Protein AF-A0A3E0NSG3-F1 (afdb_monomer_lite)

Sequence (644 aa):
MGEFRVQPLRTAADRRRCTEAVLRDLDALEQMLELGMIEDRRMHCGMEQEMFLVQEDGRPAAVGPELLELIDDPRLVSELARFNLEANLDPQPLGAGFLEGFESQLRELLRIADTAARELGARVLLVGSLPSLEPADLDRANMSPEPRYAALDAALLEERGSALRLSIHGWDRYEATHDSVMPEAANTSLQLHLQVAPDDFARAYNWAQTLSAPLLAAATNSPFFCGRRLWHESRVAIFENATDGRSRDERARGLEPRVGLGGAWLRGGVVELLRQQVARYRPLLWRDDFEDPFAALEAGRAPRLEALMLHGGTLWKWNRACYGAAGERPHLRVENRVLPAGPSVVDEMANVAFFFGLMGWAMSSGLCPSAGLEFDDLRHDFARVAREGLDARLHWLDDASGATWRACPADELIVDELIPRAHQGLEGHAVPASTRERLLGVLEERVRSKRTGSVWLLRTASELRGRGRDALLEATRRMQEHQDGGEPVHRWPIGAEREPVDGATPAAATSDLRVRDVMVRDVFTMRSGDAVSLAAALMKWQHIRHVPVIDDAGAVHGTMTARALLAAEQARRDPDAAPPSVDDVMEAAPPEISPDASLLDATERLLDAACGCLVVRRPGGPLLGIVTERDFLPALRALLNERS

pLDDT: mean 88.74, std 12.69, range [30.52, 98.94]

Radius of gyration: 28.29 Å; chains: 1; bounding box: 68×55×94 Å

Structure (mmCIF, N/CA/C/O backbone):
data_AF-A0A3E0NSG3-F1
#
_entry.id   AF-A0A3E0NSG3-F1
#
loop_
_atom_site.group_PDB
_atom_site.id
_atom_site.type_symbol
_atom_site.label_atom_id
_atom_site.label_alt_id
_atom_site.label_comp_id
_atom_site.label_asym_id
_atom_site.label_entity_id
_atom_site.label_seq_id
_atom_site.pdbx_PDB_ins_code
_atom_site.Cartn_x
_atom_site.Cartn_y
_atom_site.Cartn_z
_atom_site.occupancy
_atom_site.B_iso_or_equiv
_atom_site.auth_seq_id
_atom_site.auth_comp_id
_atom_site.auth_asym_id
_atom_site.auth_atom_id
_atom_site.pdbx_PDB_model_num
ATOM 1 N N . MET A 1 1 ? 0.936 -9.955 -8.879 1.00 41.00 1 MET A N 1
ATOM 2 C CA . MET A 1 1 ? 0.537 -11.238 -8.232 1.00 41.00 1 MET A CA 1
ATOM 3 C C . MET A 1 1 ? 1.640 -12.241 -7.898 1.00 41.00 1 MET A C 1
ATOM 5 O O . MET A 1 1 ? 2.570 -12.459 -8.670 1.00 41.00 1 MET A O 1
ATOM 9 N N . GLY A 1 2 ? 1.494 -12.889 -6.734 1.00 52.84 2 GLY A N 1
ATOM 10 C CA . GLY A 1 2 ? 2.315 -14.020 -6.294 1.00 52.84 2 GLY A CA 1
ATOM 11 C C . GLY A 1 2 ? 1.785 -15.377 -6.776 1.00 52.84 2 GLY A C 1
ATOM 12 O O . GLY A 1 2 ? 0.590 -15.572 -6.935 1.00 52.84 2 GLY A O 1
ATOM 13 N N . GLU A 1 3 ? 2.686 -16.333 -6.988 1.00 63.94 3 GLU A N 1
ATOM 14 C CA . GLU A 1 3 ? 2.355 -17.697 -7.423 1.00 63.94 3 GLU A CA 1
ATOM 15 C C . GLU A 1 3 ? 1.574 -18.473 -6.341 1.00 63.94 3 GLU A C 1
ATOM 17 O O . GLU A 1 3 ? 2.050 -18.595 -5.208 1.00 63.94 3 GLU A O 1
ATOM 22 N N . PHE A 1 4 ? 0.404 -19.028 -6.679 1.00 62.84 4 PHE A N 1
ATOM 23 C CA . PHE A 1 4 ? -0.460 -19.745 -5.726 1.00 62.84 4 PHE A CA 1
ATOM 24 C C . PHE A 1 4 ? -0.060 -21.214 -5.511 1.00 62.84 4 PHE A C 1
ATOM 26 O O . PHE A 1 4 ? -0.389 -21.803 -4.479 1.00 62.84 4 PHE A O 1
ATOM 33 N N . ARG A 1 5 ? 0.684 -21.819 -6.448 1.00 75.44 5 ARG A N 1
ATOM 34 C CA . ARG A 1 5 ? 1.173 -23.202 -6.327 1.00 75.44 5 ARG A CA 1
ATOM 35 C C . ARG A 1 5 ? 2.535 -23.237 -5.642 1.00 75.44 5 ARG A C 1
ATOM 37 O O . ARG A 1 5 ? 3.567 -23.275 -6.304 1.00 75.44 5 ARG A O 1
ATOM 44 N N . VAL A 1 6 ? 2.547 -23.231 -4.313 1.00 80.56 6 VAL A N 1
ATOM 45 C CA . VAL A 1 6 ? 3.787 -23.183 -3.518 1.00 80.56 6 VAL A CA 1
ATOM 46 C C . VAL A 1 6 ? 3.754 -24.142 -2.333 1.00 80.56 6 VAL A C 1
ATOM 48 O O . VAL A 1 6 ? 2.690 -24.551 -1.870 1.00 80.56 6 VAL A O 1
ATOM 51 N N . GLN A 1 7 ? 4.935 -24.487 -1.824 1.00 77.50 7 GLN A N 1
ATOM 52 C CA . GLN A 1 7 ? 5.117 -25.285 -0.612 1.00 77.50 7 GLN A CA 1
ATOM 53 C C . GLN A 1 7 ? 6.158 -24.637 0.317 1.00 77.50 7 GLN A C 1
ATOM 55 O O . GLN A 1 7 ? 7.083 -23.979 -0.170 1.00 77.50 7 GLN A O 1
ATOM 60 N N . PRO A 1 8 ? 6.053 -24.826 1.648 1.00 77.94 8 PRO A N 1
ATOM 61 C CA . PRO A 1 8 ? 7.085 -24.382 2.580 1.00 77.94 8 PRO A CA 1
ATOM 62 C C . PRO A 1 8 ? 8.354 -25.240 2.453 1.00 77.94 8 PRO A C 1
ATOM 64 O O . PRO A 1 8 ? 8.297 -26.439 2.164 1.00 77.94 8 PRO A O 1
ATOM 67 N N . LEU A 1 9 ? 9.512 -24.639 2.723 1.00 78.62 9 LEU A N 1
ATOM 68 C CA . LEU A 1 9 ? 10.821 -25.298 2.651 1.00 78.62 9 LEU A CA 1
ATOM 69 C C . LEU A 1 9 ? 11.108 -26.172 3.883 1.00 78.62 9 LEU A C 1
ATOM 71 O O . LEU A 1 9 ? 11.636 -25.697 4.887 1.00 78.62 9 LEU A O 1
ATOM 75 N N . ARG A 1 10 ? 10.826 -27.476 3.786 1.00 75.25 10 ARG A N 1
ATOM 76 C CA . ARG A 1 10 ? 10.882 -28.408 4.930 1.00 75.25 10 ARG A CA 1
ATOM 77 C C . ARG A 1 10 ? 12.282 -28.921 5.262 1.00 75.25 10 ARG A C 1
ATOM 79 O O . ARG A 1 10 ? 12.599 -29.127 6.432 1.00 75.25 10 ARG A O 1
ATOM 86 N N . THR A 1 11 ? 13.134 -29.158 4.265 1.00 77.56 11 THR A N 1
ATOM 87 C CA . THR A 1 11 ? 14.461 -29.756 4.485 1.00 77.56 11 THR A CA 1
ATOM 88 C C . THR A 1 11 ? 15.608 -28.831 4.088 1.00 77.56 11 THR A C 1
ATOM 90 O O . THR A 1 11 ? 15.478 -27.914 3.277 1.00 77.56 11 THR A O 1
ATOM 93 N N . ALA A 1 12 ? 16.800 -29.101 4.629 1.00 77.06 12 ALA A N 1
ATOM 94 C CA . ALA A 1 12 ? 18.019 -28.413 4.203 1.00 77.06 12 ALA A CA 1
ATOM 95 C C . ALA A 1 12 ? 18.360 -28.668 2.723 1.00 77.06 12 ALA A C 1
ATOM 97 O O . ALA A 1 12 ? 19.027 -27.843 2.106 1.00 77.06 12 ALA A O 1
ATOM 98 N N . ALA A 1 13 ? 17.926 -29.801 2.159 1.00 79.06 13 ALA A N 1
ATOM 99 C CA . ALA A 1 13 ? 18.110 -30.095 0.744 1.00 79.06 13 ALA A CA 1
ATOM 100 C C . ALA A 1 13 ? 17.200 -29.219 -0.126 1.00 79.06 13 ALA A C 1
ATOM 102 O O . ALA A 1 13 ? 17.680 -28.671 -1.113 1.00 79.06 13 ALA A O 1
ATOM 103 N N . ASP A 1 14 ? 15.939 -29.032 0.275 1.00 80.75 14 ASP A N 1
ATOM 104 C CA . ASP A 1 14 ? 14.990 -28.159 -0.433 1.00 80.75 14 ASP A CA 1
ATOM 105 C C . ASP A 1 14 ? 15.504 -26.719 -0.441 1.00 80.75 14 ASP A C 1
ATOM 107 O O . ASP A 1 14 ? 15.541 -26.077 -1.484 1.00 80.75 14 ASP A O 1
ATOM 111 N N . ARG A 1 15 ? 16.013 -26.245 0.707 1.00 80.81 15 ARG A N 1
ATOM 112 C CA . ARG A 1 15 ? 16.611 -24.907 0.816 1.00 80.81 15 ARG A CA 1
ATOM 113 C C . ARG A 1 15 ? 17.790 -24.712 -0.135 1.00 80.81 15 ARG A C 1
ATOM 115 O O . ARG A 1 15 ? 17.860 -23.678 -0.785 1.00 80.81 15 ARG A O 1
ATOM 122 N N . ARG A 1 16 ? 18.693 -25.696 -0.244 1.00 81.06 16 ARG A N 1
ATOM 123 C CA . ARG A 1 16 ? 19.829 -25.620 -1.181 1.00 81.06 16 ARG A CA 1
ATOM 124 C C . ARG A 1 16 ? 19.367 -25.565 -2.633 1.00 81.06 16 ARG A C 1
ATOM 126 O O . ARG A 1 16 ? 19.808 -24.674 -3.346 1.00 81.06 16 ARG A O 1
ATOM 133 N N . ARG A 1 17 ? 18.443 -26.447 -3.037 1.00 85.81 17 ARG A N 1
ATOM 134 C CA . ARG A 1 17 ? 17.878 -26.435 -4.399 1.00 85.81 17 ARG A CA 1
ATOM 135 C C . ARG A 1 17 ? 17.186 -25.107 -4.710 1.00 85.81 17 ARG A C 1
ATOM 137 O O . ARG A 1 17 ? 17.375 -24.564 -5.791 1.00 85.81 17 ARG A O 1
ATOM 144 N N . CYS A 1 18 ? 16.462 -24.550 -3.738 1.00 87.62 18 CYS A N 1
ATOM 145 C CA . CYS A 1 18 ? 15.846 -23.234 -3.856 1.00 87.62 18 CYS A CA 1
ATOM 146 C C . CYS A 1 18 ? 16.849 -22.112 -4.049 1.00 87.62 18 CYS A C 1
ATOM 148 O O . CYS A 1 18 ? 16.690 -21.309 -4.963 1.00 87.62 18 CYS A O 1
ATOM 150 N N . THR A 1 19 ? 17.889 -22.059 -3.221 1.00 87.50 19 THR A N 1
ATOM 151 C CA . THR A 1 19 ? 18.948 -21.066 -3.388 1.00 87.50 19 THR A CA 1
ATOM 152 C C . THR A 1 19 ? 19.640 -21.218 -4.743 1.00 87.50 19 THR A C 1
ATOM 154 O O . THR A 1 19 ? 19.850 -20.219 -5.418 1.00 87.50 19 THR A O 1
ATOM 157 N N . GLU A 1 20 ? 19.956 -22.442 -5.171 1.00 89.75 20 GLU A N 1
ATOM 158 C CA . GLU A 1 20 ? 20.582 -22.699 -6.475 1.00 89.75 20 GLU A CA 1
ATOM 159 C C . GLU A 1 20 ? 19.697 -22.239 -7.642 1.00 89.75 20 GLU A C 1
ATOM 161 O O . GLU A 1 20 ? 20.198 -21.578 -8.548 1.00 89.75 20 GLU A O 1
ATOM 166 N N . ALA A 1 21 ? 18.390 -22.514 -7.609 1.00 92.88 21 ALA A N 1
ATOM 167 C CA . ALA A 1 21 ? 17.456 -22.056 -8.639 1.00 92.88 21 ALA A CA 1
ATOM 168 C C . ALA A 1 21 ? 17.371 -20.519 -8.705 1.00 92.88 21 ALA A C 1
ATOM 170 O O . ALA A 1 21 ? 17.468 -19.947 -9.786 1.00 92.88 21 ALA A O 1
ATOM 171 N N . VAL A 1 22 ? 17.283 -19.844 -7.550 1.00 93.19 22 VAL A N 1
ATOM 172 C CA . VAL A 1 22 ? 17.275 -18.370 -7.474 1.00 93.19 22 VAL A CA 1
ATOM 173 C C . VAL A 1 22 ? 18.562 -17.769 -8.051 1.00 93.19 22 VAL A C 1
ATOM 175 O O . VAL A 1 22 ? 18.507 -16.764 -8.755 1.00 93.19 22 VAL A O 1
ATOM 178 N N . LEU A 1 23 ? 19.721 -18.374 -7.768 1.00 92.19 23 LEU A N 1
ATOM 179 C CA . LEU A 1 23 ? 21.003 -17.911 -8.307 1.00 92.19 23 LEU A CA 1
ATOM 180 C C . LEU A 1 23 ? 21.082 -18.100 -9.825 1.00 92.19 23 LEU A C 1
ATOM 182 O O . LEU A 1 23 ? 21.510 -17.186 -10.521 1.00 92.19 23 LEU A O 1
ATOM 186 N N . ARG A 1 24 ? 20.612 -19.240 -10.345 1.00 96.44 24 ARG A N 1
ATOM 187 C CA . ARG A 1 24 ? 20.557 -19.494 -11.794 1.00 96.44 24 ARG A CA 1
ATOM 188 C C . ARG A 1 24 ? 19.666 -18.489 -12.520 1.00 96.44 24 ARG A C 1
ATOM 190 O O . ARG A 1 24 ? 20.063 -17.986 -13.564 1.00 96.44 24 ARG A O 1
ATOM 197 N N . ASP A 1 25 ? 18.496 -18.182 -11.964 1.00 96.81 25 ASP A N 1
ATOM 198 C CA . ASP A 1 25 ? 17.602 -17.161 -12.517 1.00 96.81 25 ASP A CA 1
ATOM 199 C C . ASP A 1 25 ? 18.257 -15.770 -12.508 1.00 96.81 25 ASP A C 1
ATOM 201 O O . ASP A 1 25 ? 18.127 -15.007 -13.465 1.00 96.81 25 ASP A O 1
ATOM 205 N N . LEU A 1 26 ? 18.991 -15.434 -11.445 1.00 95.75 26 LEU A N 1
ATOM 206 C CA . LEU A 1 26 ? 19.701 -14.160 -11.345 1.00 95.75 26 LEU A CA 1
ATOM 207 C C . LEU A 1 26 ? 20.839 -14.040 -12.371 1.00 95.75 26 LEU A C 1
ATOM 209 O O . LEU A 1 26 ? 20.979 -12.987 -12.993 1.00 95.75 26 LEU A O 1
ATOM 213 N N . ASP A 1 27 ? 21.614 -15.106 -12.576 1.00 96.38 27 ASP A N 1
ATOM 214 C CA . ASP A 1 27 ? 22.668 -15.152 -13.596 1.00 96.38 27 ASP A CA 1
ATOM 215 C C . ASP A 1 27 ? 22.070 -15.067 -15.014 1.00 96.38 27 ASP A C 1
ATOM 217 O O . ASP A 1 27 ? 22.585 -14.354 -15.876 1.00 96.38 27 ASP A O 1
ATOM 221 N N . ALA A 1 28 ? 20.933 -15.730 -15.254 1.00 97.44 28 ALA A N 1
ATOM 222 C CA . ALA A 1 28 ? 20.217 -15.629 -16.521 1.00 97.44 28 ALA A CA 1
ATOM 223 C C . ALA A 1 28 ? 19.685 -14.210 -16.776 1.00 97.44 28 ALA A C 1
ATOM 225 O O . ALA A 1 28 ? 19.792 -13.717 -17.897 1.00 97.44 28 ALA A O 1
ATOM 226 N N . LEU A 1 29 ? 19.167 -13.518 -15.752 1.00 97.12 29 LEU A N 1
ATOM 227 C CA . LEU A 1 29 ? 18.763 -12.113 -15.868 1.00 97.12 29 LEU A CA 1
ATOM 228 C C . LEU A 1 29 ? 19.943 -11.208 -16.252 1.00 97.12 29 LEU A C 1
ATOM 230 O O . LEU A 1 29 ? 19.779 -10.316 -17.083 1.00 97.12 29 LEU A O 1
ATOM 234 N N . GLU A 1 30 ? 21.126 -11.426 -15.674 1.00 95.81 30 GLU A N 1
ATOM 235 C CA . GLU A 1 30 ? 22.336 -10.679 -16.041 1.00 95.81 30 GLU A CA 1
ATOM 236 C C . GLU A 1 30 ? 22.707 -10.920 -17.513 1.00 95.81 30 GLU A C 1
ATOM 238 O O . GLU A 1 30 ? 22.887 -9.962 -18.265 1.00 95.81 30 GLU A O 1
ATOM 243 N N . GLN A 1 31 ? 22.678 -12.176 -17.970 1.00 96.69 31 GLN A N 1
ATOM 244 C CA . GLN A 1 31 ? 22.916 -12.511 -19.376 1.00 96.69 31 GLN A CA 1
ATOM 245 C C . GLN A 1 31 ? 21.872 -11.878 -20.316 1.00 96.69 31 GLN A C 1
ATOM 247 O O . GLN A 1 31 ? 22.212 -11.389 -21.392 1.00 96.69 31 GLN A O 1
ATOM 252 N N . MET A 1 32 ? 20.595 -11.837 -19.923 1.00 96.31 32 MET A N 1
ATOM 253 C CA . MET A 1 32 ? 19.541 -11.168 -20.698 1.00 96.31 32 MET A CA 1
ATOM 254 C C . MET A 1 32 ? 19.792 -9.669 -20.866 1.00 96.31 32 MET A C 1
ATOM 256 O O . MET A 1 32 ? 19.476 -9.111 -21.920 1.00 96.31 32 MET A O 1
ATOM 260 N N . LEU A 1 33 ? 20.327 -9.017 -19.831 1.00 95.25 33 LEU A N 1
ATOM 261 C CA . LEU A 1 33 ? 20.685 -7.601 -19.867 1.00 95.25 33 LEU A CA 1
ATOM 262 C C . LEU A 1 33 ? 21.858 -7.360 -20.822 1.00 95.25 33 LEU A C 1
ATOM 264 O O . LEU A 1 33 ? 21.771 -6.471 -21.666 1.00 95.25 33 LEU A O 1
ATOM 268 N N . GLU A 1 34 ? 22.897 -8.195 -20.766 1.00 94.62 34 GLU A N 1
ATOM 269 C CA . GLU A 1 34 ? 24.042 -8.137 -21.688 1.00 94.62 34 GLU A CA 1
ATOM 270 C C . GLU A 1 34 ? 23.635 -8.374 -23.152 1.00 94.62 34 GLU A C 1
ATOM 272 O O . GLU A 1 34 ? 24.165 -7.740 -24.065 1.00 94.62 34 GLU A O 1
ATOM 277 N N . LEU A 1 35 ? 22.660 -9.259 -23.381 1.00 93.94 35 LEU A N 1
ATOM 278 C CA . LEU A 1 35 ? 22.107 -9.560 -24.703 1.00 93.94 35 LEU A CA 1
ATOM 279 C C . LEU A 1 35 ? 21.072 -8.528 -25.188 1.00 93.94 35 LEU A C 1
ATOM 281 O O . LEU A 1 35 ? 20.557 -8.662 -26.299 1.00 93.94 35 LEU A O 1
ATOM 285 N N . GLY A 1 36 ? 20.733 -7.520 -24.377 1.00 93.75 36 GLY A N 1
ATOM 286 C CA . GLY A 1 36 ? 19.741 -6.504 -24.727 1.00 93.75 36 GLY A CA 1
ATOM 287 C C . GLY A 1 36 ? 18.335 -7.075 -24.941 1.00 93.75 36 GLY A C 1
ATOM 288 O O . GLY A 1 36 ? 17.595 -6.591 -25.795 1.00 93.75 36 GLY A O 1
ATOM 289 N N . MET A 1 37 ? 17.958 -8.130 -24.210 1.00 93.81 37 MET A N 1
ATOM 290 C CA . MET A 1 37 ? 16.665 -8.809 -24.381 1.00 93.81 37 MET A CA 1
ATOM 291 C C . MET A 1 37 ? 15.487 -8.048 -23.755 1.00 93.81 37 MET A C 1
ATOM 293 O O . MET A 1 37 ? 14.352 -8.252 -24.184 1.00 93.81 37 MET A O 1
ATOM 297 N N . ILE A 1 38 ? 15.751 -7.177 -22.776 1.00 94.06 38 ILE A N 1
ATOM 298 C CA . ILE A 1 38 ? 14.738 -6.414 -22.032 1.00 94.06 38 ILE A CA 1
ATOM 299 C C . ILE A 1 38 ? 14.200 -5.232 -22.860 1.00 94.06 38 ILE A C 1
ATOM 301 O O . ILE A 1 38 ? 14.949 -4.569 -23.574 1.00 94.06 38 ILE A O 1
ATOM 305 N N . GLU A 1 39 ? 12.896 -4.969 -22.763 1.00 91.75 39 GLU A N 1
ATOM 306 C CA . GLU A 1 39 ? 12.216 -3.822 -23.370 1.00 91.75 39 GLU A CA 1
ATOM 307 C C . GLU A 1 39 ? 12.702 -2.487 -22.784 1.00 91.75 39 GLU A C 1
ATOM 309 O O . GLU A 1 39 ? 12.687 -2.279 -21.570 1.00 91.75 39 GLU A O 1
ATOM 314 N N . ASP A 1 40 ? 13.080 -1.564 -23.667 1.00 88.88 40 ASP A N 1
ATOM 315 C CA . ASP A 1 40 ? 13.721 -0.286 -23.351 1.00 88.88 40 ASP A CA 1
ATOM 316 C C . ASP A 1 40 ? 13.045 0.928 -24.020 1.00 88.88 40 ASP A C 1
ATOM 318 O O . ASP A 1 40 ? 13.452 2.063 -23.782 1.00 88.88 40 ASP A O 1
ATOM 322 N N . ARG A 1 41 ? 12.005 0.729 -24.846 1.00 83.25 41 ARG A N 1
ATOM 323 C CA . ARG A 1 41 ? 11.382 1.797 -25.653 1.00 83.25 41 ARG A CA 1
ATOM 324 C C . ARG A 1 41 ? 9.936 2.065 -25.274 1.00 83.25 41 ARG A C 1
ATOM 326 O O . ARG A 1 41 ? 9.545 3.220 -25.123 1.00 83.25 41 ARG A O 1
ATOM 333 N N . ARG A 1 42 ? 9.113 1.019 -25.182 1.00 83.25 42 ARG A N 1
ATOM 334 C CA . ARG A 1 42 ? 7.669 1.144 -24.934 1.00 83.25 42 ARG A CA 1
ATOM 335 C C . ARG A 1 42 ? 7.366 0.946 -23.458 1.00 83.25 42 ARG A C 1
ATOM 337 O O . ARG A 1 42 ? 7.171 -0.180 -23.005 1.00 83.25 42 ARG A O 1
ATOM 344 N N . MET A 1 43 ? 7.299 2.053 -22.727 1.00 91.94 43 MET A N 1
ATOM 345 C CA . MET A 1 43 ? 6.973 2.024 -21.305 1.00 91.94 43 MET A CA 1
ATOM 346 C C . MET A 1 43 ? 5.467 1.902 -21.095 1.00 91.94 43 MET A C 1
ATOM 348 O O . MET A 1 43 ? 4.681 2.671 -21.651 1.00 91.94 43 MET A O 1
ATOM 352 N N . HIS A 1 44 ? 5.084 0.939 -20.266 1.00 95.06 44 HIS A N 1
ATOM 353 C CA . HIS A 1 44 ? 3.734 0.802 -19.745 1.00 95.06 44 HIS A CA 1
ATOM 354 C C . HIS A 1 44 ? 3.713 1.120 -18.252 1.00 95.06 44 HIS A C 1
ATOM 356 O O . HIS A 1 44 ? 4.731 1.061 -17.553 1.00 95.06 44 HIS A O 1
ATOM 362 N N . CYS A 1 45 ? 2.525 1.422 -17.758 1.00 96.75 45 CYS A N 1
ATOM 363 C CA . CYS A 1 45 ? 2.215 1.465 -16.344 1.00 96.75 45 CYS A CA 1
ATOM 364 C C . CYS A 1 45 ? 1.165 0.404 -15.997 1.00 96.75 45 CYS A C 1
ATOM 366 O O . CYS A 1 45 ? 0.438 -0.080 -16.864 1.00 96.75 45 CYS A O 1
ATOM 368 N N . GLY A 1 46 ? 1.100 0.025 -14.725 1.00 97.25 46 GLY A N 1
ATOM 369 C CA . GLY A 1 46 ? 0.085 -0.882 -14.186 1.00 97.25 46 GLY A CA 1
ATOM 370 C C . GLY A 1 46 ? -0.437 -0.388 -12.843 1.00 97.25 46 GLY A C 1
ATOM 371 O O . GLY A 1 46 ? 0.190 0.472 -12.219 1.00 97.25 46 GLY A O 1
ATOM 372 N N . MET A 1 47 ? -1.567 -0.944 -12.416 1.00 98.19 47 MET A N 1
ATOM 373 C CA . MET A 1 47 ? -2.234 -0.587 -11.170 1.00 98.19 47 MET A CA 1
ATOM 374 C C . MET A 1 47 ? -2.879 -1.834 -10.554 1.00 98.19 47 MET A C 1
ATOM 376 O O . MET A 1 47 ? -3.581 -2.563 -11.250 1.00 98.19 47 MET A O 1
ATOM 380 N N . GLU A 1 48 ? -2.636 -2.070 -9.269 1.00 98.62 48 GLU A N 1
ATOM 381 C CA . GLU A 1 48 ? -3.311 -3.095 -8.464 1.00 98.62 48 GLU A CA 1
ATOM 382 C C . GLU A 1 48 ? -4.085 -2.377 -7.342 1.00 98.62 48 GLU A C 1
ATOM 384 O O . GLU A 1 48 ? -3.588 -1.406 -6.762 1.00 98.62 48 GLU A O 1
ATOM 389 N N . GLN A 1 49 ? -5.310 -2.821 -7.065 1.00 98.69 49 GLN A N 1
ATOM 390 C CA . GLN A 1 49 ? -6.202 -2.244 -6.061 1.00 98.69 49 GLN A CA 1
ATOM 391 C C . GLN A 1 49 ? -6.652 -3.316 -5.076 1.00 98.69 49 GLN A C 1
ATOM 393 O O . GLN A 1 49 ? -7.444 -4.184 -5.433 1.00 98.69 49 GLN A O 1
ATOM 398 N N . GLU A 1 50 ? -6.255 -3.198 -3.818 1.00 98.69 50 GLU A N 1
ATOM 399 C CA . GLU A 1 50 ? -6.815 -4.011 -2.740 1.00 98.69 50 GLU A CA 1
ATOM 400 C C . GLU A 1 50 ? -8.031 -3.310 -2.113 1.00 98.69 50 GLU A C 1
ATOM 402 O O . GLU A 1 50 ? -8.129 -2.080 -2.084 1.00 98.69 50 GLU A O 1
ATOM 407 N N . MET A 1 51 ? -8.979 -4.086 -1.598 1.00 98.25 51 MET A N 1
ATOM 408 C CA . MET A 1 51 ? -10.210 -3.561 -1.007 1.00 98.25 51 MET A CA 1
ATOM 409 C C . MET A 1 51 ? -10.724 -4.443 0.128 1.00 98.25 51 MET A C 1
ATOM 411 O O . MET A 1 51 ? -10.437 -5.640 0.189 1.00 98.25 51 MET A O 1
ATOM 415 N N . PHE A 1 52 ? -11.498 -3.845 1.031 1.00 98.69 52 PHE A N 1
ATOM 416 C CA . PHE A 1 52 ? -12.217 -4.564 2.077 1.00 98.69 52 PHE A CA 1
ATOM 417 C C . PHE A 1 52 ? -13.633 -4.917 1.627 1.00 98.69 52 PHE A C 1
ATOM 419 O O . PHE A 1 52 ? -14.305 -4.134 0.955 1.00 98.69 52 PHE A O 1
ATOM 426 N N . LEU A 1 53 ? -14.103 -6.073 2.080 1.00 98.62 53 LEU A N 1
ATOM 427 C CA . LEU A 1 53 ? -15.506 -6.456 2.085 1.00 98.62 53 LEU A CA 1
ATOM 428 C C . LEU A 1 53 ? -16.080 -6.170 3.470 1.00 98.62 53 LEU A C 1
ATOM 430 O O . LEU A 1 53 ? -15.547 -6.637 4.480 1.00 98.62 53 LEU A O 1
ATOM 434 N N . VAL A 1 54 ? -17.169 -5.409 3.526 1.00 98.06 54 VAL A N 1
ATOM 435 C CA . VAL A 1 54 ? -17.823 -5.018 4.780 1.00 98.06 54 VAL A CA 1
ATOM 436 C C . VAL A 1 54 ? -19.320 -5.301 4.745 1.00 98.06 54 VAL A C 1
ATOM 438 O O . VAL A 1 54 ? -19.956 -5.234 3.696 1.00 98.06 54 VAL A O 1
ATOM 441 N N . GLN A 1 55 ? -19.879 -5.622 5.903 1.00 96.38 55 GLN A N 1
ATOM 442 C CA . GLN A 1 55 ? -21.313 -5.753 6.136 1.00 96.38 55 GLN A CA 1
ATOM 443 C C . GLN A 1 55 ? -21.967 -4.364 6.186 1.00 96.38 55 GLN A C 1
ATOM 445 O O . GLN A 1 55 ? -21.285 -3.346 6.316 1.00 96.38 55 GLN A O 1
ATOM 450 N N . GLU A 1 56 ? -23.298 -4.318 6.135 1.00 91.25 56 GLU A N 1
ATOM 451 C CA . GLU A 1 56 ? -24.071 -3.066 6.202 1.00 91.25 56 GLU A CA 1
ATOM 452 C C . GLU A 1 56 ? -23.820 -2.267 7.496 1.00 91.25 56 GLU A C 1
ATOM 454 O O . GLU A 1 56 ? -23.832 -1.037 7.492 1.00 91.25 56 GLU A O 1
ATOM 459 N N . ASP A 1 57 ? -23.518 -2.955 8.599 1.00 88.19 57 ASP A N 1
ATOM 460 C CA . ASP A 1 57 ? -23.169 -2.334 9.882 1.00 88.19 57 ASP A CA 1
ATOM 461 C C . ASP A 1 57 ? -21.694 -1.897 9.987 1.00 88.19 57 ASP A C 1
ATOM 463 O O . ASP A 1 57 ? -21.271 -1.372 11.018 1.00 88.19 57 ASP A O 1
ATOM 467 N N . GLY A 1 58 ? -20.907 -2.100 8.928 1.00 92.12 58 GLY A N 1
ATOM 468 C CA . GLY A 1 58 ? -19.501 -1.729 8.848 1.00 92.12 58 GLY A CA 1
ATOM 469 C C . GLY A 1 58 ? -18.521 -2.778 9.375 1.00 92.12 58 GLY A C 1
ATOM 470 O O . GLY A 1 58 ? -17.321 -2.525 9.314 1.00 92.12 58 GLY A O 1
ATOM 471 N N . ARG A 1 59 ? -18.956 -3.942 9.879 1.00 95.81 59 ARG A N 1
ATOM 472 C CA . ARG A 1 59 ? -18.043 -5.049 10.245 1.00 95.81 59 ARG A CA 1
ATOM 473 C C . ARG A 1 59 ? -17.397 -5.687 9.007 1.00 95.81 59 ARG A C 1
ATOM 475 O O . ARG A 1 59 ? -17.998 -5.639 7.937 1.00 95.81 59 ARG A O 1
ATOM 482 N N . PRO A 1 60 ? -16.222 -6.334 9.116 1.00 97.25 60 PRO A N 1
ATOM 483 C CA . PRO A 1 60 ? -15.676 -7.116 8.006 1.00 97.25 60 PRO A CA 1
ATOM 484 C C . PRO A 1 60 ? -16.636 -8.242 7.581 1.00 97.25 60 PRO A C 1
ATOM 486 O O . PRO A 1 60 ? -17.304 -8.868 8.411 1.00 97.25 60 PRO A O 1
ATOM 489 N N . ALA A 1 61 ? -16.702 -8.510 6.278 1.00 98.12 61 ALA A N 1
ATOM 490 C CA . ALA A 1 61 ? -17.495 -9.583 5.687 1.00 98.12 61 ALA A CA 1
ATOM 491 C C . ALA A 1 61 ? -16.568 -10.659 5.102 1.00 98.12 61 ALA A C 1
ATOM 493 O O . ALA A 1 61 ? -15.970 -10.469 4.047 1.00 98.12 61 ALA A O 1
ATOM 494 N N . ALA A 1 62 ? -16.448 -11.800 5.785 1.00 97.81 62 ALA A N 1
ATOM 495 C CA . ALA A 1 62 ? -15.587 -12.917 5.385 1.00 97.81 62 ALA A CA 1
ATOM 496 C C . ALA A 1 62 ? -16.219 -13.782 4.271 1.00 97.81 62 ALA A C 1
ATOM 498 O O . ALA A 1 62 ? -16.469 -14.970 4.476 1.00 97.81 62 ALA A O 1
ATOM 499 N N . VAL A 1 63 ? -16.503 -13.169 3.119 1.00 97.94 63 VAL A N 1
ATOM 500 C CA . VAL A 1 63 ? -17.236 -13.770 1.983 1.00 97.94 63 VAL A CA 1
ATOM 501 C C . VAL A 1 63 ? -16.449 -13.763 0.665 1.00 97.94 63 VAL A C 1
ATOM 503 O O . VAL A 1 63 ? -17.015 -13.983 -0.397 1.00 97.94 63 VAL A O 1
ATOM 506 N N . GLY A 1 64 ? -15.151 -13.461 0.705 1.00 97.69 64 GLY A N 1
ATOM 507 C CA . GLY A 1 64 ? -14.276 -13.311 -0.461 1.00 97.69 64 GLY A CA 1
ATOM 508 C C . GLY A 1 64 ? -14.232 -14.539 -1.376 1.00 97.69 64 GLY A C 1
ATOM 509 O O . GLY A 1 64 ? -14.470 -14.376 -2.571 1.00 97.69 64 GLY A O 1
ATOM 510 N N . PRO A 1 65 ? -13.988 -15.763 -0.864 1.00 96.88 65 PRO A N 1
ATOM 511 C CA . PRO A 1 65 ? -14.023 -16.972 -1.688 1.00 96.88 65 PRO A CA 1
ATOM 512 C C . PRO A 1 65 ? -15.376 -17.182 -2.375 1.00 96.88 65 PRO A C 1
ATOM 514 O O . PRO A 1 65 ? -15.428 -17.432 -3.574 1.00 96.88 65 PRO A O 1
ATOM 517 N N . GLU A 1 66 ? -16.469 -17.015 -1.630 1.00 97.81 66 GLU A N 1
ATOM 518 C CA . GLU A 1 66 ? -17.837 -17.154 -2.131 1.00 97.81 66 GLU A CA 1
ATOM 519 C C . GLU A 1 66 ? -18.168 -16.080 -3.180 1.00 97.81 66 GLU A C 1
ATOM 521 O O . GLU A 1 66 ? -18.839 -16.353 -4.170 1.00 97.81 66 GLU A O 1
ATOM 526 N N . LEU A 1 67 ? -17.662 -14.861 -2.994 1.00 97.75 67 LEU A N 1
ATOM 527 C CA . LEU A 1 67 ? -17.805 -13.756 -3.935 1.00 97.75 67 LEU A CA 1
ATOM 528 C C . LEU A 1 67 ? -17.066 -14.036 -5.246 1.00 97.75 67 LEU A C 1
ATOM 530 O O . LEU A 1 67 ? -17.612 -13.771 -6.314 1.00 97.75 67 LEU A O 1
ATOM 534 N N . LEU A 1 68 ? -15.848 -14.580 -5.185 1.00 97.25 68 LEU A N 1
ATOM 535 C CA . LEU A 1 68 ? -15.061 -14.902 -6.379 1.00 97.25 68 LEU A CA 1
ATOM 536 C C . LEU A 1 68 ? -15.701 -16.017 -7.218 1.00 97.25 68 LEU A C 1
ATOM 538 O O . LEU A 1 68 ? -15.536 -16.021 -8.433 1.00 97.25 68 LEU A O 1
ATOM 542 N N . GLU A 1 69 ? -16.492 -16.913 -6.620 1.00 97.19 69 GLU A N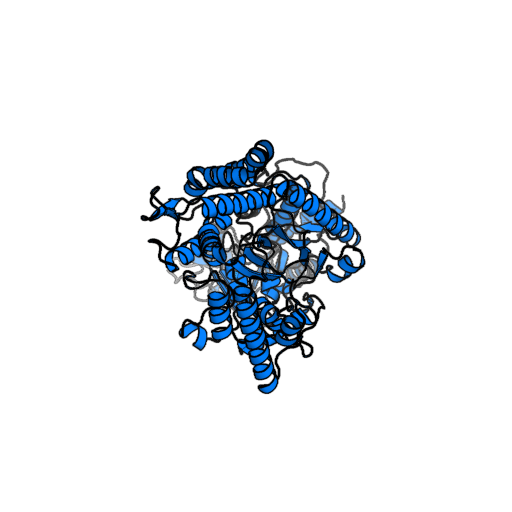 1
ATOM 543 C CA . GLU A 1 69 ? -17.293 -17.895 -7.370 1.00 97.19 69 GLU A CA 1
ATOM 544 C C . GLU A 1 69 ? -18.413 -17.246 -8.209 1.00 97.19 69 GLU A C 1
ATOM 546 O O . GLU A 1 69 ? -18.867 -17.841 -9.189 1.00 97.19 69 GLU A O 1
ATOM 551 N N . LEU A 1 70 ? -18.849 -16.029 -7.857 1.00 97.50 70 LEU A N 1
ATOM 552 C CA . LEU A 1 70 ? -19.868 -15.263 -8.590 1.00 97.50 70 LEU A CA 1
ATOM 553 C C . LEU A 1 70 ? -19.280 -14.394 -9.714 1.00 97.50 70 LEU A C 1
ATOM 555 O O . LEU A 1 70 ? -20.033 -13.849 -10.524 1.00 97.50 70 LEU A O 1
ATOM 559 N N . ILE A 1 71 ? -17.955 -14.231 -9.764 1.00 97.06 71 ILE A N 1
ATOM 560 C CA . ILE A 1 71 ? -17.275 -13.304 -10.672 1.00 97.06 71 ILE A CA 1
ATOM 561 C C . ILE A 1 71 ? -16.486 -14.078 -11.730 1.00 97.06 71 ILE A C 1
ATOM 563 O O . ILE A 1 71 ? -15.512 -14.757 -11.431 1.00 97.06 71 ILE A O 1
ATOM 567 N N . ASP A 1 72 ? -16.861 -13.900 -12.998 1.00 94.88 72 ASP A N 1
ATOM 568 C CA . ASP A 1 72 ? -16.118 -14.409 -14.162 1.00 94.88 72 ASP A CA 1
ATOM 569 C C . ASP A 1 72 ? -15.191 -13.321 -14.745 1.00 94.88 72 ASP A C 1
ATOM 571 O O . ASP A 1 72 ? -15.263 -12.971 -15.922 1.00 94.88 72 ASP A O 1
ATOM 575 N N . ASP A 1 73 ? -14.361 -12.711 -13.893 1.00 96.75 73 ASP A N 1
ATOM 576 C CA . ASP A 1 73 ? -13.326 -11.747 -14.292 1.00 96.75 73 ASP A CA 1
ATOM 577 C C . ASP A 1 73 ? -12.002 -12.096 -13.588 1.00 96.75 73 ASP A C 1
ATOM 579 O O . ASP A 1 73 ? -11.888 -11.921 -12.373 1.00 96.75 73 ASP A O 1
ATOM 583 N N . PRO A 1 74 ? -10.978 -12.573 -14.323 1.00 95.81 74 PRO A N 1
ATOM 584 C CA . PRO A 1 74 ? -9.721 -13.035 -13.735 1.00 95.81 74 PRO A CA 1
ATOM 585 C C . PRO A 1 74 ? -8.870 -11.904 -13.142 1.00 95.81 74 PRO A C 1
ATOM 587 O O . PRO A 1 74 ? -7.838 -12.180 -12.528 1.00 95.81 74 PRO A O 1
ATOM 590 N N . ARG A 1 75 ? -9.254 -10.638 -13.351 1.00 97.12 75 ARG A N 1
ATOM 591 C CA . ARG A 1 75 ? -8.587 -9.485 -12.742 1.00 97.12 75 ARG A CA 1
ATOM 592 C C . ARG A 1 75 ? -8.903 -9.369 -11.254 1.00 97.12 75 ARG A C 1
ATOM 594 O O . ARG A 1 75 ? -8.134 -8.725 -10.551 1.00 97.12 75 ARG A O 1
ATOM 601 N N . LEU A 1 76 ? -9.986 -9.980 -10.769 1.00 98.06 76 LEU A N 1
ATOM 602 C CA . LEU A 1 76 ? -10.339 -10.021 -9.350 1.00 98.06 76 LEU A CA 1
ATOM 603 C C . LEU A 1 76 ? -9.858 -11.330 -8.720 1.00 98.06 76 LEU A C 1
ATOM 605 O O . LEU A 1 76 ? -10.164 -12.418 -9.203 1.00 98.06 76 LEU A O 1
ATOM 609 N N . VAL A 1 77 ? -9.085 -11.220 -7.644 1.00 96.88 77 VAL A N 1
ATOM 610 C CA . VAL A 1 77 ? -8.416 -12.350 -6.988 1.00 96.88 77 VAL A CA 1
ATOM 611 C C . VAL A 1 77 ? -8.520 -12.255 -5.466 1.00 96.88 77 VAL A C 1
ATOM 613 O O . VAL A 1 77 ? -8.849 -11.208 -4.903 1.00 96.88 77 VAL A O 1
ATOM 616 N N . SER A 1 78 ? -8.252 -13.377 -4.799 1.00 95.25 78 SER A N 1
ATOM 617 C CA . SER A 1 78 ? -8.201 -13.471 -3.340 1.00 95.25 78 SER A CA 1
ATOM 618 C C . SER A 1 78 ? -7.019 -12.687 -2.771 1.00 95.25 78 SER A C 1
ATOM 620 O O . SER A 1 78 ? -5.946 -12.674 -3.377 1.00 95.25 78 SER A O 1
ATOM 622 N N . GLU A 1 79 ? -7.184 -12.168 -1.557 1.00 96.00 79 GLU A N 1
ATOM 623 C CA . GLU A 1 79 ? -6.089 -11.686 -0.705 1.00 96.00 79 GLU A CA 1
ATOM 624 C C . GLU A 1 79 ? -5.954 -12.531 0.577 1.00 96.00 79 GLU A C 1
ATOM 626 O O . GLU A 1 79 ? -6.690 -13.504 0.746 1.00 96.00 79 GLU A O 1
ATOM 631 N N . LEU A 1 80 ? -5.008 -12.208 1.473 1.00 96.00 80 LEU A N 1
ATOM 632 C CA . LEU A 1 80 ? -4.683 -13.007 2.670 1.00 96.00 80 LEU A CA 1
ATOM 633 C C . LEU A 1 80 ? -5.914 -13.413 3.494 1.00 96.00 80 LEU A C 1
ATOM 635 O O . LEU A 1 80 ? -5.980 -14.548 3.976 1.00 96.00 80 LEU A O 1
ATOM 639 N N . ALA A 1 81 ? -6.870 -12.503 3.678 1.00 97.62 81 ALA A N 1
ATOM 640 C CA . ALA A 1 81 ? -8.094 -12.781 4.413 1.00 97.62 81 ALA A CA 1
ATOM 641 C C . ALA A 1 81 ? -9.326 -12.822 3.517 1.00 97.62 81 ALA A C 1
ATOM 643 O O . ALA A 1 81 ? -9.445 -12.107 2.525 1.00 97.62 81 ALA A O 1
ATOM 644 N N . ARG A 1 82 ? -10.319 -13.587 3.971 1.00 98.12 82 ARG A N 1
ATOM 645 C CA . ARG A 1 82 ? -11.623 -13.756 3.320 1.00 98.12 82 ARG A CA 1
ATOM 646 C C . ARG A 1 82 ? -12.444 -12.469 3.248 1.00 98.12 82 ARG A C 1
ATOM 648 O O . ARG A 1 82 ? -13.504 -12.475 2.642 1.00 98.12 82 ARG A O 1
ATOM 655 N N . PHE A 1 83 ? -12.019 -11.392 3.900 1.00 98.12 83 PHE A N 1
ATOM 656 C CA . PHE A 1 83 ? -12.650 -10.072 3.823 1.00 98.12 83 PHE A CA 1
ATOM 657 C C . PHE A 1 83 ? -11.842 -9.078 2.977 1.00 98.12 83 PHE A C 1
ATOM 659 O O . PHE A 1 83 ? -12.149 -7.887 2.988 1.00 98.12 83 PHE A O 1
ATOM 666 N N . ASN A 1 84 ? -10.823 -9.545 2.252 1.00 97.62 84 ASN A N 1
ATOM 667 C CA . ASN A 1 84 ? -10.056 -8.754 1.300 1.00 97.62 84 ASN A CA 1
ATOM 668 C C . ASN A 1 84 ? -10.192 -9.314 -0.117 1.00 97.62 84 ASN A C 1
ATOM 670 O O . ASN A 1 84 ? -10.340 -10.519 -0.319 1.00 97.62 84 ASN A O 1
ATOM 674 N N . LEU A 1 85 ? -10.103 -8.418 -1.093 1.00 97.50 85 LEU A N 1
ATOM 675 C CA . LEU A 1 85 ? -9.980 -8.737 -2.511 1.00 97.50 85 LEU A CA 1
ATOM 676 C C . LEU A 1 85 ? -8.905 -7.853 -3.127 1.00 97.50 85 LEU A C 1
ATOM 678 O O . LEU A 1 85 ? -8.684 -6.736 -2.656 1.00 97.50 85 LEU A O 1
ATOM 682 N N . GLU A 1 86 ? -8.314 -8.316 -4.221 1.00 98.50 86 GLU A N 1
ATOM 683 C CA . GLU A 1 86 ? -7.438 -7.509 -5.065 1.00 98.50 86 GLU A CA 1
ATOM 684 C C . GLU A 1 86 ? -7.964 -7.478 -6.502 1.00 98.50 86 GLU A C 1
ATOM 686 O O . GLU A 1 86 ? -8.420 -8.486 -7.041 1.00 98.50 86 GLU A O 1
ATOM 691 N N . ALA A 1 87 ? -7.891 -6.309 -7.130 1.00 98.44 87 ALA A N 1
ATOM 692 C CA . ALA A 1 87 ? -8.159 -6.087 -8.537 1.00 98.44 87 ALA A CA 1
ATOM 693 C C . ALA A 1 87 ? -6.858 -5.720 -9.272 1.00 98.44 87 ALA A C 1
ATOM 695 O O . ALA A 1 87 ? -6.215 -4.720 -8.959 1.00 98.44 87 ALA A O 1
ATOM 696 N N . ASN A 1 88 ? -6.494 -6.503 -10.283 1.00 97.94 88 ASN A N 1
ATOM 697 C CA . ASN A 1 88 ? -5.326 -6.309 -11.139 1.00 97.94 88 ASN A CA 1
ATOM 698 C C . ASN A 1 88 ? -5.755 -5.642 -12.451 1.00 97.94 88 ASN A C 1
ATOM 700 O O . ASN A 1 88 ? -6.330 -6.299 -13.319 1.00 97.94 88 ASN A O 1
ATOM 704 N N . LEU A 1 89 ? -5.489 -4.347 -12.619 1.00 98.06 89 LEU A N 1
ATOM 705 C CA . LEU A 1 89 ? -5.885 -3.636 -13.834 1.00 98.06 89 LEU A CA 1
ATOM 706 C C . LEU A 1 89 ? -4.964 -3.967 -15.012 1.00 98.06 89 LEU A C 1
ATOM 708 O O . LEU A 1 89 ? -3.762 -4.207 -14.858 1.00 98.06 89 LEU A O 1
ATOM 712 N N . ASP A 1 90 ? -5.523 -3.886 -16.217 1.00 96.75 90 ASP A N 1
ATOM 713 C CA . ASP A 1 90 ? -4.786 -4.111 -17.450 1.00 96.75 90 ASP A CA 1
ATOM 714 C C . ASP A 1 90 ? -3.738 -3.003 -17.673 1.00 96.75 90 ASP A C 1
ATOM 716 O O . ASP A 1 90 ? -4.066 -1.807 -17.588 1.00 96.75 90 ASP A O 1
ATOM 720 N N . PRO A 1 91 ? -2.484 -3.362 -18.018 1.00 95.19 91 PRO A N 1
ATOM 721 C CA . PRO A 1 91 ? -1.421 -2.393 -18.255 1.00 95.19 91 PRO A CA 1
ATOM 722 C C . PRO A 1 91 ? -1.795 -1.346 -19.306 1.00 95.19 91 PRO A C 1
ATOM 724 O O . PRO A 1 91 ? -2.355 -1.668 -20.353 1.00 95.19 91 PRO A O 1
ATOM 727 N N . GLN A 1 92 ? -1.429 -0.092 -19.056 1.00 96.19 92 GLN A N 1
ATOM 728 C CA . GLN A 1 92 ? -1.675 1.025 -19.965 1.00 96.19 92 GLN A CA 1
ATOM 729 C C . GLN A 1 92 ? -0.360 1.519 -20.577 1.00 96.19 92 GLN A C 1
ATOM 731 O O . GLN A 1 92 ? 0.642 1.618 -19.865 1.00 96.19 92 GLN A O 1
ATOM 736 N N . PRO A 1 93 ? -0.314 1.858 -21.877 1.00 95.62 93 PRO A N 1
ATOM 737 C CA . PRO A 1 93 ? 0.824 2.575 -22.440 1.00 95.62 93 PRO A CA 1
ATOM 738 C C . PRO A 1 93 ? 0.987 3.925 -21.740 1.00 95.62 93 PRO A C 1
ATOM 740 O O . PRO A 1 93 ? 0.021 4.680 -21.619 1.00 95.62 93 PRO A O 1
ATOM 743 N N . LEU A 1 94 ? 2.204 4.259 -21.313 1.00 94.81 94 LEU A N 1
ATOM 744 C CA . LEU A 1 94 ? 2.468 5.541 -20.668 1.00 94.81 94 LEU A CA 1
ATOM 745 C C . LEU A 1 94 ? 2.363 6.667 -21.713 1.00 94.81 94 LEU A C 1
ATOM 747 O O . LEU A 1 94 ? 3.211 6.789 -22.597 1.00 94.81 94 LEU A O 1
ATOM 751 N N . GLY A 1 95 ? 1.297 7.468 -21.646 1.00 94.88 95 GLY A N 1
ATOM 752 C CA . GLY A 1 95 ? 0.983 8.484 -22.656 1.00 94.88 95 GLY A CA 1
ATOM 753 C C . GLY A 1 95 ? -0.276 9.302 -22.348 1.00 94.88 95 GLY A C 1
ATOM 754 O O . GLY A 1 95 ? -0.687 9.432 -21.205 1.00 94.88 95 GLY A O 1
ATOM 755 N N . ALA A 1 96 ? -0.934 9.851 -23.367 1.00 95.31 96 ALA A N 1
ATOM 756 C CA . ALA A 1 96 ? -2.002 10.830 -23.143 1.00 95.31 96 ALA A CA 1
ATOM 757 C C . ALA A 1 96 ? -3.238 10.304 -22.379 1.00 95.31 96 ALA A C 1
ATOM 759 O O . ALA A 1 96 ? -3.898 11.097 -21.720 1.00 95.31 96 ALA A O 1
ATOM 760 N N . GLY A 1 97 ? -3.564 9.008 -22.484 1.00 96.38 97 GLY A N 1
ATOM 761 C CA . GLY A 1 97 ? -4.839 8.449 -22.003 1.00 96.38 97 GLY A CA 1
ATOM 762 C C . GLY A 1 97 ? -4.747 7.425 -20.866 1.00 96.38 97 GLY A C 1
ATOM 763 O O . GLY A 1 97 ? -5.746 6.770 -20.574 1.00 96.38 97 GLY A O 1
ATOM 764 N N . PHE A 1 98 ? -3.569 7.209 -20.264 1.00 98.12 98 PHE A N 1
ATOM 765 C CA . PHE A 1 98 ? -3.412 6.124 -19.279 1.00 98.12 98 PHE A CA 1
ATOM 766 C C . PHE A 1 98 ? -4.204 6.376 -17.989 1.00 98.12 98 PHE A C 1
ATOM 768 O O . PHE A 1 98 ? -4.696 5.425 -17.386 1.00 98.12 98 PHE A O 1
ATOM 775 N N . LEU A 1 99 ? -4.355 7.641 -17.572 1.00 98.69 99 LEU A N 1
ATOM 776 C CA . LEU A 1 99 ? -5.099 8.000 -16.361 1.00 98.69 99 LEU A CA 1
ATOM 777 C C . LEU A 1 99 ? -6.594 7.733 -16.537 1.00 98.69 99 LEU A C 1
ATOM 779 O O . LEU A 1 99 ? -7.222 7.157 -15.656 1.00 98.69 99 LEU A O 1
ATOM 783 N N . GLU A 1 100 ? -7.158 8.098 -17.685 1.00 98.38 100 GLU A N 1
ATOM 784 C CA . GLU A 1 100 ? -8.546 7.804 -18.033 1.00 98.38 100 GLU A CA 1
ATOM 785 C C . GLU A 1 100 ? -8.778 6.294 -18.165 1.00 98.38 100 GLU A C 1
ATOM 787 O O . GLU A 1 100 ? -9.801 5.787 -17.704 1.00 98.38 100 GLU A O 1
ATOM 792 N N . GLY A 1 101 ? -7.814 5.571 -18.746 1.00 98.38 101 GLY A N 1
ATOM 793 C CA . GLY A 1 101 ? -7.838 4.111 -18.838 1.00 98.38 101 GLY A CA 1
ATOM 794 C C . GLY A 1 101 ? -7.879 3.436 -17.465 1.00 98.38 101 GLY A C 1
ATOM 795 O O . GLY A 1 101 ? -8.718 2.562 -17.241 1.00 98.38 101 GLY A O 1
ATOM 796 N N . PHE A 1 102 ? -7.027 3.869 -16.531 1.00 98.62 102 PHE A N 1
ATOM 797 C CA . PHE A 1 102 ? -7.042 3.384 -15.149 1.00 98.62 102 PHE A CA 1
ATOM 798 C C . PHE A 1 102 ? -8.322 3.757 -14.407 1.00 98.62 102 PHE A C 1
ATOM 800 O O . PHE A 1 102 ? -8.925 2.885 -13.789 1.00 98.62 102 PHE A O 1
ATOM 807 N N . GLU A 1 103 ? -8.781 5.009 -14.500 1.00 98.69 103 GLU A N 1
ATOM 808 C CA . GLU A 1 103 ? -10.009 5.438 -13.823 1.00 98.69 103 GLU A CA 1
ATOM 809 C C . GLU A 1 103 ? -11.227 4.634 -14.310 1.00 98.69 103 GLU A C 1
ATOM 811 O O . GLU A 1 103 ? -12.058 4.217 -13.503 1.00 98.69 103 GLU A O 1
ATOM 816 N N . SER A 1 104 ? -11.323 4.374 -15.619 1.00 98.62 104 SER A N 1
ATOM 817 C CA . SER A 1 104 ? -12.409 3.576 -16.197 1.00 98.62 104 SER A CA 1
ATOM 818 C C . SER A 1 104 ? -12.390 2.131 -15.697 1.00 98.62 104 SER A C 1
ATOM 820 O O . SER A 1 104 ? -13.427 1.620 -15.276 1.00 98.62 104 SER A O 1
ATOM 822 N N . GLN A 1 105 ? -11.227 1.477 -15.732 1.00 98.62 105 GLN A N 1
ATOM 823 C CA . GLN A 1 105 ? -11.086 0.088 -15.289 1.00 98.62 105 GLN A CA 1
ATOM 824 C C . GLN A 1 105 ? -11.294 -0.067 -13.783 1.00 98.62 105 GLN A C 1
ATOM 826 O O . GLN A 1 105 ? -11.969 -0.996 -13.354 1.00 98.62 105 GLN A O 1
ATOM 831 N N . LEU A 1 106 ? -10.776 0.861 -12.975 1.00 98.69 106 LEU A N 1
ATOM 832 C CA . LEU A 1 106 ? -10.977 0.843 -11.529 1.00 98.69 106 LEU A CA 1
ATOM 833 C C . LEU A 1 106 ? -12.471 0.922 -11.194 1.00 98.69 106 LEU A C 1
ATOM 835 O O . LEU A 1 106 ? -12.986 0.096 -10.447 1.00 98.69 106 LEU A O 1
ATOM 839 N N . ARG A 1 107 ? -13.205 1.861 -11.807 1.00 98.62 107 ARG A N 1
ATOM 840 C CA . ARG A 1 107 ? -14.663 1.970 -11.621 1.00 98.62 107 ARG A CA 1
ATOM 841 C C . ARG A 1 107 ? -15.403 0.719 -12.088 1.00 98.62 107 ARG A C 1
ATOM 843 O O . ARG A 1 107 ? -16.367 0.312 -11.445 1.00 98.62 107 ARG A O 1
ATOM 850 N N . GLU A 1 108 ? -14.978 0.123 -13.199 1.00 98.56 108 GLU A N 1
ATOM 851 C CA . GLU A 1 108 ? -15.549 -1.124 -13.707 1.00 98.56 108 GLU A CA 1
ATOM 852 C C . GLU A 1 108 ? -15.370 -2.274 -12.709 1.00 98.56 108 GLU A C 1
ATOM 854 O O . GLU A 1 108 ? -16.362 -2.900 -12.333 1.00 98.56 108 GLU A O 1
ATOM 859 N N . LEU A 1 109 ? -14.139 -2.521 -12.259 1.00 98.62 109 LEU A N 1
ATOM 860 C CA . LEU A 1 109 ? -13.799 -3.629 -11.367 1.00 98.62 109 LEU A CA 1
ATOM 861 C C . LEU A 1 109 ? -14.455 -3.471 -9.995 1.00 98.62 109 LEU A C 1
ATOM 863 O O . LEU A 1 109 ? -15.035 -4.429 -9.487 1.00 98.62 109 LEU A O 1
ATOM 867 N N . LEU A 1 110 ? -14.471 -2.255 -9.439 1.00 98.56 110 LEU A N 1
ATOM 868 C CA . LEU A 1 110 ? -15.188 -1.974 -8.194 1.00 98.56 110 LEU A CA 1
ATOM 869 C C . LEU A 1 110 ? -16.691 -2.209 -8.341 1.00 98.56 110 LEU A C 1
ATOM 871 O O . LEU A 1 110 ? -17.309 -2.774 -7.445 1.00 98.56 110 LEU A O 1
ATOM 875 N N . ARG A 1 111 ? -17.292 -1.838 -9.478 1.00 98.38 111 ARG A N 1
ATOM 876 C CA . ARG A 1 111 ? -18.710 -2.113 -9.744 1.00 98.38 111 ARG A CA 1
ATOM 877 C C . ARG A 1 111 ? -18.981 -3.615 -9.850 1.00 98.38 111 ARG A C 1
ATOM 879 O O . ARG A 1 111 ? -20.008 -4.060 -9.345 1.00 98.38 111 ARG A O 1
ATOM 886 N N . ILE A 1 112 ? -18.112 -4.384 -10.511 1.00 98.50 112 ILE A N 1
ATOM 887 C CA . ILE A 1 112 ? -18.238 -5.849 -10.608 1.00 98.50 112 ILE A CA 1
ATOM 888 C C . ILE A 1 112 ? -18.172 -6.466 -9.204 1.00 98.50 112 ILE A C 1
ATOM 890 O O . ILE A 1 112 ? -19.113 -7.152 -8.803 1.00 98.50 112 ILE A O 1
ATOM 894 N N . ALA A 1 113 ? -17.131 -6.139 -8.433 1.00 98.31 113 ALA A N 1
ATOM 895 C CA . ALA A 1 113 ? -16.942 -6.635 -7.073 1.00 98.31 113 ALA A CA 1
ATOM 896 C C . ALA A 1 113 ? -18.099 -6.243 -6.135 1.00 98.31 113 ALA A C 1
ATOM 898 O O . ALA A 1 113 ? -18.647 -7.097 -5.445 1.00 98.31 113 ALA A O 1
ATOM 899 N N . ASP A 1 114 ? -18.536 -4.980 -6.144 1.00 97.94 114 ASP A N 1
ATOM 900 C CA . ASP A 1 114 ? -19.615 -4.477 -5.280 1.00 97.94 114 ASP A CA 1
ATOM 901 C C . ASP A 1 114 ? -21.004 -4.994 -5.700 1.00 97.94 114 ASP A C 1
ATOM 903 O O . ASP A 1 114 ? -21.914 -5.073 -4.876 1.00 97.94 114 ASP A O 1
ATOM 907 N N . THR A 1 115 ? -21.196 -5.382 -6.967 1.00 98.19 115 THR A N 1
ATOM 908 C CA . THR A 1 115 ? -22.426 -6.068 -7.403 1.00 98.19 115 THR A CA 1
ATOM 909 C C . THR A 1 115 ? -22.489 -7.473 -6.808 1.00 98.19 115 THR A C 1
ATOM 911 O O . THR A 1 115 ? -23.485 -7.806 -6.170 1.00 98.19 115 THR A O 1
ATOM 914 N N . ALA A 1 116 ? -21.415 -8.257 -6.940 1.00 98.31 116 ALA A N 1
ATOM 915 C CA . ALA A 1 116 ? -21.339 -9.602 -6.369 1.00 98.31 116 ALA A CA 1
ATOM 916 C C . ALA A 1 116 ? -21.377 -9.582 -4.830 1.00 98.31 116 ALA A C 1
ATOM 918 O O . ALA A 1 116 ? -22.072 -10.386 -4.213 1.00 98.31 116 ALA A O 1
ATOM 919 N N . ALA A 1 117 ? -20.706 -8.614 -4.196 1.00 98.12 117 ALA A N 1
ATOM 920 C CA . ALA A 1 117 ? -20.731 -8.441 -2.745 1.00 98.12 117 ALA A CA 1
ATOM 921 C C . ALA A 1 117 ? -22.155 -8.237 -2.211 1.00 98.12 117 ALA A C 1
ATOM 923 O O . ALA A 1 117 ? -22.521 -8.850 -1.206 1.00 98.12 117 ALA A O 1
ATOM 924 N N . ARG A 1 118 ? -22.985 -7.440 -2.902 1.00 97.69 118 ARG A N 1
ATOM 925 C CA . ARG A 1 118 ? -24.377 -7.196 -2.488 1.00 97.69 118 ARG A CA 1
ATOM 926 C C . ARG A 1 118 ? -25.227 -8.464 -2.482 1.00 97.69 118 ARG A C 1
ATOM 928 O O . ARG A 1 118 ? -26.095 -8.582 -1.620 1.00 97.69 118 ARG A O 1
ATOM 935 N N . GLU A 1 119 ? -24.980 -9.414 -3.386 1.00 97.81 119 GLU A N 1
ATOM 936 C CA . GLU A 1 119 ? -25.687 -10.708 -3.390 1.00 97.81 119 GLU A CA 1
ATOM 937 C C . GLU A 1 119 ? -25.399 -11.534 -2.126 1.00 97.81 119 GLU A C 1
ATOM 939 O O . GLU A 1 119 ? -26.222 -12.350 -1.713 1.00 97.81 119 GLU A O 1
ATOM 944 N N . LEU A 1 120 ? -24.266 -11.266 -1.474 1.00 97.88 120 LEU A N 1
ATOM 945 C CA . LEU A 1 120 ? -23.805 -11.929 -0.256 1.00 97.88 120 LEU A CA 1
ATOM 946 C C . LEU A 1 120 ? -23.992 -11.071 1.009 1.00 97.88 120 LEU A C 1
ATOM 948 O O . LEU A 1 120 ? -23.448 -11.401 2.061 1.00 97.88 120 LEU A O 1
ATOM 952 N N . GLY A 1 121 ? -24.753 -9.972 0.930 1.00 96.94 121 GLY A N 1
ATOM 953 C CA . GLY A 1 121 ? -24.982 -9.068 2.065 1.00 96.94 121 GLY A CA 1
ATOM 954 C C . GLY A 1 121 ? -23.749 -8.251 2.472 1.00 96.94 121 GLY A C 1
ATOM 955 O O . GLY A 1 121 ? -23.657 -7.792 3.610 1.00 96.94 121 GLY A O 1
ATOM 956 N N . ALA A 1 122 ? -22.799 -8.081 1.553 1.00 98.19 122 ALA A N 1
ATOM 957 C CA . ALA A 1 122 ? -21.572 -7.323 1.740 1.00 98.19 122 ALA A CA 1
ATOM 958 C C . ALA A 1 122 ? -21.476 -6.150 0.751 1.00 98.19 122 ALA A C 1
ATOM 960 O O . ALA A 1 122 ? -22.274 -5.997 -0.175 1.00 98.19 122 ALA A O 1
ATOM 961 N N . ARG A 1 123 ? -20.477 -5.299 0.959 1.00 97.88 123 ARG A N 1
ATOM 962 C CA . ARG A 1 123 ? -20.174 -4.110 0.162 1.00 97.88 123 ARG A CA 1
ATOM 963 C C . ARG A 1 123 ? -18.665 -3.916 0.067 1.00 97.88 123 ARG A C 1
ATOM 965 O O . ARG A 1 123 ? -17.938 -4.321 0.973 1.00 97.88 123 ARG A O 1
ATOM 972 N N . VAL A 1 124 ? -18.203 -3.260 -0.994 1.00 98.31 124 VAL A N 1
ATOM 973 C CA . VAL A 1 124 ? -16.781 -2.923 -1.173 1.00 98.31 124 VAL A CA 1
ATOM 974 C C . VAL A 1 124 ? -16.440 -1.601 -0.479 1.00 98.31 124 VAL A C 1
ATOM 976 O O . VAL A 1 124 ? -17.154 -0.607 -0.622 1.00 98.31 124 VAL A O 1
ATOM 979 N N . LEU A 1 125 ? -15.321 -1.564 0.246 1.00 98.56 125 LEU A N 1
ATOM 980 C CA . LEU A 1 125 ? -14.791 -0.364 0.892 1.00 98.56 125 LEU A CA 1
ATOM 981 C C . LEU A 1 125 ? -13.293 -0.189 0.607 1.00 98.56 125 LEU A C 1
ATOM 983 O O . LEU A 1 125 ? -12.493 -1.101 0.818 1.00 98.56 125 LEU A O 1
ATOM 987 N N . LEU A 1 126 ? -12.917 1.015 0.182 1.00 98.62 126 LEU A N 1
ATOM 988 C CA . LEU A 1 126 ? -11.544 1.430 -0.074 1.00 98.62 126 LEU A CA 1
ATOM 989 C C . LEU A 1 126 ? -10.991 2.151 1.154 1.00 98.62 126 LEU A C 1
ATOM 991 O O . LEU A 1 126 ? -11.283 3.322 1.397 1.00 98.62 126 LEU A O 1
ATOM 995 N N . VAL A 1 127 ? -10.188 1.457 1.955 1.00 98.44 127 VAL A N 1
ATOM 996 C CA . VAL A 1 127 ? -9.581 2.040 3.154 1.00 98.44 127 VAL A CA 1
ATOM 997 C C . VAL A 1 127 ? -8.277 1.344 3.497 1.00 98.44 127 VAL A C 1
ATOM 999 O O . VAL A 1 127 ? -8.236 0.123 3.555 1.00 98.44 127 VAL A O 1
ATOM 1002 N N . GLY A 1 128 ? -7.222 2.104 3.799 1.00 98.00 128 GLY A N 1
ATOM 1003 C CA . GLY A 1 128 ? -5.910 1.529 4.097 1.00 98.00 128 GLY A CA 1
ATOM 1004 C C . GLY A 1 128 ? -5.941 0.542 5.268 1.00 98.00 128 GLY A C 1
ATOM 1005 O O . GLY A 1 128 ? -5.374 -0.540 5.175 1.00 98.00 128 GLY A O 1
ATOM 1006 N N . SER A 1 129 ? -6.647 0.867 6.351 1.00 97.12 129 SER A N 1
ATOM 1007 C CA . SER A 1 129 ? -6.960 -0.106 7.402 1.00 97.12 129 SER A CA 1
ATOM 1008 C C . SER A 1 129 ? -8.401 0.021 7.861 1.00 97.12 129 SER A C 1
ATOM 1010 O O . SER A 1 129 ? -8.857 1.117 8.191 1.00 97.12 129 SER A O 1
ATOM 1012 N N . LEU A 1 130 ? -9.116 -1.105 7.899 1.00 96.25 130 LEU A N 1
ATOM 1013 C CA . LEU A 1 130 ? -10.526 -1.123 8.270 1.00 96.25 130 LEU A CA 1
ATOM 1014 C C . LEU A 1 130 ? -10.705 -0.651 9.731 1.00 96.25 130 LEU A C 1
ATOM 1016 O O . LEU A 1 130 ? -10.239 -1.332 10.650 1.00 96.25 130 LEU A O 1
ATOM 1020 N N . PRO A 1 131 ? -11.377 0.491 9.991 1.00 93.81 131 PRO A N 1
ATOM 1021 C CA . PRO A 1 131 ? -11.461 1.050 11.342 1.00 93.81 131 PRO A CA 1
ATOM 1022 C C . PRO A 1 131 ? -12.249 0.178 12.322 1.00 93.81 131 PRO A C 1
ATOM 1024 O O . PRO A 1 131 ? -11.950 0.158 13.516 1.00 93.81 131 PRO A O 1
ATOM 1027 N N . SER A 1 132 ? -13.254 -0.529 11.811 1.00 93.25 132 SER A N 1
ATOM 1028 C CA . SER A 1 132 ? -14.164 -1.406 12.550 1.00 93.25 132 SER A CA 1
ATOM 1029 C C . SER A 1 132 ? -13.605 -2.800 12.847 1.00 93.25 132 SER A C 1
ATOM 1031 O O . SER A 1 132 ? -14.271 -3.568 13.541 1.00 93.25 132 SER A O 1
ATOM 1033 N N . LEU A 1 133 ? -12.410 -3.125 12.344 1.00 94.50 133 LEU A N 1
ATOM 1034 C CA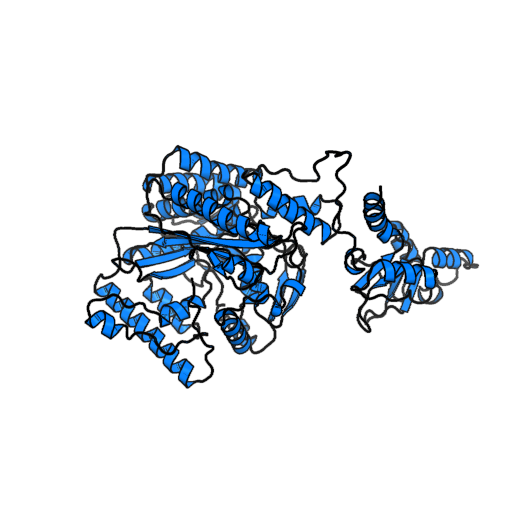 . LEU A 1 133 ? -11.762 -4.417 12.551 1.00 94.50 133 LEU A CA 1
ATOM 1035 C C . LEU A 1 133 ? -11.520 -4.678 14.045 1.00 94.50 133 LEU A C 1
ATOM 1037 O O . LEU A 1 133 ? -11.039 -3.799 14.768 1.00 94.50 133 LEU A O 1
ATOM 1041 N N . GLU A 1 134 ? -11.781 -5.899 14.500 1.00 93.12 134 GLU A N 1
ATOM 1042 C CA . GLU A 1 134 ? -11.505 -6.365 15.856 1.00 93.12 134 GLU A CA 1
ATOM 1043 C C . GLU A 1 134 ? -10.431 -7.465 15.876 1.00 93.12 134 GLU A C 1
ATOM 1045 O O . GLU A 1 134 ? -10.211 -8.149 14.878 1.00 93.12 134 GLU A O 1
ATOM 1050 N N . PRO A 1 135 ? -9.776 -7.717 17.027 1.00 92.62 135 PRO A N 1
ATOM 1051 C CA . PRO A 1 135 ? -8.798 -8.798 17.133 1.00 92.62 135 PRO A CA 1
ATOM 1052 C C . PRO A 1 135 ? -9.334 -10.183 16.744 1.00 92.62 135 PRO A C 1
ATOM 1054 O O . PRO A 1 135 ? -8.569 -10.985 16.232 1.00 92.62 135 PRO A O 1
ATOM 1057 N N . ALA A 1 136 ? -10.623 -10.458 16.973 1.00 92.25 136 ALA A N 1
ATOM 1058 C CA . ALA A 1 136 ? -11.244 -11.736 16.614 1.00 92.25 136 ALA A CA 1
ATOM 1059 C C . ALA A 1 136 ? -11.394 -11.921 15.093 1.00 92.25 136 ALA A C 1
ATOM 1061 O O . ALA A 1 136 ? -11.425 -13.047 14.607 1.00 92.25 136 ALA A O 1
ATOM 1062 N N . ASP A 1 137 ? -11.446 -10.830 14.325 1.00 95.31 137 ASP A N 1
ATOM 1063 C CA . ASP A 1 137 ? -11.493 -10.910 12.864 1.00 95.31 137 ASP A CA 1
ATOM 1064 C C . ASP A 1 137 ? -10.143 -11.369 12.288 1.00 95.31 137 ASP A C 1
ATOM 1066 O O . ASP A 1 137 ? -10.088 -11.917 11.190 1.00 95.31 137 ASP A O 1
ATOM 1070 N N . LEU A 1 138 ? -9.060 -11.210 13.054 1.00 95.31 138 LEU A N 1
ATOM 1071 C CA . LEU A 1 138 ? -7.695 -11.600 12.696 1.00 95.31 138 LEU A CA 1
ATOM 1072 C C . LEU A 1 138 ? -7.363 -13.055 13.062 1.00 95.31 138 LEU A C 1
ATOM 1074 O O . LEU A 1 138 ? -6.196 -13.447 13.052 1.00 95.31 138 LEU A O 1
ATOM 1078 N N . ASP A 1 139 ? -8.365 -13.868 13.386 1.00 93.12 139 ASP A N 1
ATOM 1079 C CA . ASP A 1 139 ? -8.164 -15.292 13.612 1.00 93.12 139 ASP A CA 1
ATOM 1080 C C . ASP A 1 139 ? -7.811 -16.008 12.301 1.00 93.12 139 ASP A C 1
ATOM 1082 O O . ASP A 1 139 ? -8.341 -15.713 11.228 1.00 93.12 139 ASP A O 1
ATOM 1086 N N . ARG A 1 140 ? -6.972 -17.046 12.392 1.00 93.88 140 ARG A N 1
ATOM 1087 C CA . ARG A 1 140 ? -6.563 -17.880 11.245 1.00 93.88 140 ARG A CA 1
ATOM 1088 C C . ARG A 1 140 ? -7.746 -18.480 10.468 1.00 93.88 140 ARG A C 1
ATOM 1090 O O . ARG A 1 140 ? -7.601 -18.807 9.296 1.00 93.88 140 ARG A O 1
ATOM 1097 N N . ALA A 1 141 ? -8.912 -18.622 11.100 1.00 94.19 141 ALA A N 1
ATOM 1098 C CA . ALA A 1 141 ? -10.142 -19.092 10.458 1.00 94.19 141 ALA A CA 1
ATOM 1099 C C . ALA A 1 141 ? -10.666 -18.146 9.357 1.00 94.19 141 ALA A C 1
ATOM 1101 O O . ALA A 1 141 ? -11.417 -18.584 8.484 1.00 94.19 141 ALA A O 1
ATOM 1102 N N . ASN A 1 142 ? -10.258 -16.874 9.386 1.00 96.62 142 ASN A N 1
ATOM 1103 C CA . ASN A 1 142 ? -10.569 -15.887 8.356 1.00 96.62 142 ASN A CA 1
ATOM 1104 C C . ASN A 1 142 ? -9.494 -15.790 7.265 1.00 96.62 142 ASN A C 1
ATOM 1106 O O . ASN A 1 142 ? -9.643 -14.971 6.363 1.00 96.62 142 ASN A O 1
ATOM 1110 N N . MET A 1 143 ? -8.440 -16.611 7.311 1.00 97.44 143 MET A N 1
ATOM 1111 C CA . MET A 1 143 ? -7.470 -16.713 6.220 1.00 97.44 143 MET A CA 1
ATOM 1112 C C . MET A 1 143 ? -8.139 -17.309 4.979 1.00 97.44 143 MET A C 1
ATOM 1114 O O . MET A 1 143 ? -8.941 -18.243 5.084 1.00 97.44 143 MET A O 1
ATOM 1118 N N . SER A 1 144 ? -7.804 -16.780 3.808 1.00 96.81 144 SER A N 1
ATOM 1119 C CA . SER A 1 144 ? -8.293 -17.313 2.539 1.00 96.81 144 SER A CA 1
ATOM 1120 C C . SER A 1 144 ? -7.756 -18.735 2.296 1.00 96.81 144 SER A C 1
ATOM 1122 O O . SER A 1 144 ? -6.668 -19.086 2.772 1.00 96.81 144 SER A O 1
ATOM 1124 N N . PRO A 1 145 ? -8.534 -19.608 1.629 1.00 94.75 145 PRO A N 1
ATOM 1125 C CA . PRO A 1 145 ? -8.262 -21.045 1.572 1.00 94.75 145 PRO A CA 1
ATOM 1126 C C . PRO A 1 145 ? -7.074 -21.430 0.675 1.00 94.75 145 PRO A C 1
ATOM 1128 O O . PRO A 1 145 ? -6.673 -22.599 0.657 1.00 94.75 145 PRO A O 1
ATOM 1131 N N . GLU A 1 146 ? -6.505 -20.493 -0.083 1.00 92.69 146 GLU A N 1
ATOM 1132 C CA . GLU A 1 146 ? -5.410 -20.745 -1.010 1.00 92.69 146 GLU A CA 1
ATOM 1133 C C . GLU A 1 146 ? -4.168 -21.268 -0.257 1.00 92.69 146 GLU A C 1
ATOM 1135 O O . GLU A 1 146 ? -3.684 -20.631 0.687 1.00 92.69 146 GLU A O 1
ATOM 1140 N N . PRO A 1 147 ? -3.557 -22.389 -0.700 1.00 90.44 147 PRO A N 1
ATOM 1141 C CA . PRO A 1 147 ? -2.425 -23.012 -0.002 1.00 90.44 147 PRO A CA 1
ATOM 1142 C C . PRO A 1 147 ? -1.228 -22.084 0.239 1.00 90.44 147 PRO A C 1
ATOM 1144 O O . PRO A 1 147 ? -0.454 -22.293 1.176 1.00 90.44 147 PRO A O 1
ATOM 1147 N N . ARG A 1 148 ? -1.074 -21.058 -0.606 1.00 91.25 148 ARG A N 1
ATOM 1148 C CA . ARG A 1 148 ? -0.017 -20.049 -0.516 1.00 91.25 148 ARG A CA 1
ATOM 1149 C C . ARG A 1 148 ? -0.006 -19.337 0.833 1.00 91.25 148 ARG A C 1
ATOM 1151 O O . ARG A 1 148 ? 1.072 -19.187 1.407 1.00 91.25 148 ARG A O 1
ATOM 1158 N N . TYR A 1 149 ? -1.164 -18.919 1.338 1.00 93.38 149 TYR A N 1
ATOM 1159 C CA . TYR A 1 149 ? -1.247 -18.133 2.569 1.00 93.38 149 TYR A CA 1
ATOM 1160 C C . TYR A 1 149 ? -0.873 -18.971 3.792 1.00 93.38 149 TYR A C 1
ATOM 1162 O O . TYR A 1 149 ? -0.025 -18.564 4.585 1.00 93.38 149 TYR A O 1
ATOM 1170 N N . ALA A 1 150 ? -1.380 -20.204 3.870 1.00 92.56 150 ALA A N 1
ATOM 1171 C CA . ALA A 1 150 ? -1.001 -21.150 4.917 1.00 92.56 150 ALA A CA 1
ATOM 1172 C C . ALA A 1 150 ? 0.496 -21.518 4.868 1.00 92.56 150 ALA A C 1
ATOM 1174 O O . ALA A 1 150 ? 1.143 -21.654 5.910 1.00 92.56 150 ALA A O 1
ATOM 1175 N N . ALA A 1 151 ? 1.071 -21.669 3.668 1.00 91.56 151 ALA A N 1
ATOM 1176 C CA . ALA A 1 151 ? 2.501 -21.929 3.502 1.00 91.56 151 ALA A CA 1
ATOM 1177 C C . ALA A 1 151 ? 3.362 -20.738 3.955 1.00 91.56 151 ALA A C 1
ATOM 1179 O O . ALA A 1 151 ? 4.396 -20.942 4.594 1.00 91.56 151 ALA A O 1
ATOM 1180 N N . LEU A 1 152 ? 2.935 -19.512 3.642 1.00 91.62 152 LEU A N 1
ATOM 1181 C CA . LEU A 1 152 ? 3.616 -18.283 4.041 1.00 91.62 152 LEU A CA 1
ATOM 1182 C C . LEU A 1 152 ? 3.567 -18.075 5.562 1.00 91.62 152 LEU A C 1
ATOM 1184 O O . LEU A 1 152 ? 4.608 -17.811 6.164 1.00 91.62 152 LEU A O 1
ATOM 1188 N N . ASP A 1 153 ? 2.390 -18.246 6.172 1.00 92.31 153 ASP A N 1
ATOM 1189 C CA . ASP A 1 153 ? 2.187 -18.185 7.625 1.00 92.31 153 ASP A CA 1
ATOM 1190 C C . ASP A 1 153 ? 3.134 -19.145 8.353 1.00 92.31 153 ASP A C 1
ATOM 1192 O O . ASP A 1 153 ? 3.913 -18.736 9.216 1.00 92.31 153 ASP A O 1
ATOM 1196 N N . ALA A 1 154 ? 3.141 -20.414 7.935 1.00 90.88 154 ALA A N 1
ATOM 1197 C CA . ALA A 1 154 ? 4.006 -21.428 8.522 1.00 90.88 154 ALA A CA 1
ATOM 1198 C C . ALA A 1 154 ? 5.495 -21.069 8.385 1.00 90.88 154 ALA A C 1
ATOM 1200 O O . ALA A 1 154 ? 6.242 -21.179 9.358 1.00 90.88 154 ALA A O 1
ATOM 1201 N N . ALA A 1 155 ? 5.925 -20.612 7.204 1.00 89.56 155 ALA A N 1
ATOM 1202 C CA . ALA A 1 155 ? 7.324 -20.284 6.945 1.00 89.56 155 ALA A CA 1
ATOM 1203 C C . ALA A 1 155 ? 7.814 -19.078 7.770 1.00 89.56 155 ALA A C 1
ATOM 1205 O O . ALA A 1 155 ? 8.927 -19.110 8.297 1.00 89.56 155 ALA A O 1
ATOM 1206 N N . LEU A 1 156 ? 6.994 -18.032 7.920 1.00 88.88 156 LEU A N 1
ATOM 1207 C CA . LEU A 1 156 ? 7.338 -16.852 8.722 1.00 88.88 156 LEU A CA 1
ATOM 1208 C C . LEU A 1 156 ? 7.372 -17.158 10.225 1.00 88.88 156 LEU A C 1
ATOM 1210 O O . LEU A 1 156 ? 8.273 -16.694 10.928 1.00 88.88 156 LEU A O 1
ATOM 1214 N N . LEU A 1 157 ? 6.423 -17.954 10.726 1.00 88.06 157 LEU A N 1
ATOM 1215 C CA . LEU A 1 157 ? 6.415 -18.381 12.127 1.00 88.06 157 LEU A CA 1
ATOM 1216 C C . LEU A 1 157 ? 7.600 -19.304 12.448 1.00 88.06 157 LEU A C 1
ATOM 1218 O O . LEU A 1 157 ? 8.194 -19.177 13.523 1.00 88.06 157 LEU A O 1
ATOM 1222 N N . GLU A 1 158 ? 7.980 -20.190 11.519 1.00 87.38 158 GLU A N 1
ATOM 1223 C CA . GLU A 1 158 ? 9.184 -21.021 11.640 1.00 87.38 158 GLU A CA 1
ATOM 1224 C C . GLU A 1 158 ? 10.458 -20.161 11.668 1.00 87.38 158 GLU A C 1
ATOM 1226 O O . GLU A 1 158 ? 11.294 -20.359 12.549 1.00 87.38 158 GLU A O 1
ATOM 1231 N N . GLU A 1 159 ? 10.587 -19.175 10.767 1.00 83.75 159 GLU A N 1
ATOM 1232 C CA . GLU A 1 159 ? 11.722 -18.233 10.742 1.00 83.75 159 GLU A CA 1
ATOM 1233 C C . GLU A 1 159 ? 11.840 -17.469 12.075 1.00 83.75 159 GLU A C 1
ATOM 1235 O O . GLU A 1 159 ? 12.935 -17.342 12.629 1.00 83.75 159 GLU A O 1
ATOM 1240 N N . ARG A 1 160 ? 10.702 -17.049 12.647 1.00 84.31 160 ARG A N 1
ATOM 1241 C CA . ARG A 1 160 ? 10.638 -16.306 13.916 1.00 84.31 160 ARG A CA 1
ATOM 1242 C C . ARG A 1 160 ? 10.969 -17.149 15.143 1.00 84.31 160 ARG A C 1
ATOM 1244 O O . ARG A 1 160 ? 11.484 -16.615 16.133 1.00 84.31 160 ARG A O 1
ATOM 1251 N N . GLY A 1 161 ? 10.589 -18.427 15.138 1.00 82.44 161 GLY A N 1
ATOM 1252 C CA . GLY A 1 161 ? 10.767 -19.360 16.255 1.00 82.44 161 GLY A CA 1
ATOM 1253 C C . GLY A 1 161 ? 9.990 -19.008 17.537 1.00 82.44 161 GLY A C 1
ATOM 1254 O O . GLY A 1 161 ? 10.278 -19.555 18.600 1.00 82.44 161 GLY A O 1
ATOM 1255 N N . SER A 1 162 ? 9.043 -18.064 17.483 1.00 78.44 162 SER A N 1
ATOM 1256 C CA . SER A 1 162 ? 8.217 -17.631 18.623 1.00 78.44 162 SER A CA 1
ATOM 1257 C C . SER A 1 162 ? 6.918 -16.970 18.153 1.00 78.44 162 SER A C 1
ATOM 1259 O O . SER A 1 162 ? 6.787 -16.633 16.978 1.00 78.44 162 SER A O 1
ATOM 1261 N N . ALA A 1 163 ? 5.967 -16.760 19.070 1.00 79.12 163 ALA A N 1
ATOM 1262 C CA . ALA A 1 163 ? 4.686 -16.127 18.755 1.00 79.12 163 ALA A CA 1
ATOM 1263 C C . ALA A 1 163 ? 4.841 -14.687 18.223 1.00 79.12 163 ALA A C 1
ATOM 1265 O O . ALA A 1 163 ? 5.792 -13.964 18.561 1.00 79.12 163 ALA A O 1
ATOM 1266 N N . LEU A 1 164 ? 3.885 -14.252 17.400 1.00 86.00 164 LEU A N 1
ATOM 1267 C CA . LEU A 1 164 ? 3.892 -12.959 16.726 1.00 86.00 164 LEU A CA 1
ATOM 1268 C C . LEU A 1 164 ? 3.447 -11.836 17.679 1.00 86.00 164 LEU A C 1
ATOM 1270 O O . LEU A 1 164 ? 2.275 -11.492 17.768 1.00 86.00 164 LEU A O 1
ATOM 1274 N N . ARG A 1 165 ? 4.383 -11.246 18.425 1.00 86.62 165 ARG A N 1
ATOM 1275 C CA . ARG A 1 165 ? 4.124 -10.023 19.204 1.00 86.62 165 ARG A CA 1
ATOM 1276 C C . ARG A 1 165 ? 4.109 -8.779 18.311 1.00 86.62 165 ARG A C 1
ATOM 1278 O O . ARG A 1 165 ? 5.139 -8.460 17.715 1.00 86.62 165 ARG A O 1
ATOM 1285 N N . LEU A 1 166 ? 2.984 -8.067 18.312 1.00 90.31 166 LEU A N 1
ATOM 1286 C CA . LEU A 1 166 ? 2.810 -6.729 17.744 1.00 90.31 166 LEU A CA 1
ATOM 1287 C C . LEU A 1 166 ? 2.835 -5.697 18.875 1.00 90.31 166 LEU A C 1
ATOM 1289 O O . LEU A 1 166 ? 2.150 -5.867 19.885 1.00 90.31 166 LEU A O 1
ATOM 1293 N N . SER A 1 167 ? 3.612 -4.627 18.701 1.00 90.06 167 SER A N 1
ATOM 1294 C CA . SER A 1 167 ? 3.644 -3.481 19.617 1.00 90.06 167 SER A CA 1
ATOM 1295 C C . SER A 1 167 ? 3.721 -2.194 18.812 1.00 90.06 167 SER A C 1
ATOM 1297 O O . SER A 1 167 ? 4.770 -1.865 18.262 1.00 90.06 167 SER A O 1
ATOM 1299 N N . ILE A 1 168 ? 2.611 -1.464 18.749 1.00 92.94 168 ILE A N 1
ATOM 1300 C CA . ILE A 1 168 ? 2.511 -0.212 18.002 1.00 92.94 168 ILE A CA 1
ATOM 1301 C C . ILE A 1 168 ? 2.124 0.901 18.971 1.00 92.94 168 ILE A C 1
ATOM 1303 O O . ILE A 1 168 ? 1.158 0.792 19.730 1.00 92.94 168 ILE A O 1
ATOM 1307 N N . HIS A 1 169 ? 2.912 1.972 18.946 1.00 89.38 169 HIS A N 1
ATOM 1308 C CA . HIS A 1 169 ? 2.738 3.148 19.789 1.00 89.38 169 HIS A CA 1
ATOM 1309 C C . HIS A 1 169 ? 2.339 4.327 18.908 1.00 89.38 169 HIS A C 1
ATOM 1311 O O . HIS A 1 169 ? 3.154 4.794 18.113 1.00 89.38 169 HIS A O 1
ATOM 1317 N N . GLY A 1 170 ? 1.095 4.777 19.039 1.00 89.50 170 GLY A N 1
ATOM 1318 C CA . GLY A 1 170 ? 0.561 5.968 18.386 1.00 89.50 170 GLY A CA 1
ATOM 1319 C C . GLY A 1 170 ? -0.127 6.874 19.403 1.00 89.50 170 GLY A C 1
ATOM 1320 O O . GLY A 1 170 ? 0.372 7.007 20.521 1.00 89.50 170 GLY A O 1
ATOM 1321 N N . TRP A 1 171 ? -1.271 7.472 19.047 1.00 84.19 171 TRP A N 1
ATOM 1322 C CA . TRP A 1 171 ? -2.095 8.197 20.033 1.00 84.19 171 TRP A CA 1
ATOM 1323 C C . TRP A 1 171 ? -2.578 7.283 21.161 1.00 84.19 171 TRP A C 1
ATOM 1325 O O . TRP A 1 171 ? -2.533 7.653 22.331 1.00 84.19 171 TRP A O 1
ATOM 1335 N N . ASP A 1 172 ? -2.996 6.076 20.797 1.00 90.50 172 ASP A N 1
ATOM 1336 C CA . ASP A 1 172 ? -3.237 4.960 21.693 1.00 90.50 172 ASP A CA 1
ATOM 1337 C C . ASP A 1 172 ? -2.104 3.923 21.537 1.00 90.50 172 ASP A C 1
ATOM 1339 O O . ASP A 1 172 ? -1.223 4.023 20.675 1.00 90.50 172 ASP A O 1
ATOM 1343 N N . ARG A 1 173 ? -2.120 2.886 22.379 1.00 89.50 173 ARG A N 1
ATOM 1344 C CA . ARG A 1 173 ? -1.173 1.766 22.306 1.00 89.50 173 ARG A CA 1
ATOM 1345 C C . ARG A 1 173 ? -1.896 0.486 21.915 1.00 89.50 173 ARG A C 1
ATOM 1347 O O . ARG A 1 173 ? -2.916 0.145 22.516 1.00 89.50 173 ARG A O 1
ATOM 1354 N N . TYR A 1 174 ? -1.325 -0.245 20.964 1.00 93.50 174 TYR A N 1
ATOM 1355 C CA . TYR A 1 174 ? -1.724 -1.611 20.650 1.00 93.50 174 TYR A CA 1
ATOM 1356 C C . TYR A 1 174 ? -0.590 -2.573 21.000 1.00 93.50 174 TYR A C 1
ATOM 1358 O O . TYR A 1 174 ? 0.509 -2.471 20.458 1.00 93.50 174 TYR A O 1
ATOM 1366 N N . GLU A 1 175 ? -0.867 -3.518 21.896 1.00 93.19 175 GLU A N 1
ATOM 1367 C CA . GLU A 1 175 ? 0.014 -4.643 22.192 1.00 93.19 175 GLU A CA 1
ATOM 1368 C C . GLU A 1 175 ? -0.794 -5.930 22.224 1.00 93.19 175 GLU A C 1
ATOM 1370 O O . GLU A 1 175 ? -1.724 -6.067 23.018 1.00 93.19 175 GLU A O 1
ATOM 1375 N N . ALA A 1 176 ? -0.416 -6.881 21.378 1.00 91.06 176 ALA A N 1
ATOM 1376 C CA . ALA A 1 176 ? -1.013 -8.204 21.369 1.00 91.06 176 ALA A CA 1
ATOM 1377 C C . ALA A 1 176 ? -0.012 -9.242 20.869 1.00 91.06 176 ALA A C 1
ATOM 1379 O O . ALA A 1 176 ? 0.956 -8.924 20.169 1.00 91.06 176 ALA A O 1
ATOM 1380 N N . THR A 1 177 ? -0.278 -10.492 21.223 1.00 91.19 177 THR A N 1
ATOM 1381 C CA . THR A 1 177 ? 0.393 -11.649 20.645 1.00 91.19 177 THR A CA 1
ATOM 1382 C C . THR A 1 177 ? -0.604 -12.360 19.754 1.00 91.19 177 THR A C 1
ATOM 1384 O O . THR A 1 177 ? -1.702 -12.676 20.201 1.00 91.19 177 THR A O 1
ATOM 1387 N N . HIS A 1 178 ? -0.190 -12.618 18.525 1.00 90.94 178 HIS A N 1
ATOM 1388 C CA . HIS A 1 178 ? -0.932 -13.361 17.522 1.00 90.94 178 HIS A CA 1
ATOM 1389 C C . HIS A 1 178 ? -0.207 -14.675 17.226 1.00 90.94 178 HIS A C 1
ATOM 1391 O O . HIS A 1 178 ? 1.007 -14.799 17.424 1.00 90.94 178 HIS A O 1
ATOM 1397 N N . ASP A 1 179 ? -0.956 -15.671 16.779 1.00 90.06 179 ASP A N 1
ATOM 1398 C CA . ASP A 1 179 ? -0.462 -17.006 16.432 1.00 90.06 179 ASP A CA 1
ATOM 1399 C C . ASP A 1 179 ? -0.353 -17.222 14.913 1.00 90.06 179 ASP A C 1
ATOM 1401 O O . ASP A 1 179 ? -0.037 -18.322 14.460 1.00 90.06 179 ASP A O 1
ATOM 1405 N N . SER A 1 180 ? -0.623 -16.181 14.128 1.00 92.56 180 SER A N 1
ATOM 1406 C CA . SER A 1 180 ? -0.561 -16.181 12.672 1.00 92.56 180 SER A CA 1
ATOM 1407 C C . SER A 1 180 ? -0.213 -14.798 12.134 1.00 92.56 180 SER A C 1
ATOM 1409 O O . SER A 1 180 ? -0.250 -13.808 12.865 1.00 92.56 180 SER A O 1
ATOM 1411 N N . VAL A 1 181 ? 0.111 -14.733 10.845 1.00 92.94 181 VAL A N 1
ATOM 1412 C CA . VAL A 1 181 ? 0.412 -13.493 10.109 1.00 92.94 181 VAL A CA 1
ATOM 1413 C C . VAL A 1 181 ? -0.829 -12.660 9.771 1.00 92.94 181 VAL A C 1
ATOM 1415 O O . VAL A 1 181 ? -0.691 -11.572 9.222 1.00 92.94 181 VAL A O 1
ATOM 1418 N N . MET A 1 182 ? -2.025 -13.117 10.158 1.00 95.69 182 MET A N 1
ATOM 1419 C CA . MET A 1 182 ? -3.312 -12.463 9.895 1.00 95.69 182 MET A CA 1
ATOM 1420 C C . MET A 1 182 ? -3.396 -10.965 10.215 1.00 95.69 182 MET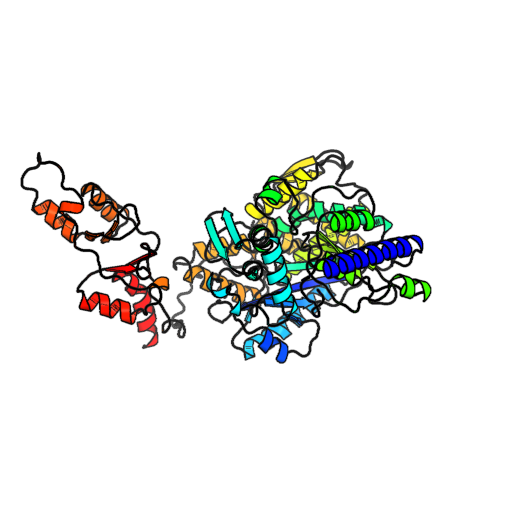 A C 1
ATOM 1422 O O . MET A 1 182 ? -4.121 -10.286 9.497 1.00 95.69 182 MET A O 1
ATOM 1426 N N . PRO A 1 183 ? -2.679 -10.385 11.203 1.00 95.62 183 PRO A N 1
ATOM 1427 C CA . PRO A 1 183 ? -2.671 -8.932 11.368 1.00 95.62 183 PRO A CA 1
ATOM 1428 C C . PRO A 1 183 ? -2.262 -8.146 10.116 1.00 95.62 183 PRO A C 1
ATOM 1430 O O . PRO A 1 183 ? -2.601 -6.972 10.013 1.00 95.62 183 PRO A O 1
ATOM 1433 N N . GLU A 1 184 ? -1.549 -8.770 9.176 1.00 94.38 184 GLU A N 1
ATOM 1434 C CA . GLU A 1 184 ? -1.222 -8.183 7.878 1.00 94.38 184 GLU A CA 1
ATOM 1435 C C . GLU A 1 184 ? -2.464 -7.926 7.006 1.00 94.38 184 GLU A C 1
ATOM 1437 O O . GLU A 1 184 ? -2.511 -6.886 6.356 1.00 94.38 184 GLU A O 1
ATOM 1442 N N . ALA A 1 185 ? -3.517 -8.743 7.124 1.00 95.44 185 ALA A N 1
ATOM 1443 C CA . ALA A 1 185 ? -4.783 -8.575 6.402 1.00 95.44 185 ALA A CA 1
ATOM 1444 C C . ALA A 1 185 ? -5.569 -7.313 6.806 1.00 95.44 185 ALA A C 1
ATOM 1446 O O . ALA A 1 185 ? -6.565 -6.941 6.191 1.00 95.44 185 ALA A O 1
ATOM 1447 N N . ALA A 1 186 ? -5.134 -6.614 7.857 1.00 95.44 186 ALA A N 1
ATOM 1448 C CA . ALA A 1 186 ? -5.681 -5.308 8.200 1.00 95.44 186 ALA A CA 1
ATOM 1449 C C . ALA A 1 186 ? -5.227 -4.190 7.247 1.00 95.44 186 ALA A C 1
ATOM 1451 O O . ALA A 1 186 ? -5.631 -3.044 7.446 1.00 95.44 186 ALA A O 1
ATOM 1452 N N . ASN A 1 187 ? -4.391 -4.497 6.253 1.00 96.75 187 ASN A N 1
ATOM 1453 C CA . ASN A 1 187 ? -3.843 -3.547 5.300 1.00 96.75 187 ASN A CA 1
ATOM 1454 C C . ASN A 1 187 ? -4.471 -3.763 3.919 1.00 96.75 187 ASN A C 1
ATOM 1456 O O . ASN A 1 187 ? -4.478 -4.882 3.425 1.00 96.75 187 ASN A O 1
ATOM 1460 N N . THR A 1 188 ? -4.928 -2.688 3.275 1.00 98.31 188 THR A N 1
ATOM 1461 C CA . THR A 1 188 ? -5.147 -2.670 1.820 1.00 98.31 188 THR A CA 1
ATOM 1462 C C . THR A 1 188 ? -4.432 -1.482 1.180 1.00 98.31 188 THR A C 1
ATOM 1464 O O . THR A 1 188 ? -4.190 -0.445 1.813 1.00 98.31 188 THR A O 1
ATOM 1467 N N . SER A 1 189 ? -4.022 -1.634 -0.068 1.00 98.00 189 SER A N 1
ATOM 1468 C CA . SER A 1 189 ? -3.155 -0.710 -0.781 1.00 98.00 189 SER A CA 1
ATOM 1469 C C . SER A 1 189 ? -3.605 -0.452 -2.216 1.00 98.00 189 SER A C 1
ATOM 1471 O O . SER A 1 189 ? -4.313 -1.244 -2.833 1.00 98.00 189 SER A O 1
ATOM 1473 N N . LEU A 1 190 ? -3.147 0.685 -2.733 1.00 98.69 190 LEU A N 1
ATOM 1474 C CA . LEU A 1 190 ? -3.119 0.998 -4.154 1.00 98.69 190 LEU A CA 1
ATOM 1475 C C . LEU A 1 190 ? -1.664 0.854 -4.609 1.00 98.69 190 LEU A C 1
ATOM 1477 O O . LEU A 1 190 ? -0.792 1.594 -4.142 1.00 98.69 190 LEU A O 1
ATOM 1481 N N . GLN A 1 191 ? -1.381 -0.090 -5.500 1.00 98.69 191 GLN A N 1
ATOM 1482 C CA . GLN A 1 191 ? -0.019 -0.369 -5.955 1.00 98.69 191 GLN A CA 1
ATOM 1483 C C . GLN A 1 191 ? 0.160 0.093 -7.401 1.00 98.69 191 GLN A C 1
ATOM 1485 O O . GLN A 1 191 ? -0.677 -0.170 -8.262 1.00 98.69 191 GLN A O 1
ATOM 1490 N N . LEU A 1 192 ? 1.256 0.802 -7.681 1.00 98.69 192 LEU A N 1
ATOM 1491 C CA . LEU A 1 192 ? 1.523 1.405 -8.988 1.00 98.69 192 LEU A CA 1
ATOM 1492 C C . LEU A 1 192 ? 2.783 0.811 -9.601 1.00 98.69 192 LEU A C 1
ATOM 1494 O O . LEU A 1 192 ? 3.847 0.811 -8.988 1.00 98.69 192 LEU A O 1
ATOM 1498 N N . HIS A 1 193 ? 2.695 0.366 -10.848 1.00 98.19 193 HIS A N 1
ATOM 1499 C CA . HIS A 1 193 ? 3.828 -0.202 -11.567 1.00 98.19 193 HIS A CA 1
ATOM 1500 C C . HIS A 1 193 ? 4.286 0.769 -12.643 1.00 98.19 193 HIS A C 1
ATOM 1502 O O . HIS A 1 193 ? 3.501 1.159 -13.505 1.00 98.19 193 HIS A O 1
ATOM 1508 N N . LEU A 1 194 ? 5.572 1.106 -12.639 1.00 97.56 194 LEU A N 1
ATOM 1509 C CA . LEU A 1 194 ? 6.214 1.874 -13.698 1.00 97.56 194 LEU A CA 1
ATOM 1510 C C . LEU A 1 194 ? 7.258 1.001 -14.386 1.00 97.56 194 LEU A C 1
ATOM 1512 O O . LEU A 1 194 ? 8.226 0.574 -13.754 1.00 97.56 194 LEU A O 1
ATOM 1516 N N . GLN A 1 195 ? 7.071 0.739 -15.678 1.00 96.56 195 GLN A N 1
ATOM 1517 C CA . GLN A 1 195 ? 8.107 0.116 -16.490 1.00 96.56 195 GLN A CA 1
ATOM 1518 C C . GLN A 1 195 ? 9.278 1.075 -16.689 1.00 96.56 195 GLN A C 1
ATOM 1520 O O . GLN A 1 195 ? 9.089 2.269 -16.915 1.00 96.56 195 GLN A O 1
ATOM 1525 N N . VAL A 1 196 ? 10.490 0.538 -16.582 1.00 95.56 196 VAL A N 1
ATOM 1526 C CA . VAL A 1 196 ? 11.735 1.304 -16.615 1.00 95.56 196 VAL A CA 1
ATOM 1527 C C . VAL A 1 196 ? 12.746 0.618 -17.521 1.00 95.56 196 VAL A C 1
ATOM 1529 O O . VAL A 1 196 ? 12.877 -0.608 -17.504 1.00 95.56 196 VAL A O 1
ATOM 1532 N N . ALA A 1 197 ? 13.480 1.414 -18.299 1.00 94.94 197 ALA A N 1
ATOM 1533 C CA . ALA A 1 197 ? 14.603 0.903 -19.071 1.00 94.94 197 ALA A CA 1
ATOM 1534 C C . ALA A 1 197 ? 15.701 0.390 -18.118 1.00 94.94 197 ALA A C 1
ATOM 1536 O O . ALA A 1 197 ? 15.903 0.983 -17.051 1.00 94.94 197 ALA A O 1
ATOM 1537 N N . PRO A 1 198 ? 16.443 -0.669 -18.488 1.00 95.44 198 PRO A N 1
ATOM 1538 C CA . PRO A 1 198 ? 17.529 -1.193 -17.663 1.00 95.44 198 PRO A CA 1
ATOM 1539 C C . PRO A 1 198 ? 18.552 -0.142 -17.211 1.00 95.44 198 PRO A C 1
ATOM 1541 O O . PRO A 1 198 ? 18.884 -0.087 -16.025 1.00 95.44 198 PRO A O 1
ATOM 1544 N N . ASP A 1 199 ? 18.984 0.726 -18.128 1.00 94.88 199 ASP A N 1
ATOM 1545 C CA . ASP A 1 199 ? 19.992 1.766 -17.867 1.00 94.88 199 ASP A CA 1
ATOM 1546 C C . ASP A 1 199 ? 19.489 2.857 -16.910 1.00 94.88 199 ASP A C 1
ATOM 1548 O O . ASP A 1 199 ? 20.270 3.505 -16.214 1.00 94.88 199 ASP A O 1
ATOM 1552 N N . ASP A 1 200 ? 18.170 3.025 -16.825 1.00 95.19 200 ASP A N 1
ATOM 1553 C CA . ASP A 1 200 ? 17.511 4.008 -15.971 1.00 95.19 200 ASP A CA 1
ATOM 1554 C C . ASP A 1 200 ? 17.077 3.444 -14.616 1.00 95.19 200 ASP A C 1
ATOM 1556 O O . ASP A 1 200 ? 16.650 4.204 -13.740 1.00 95.19 200 ASP A O 1
ATOM 1560 N N . PHE A 1 201 ? 17.193 2.127 -14.415 1.00 96.75 201 PHE A N 1
ATOM 1561 C CA . PHE A 1 201 ? 16.593 1.434 -13.278 1.00 96.75 201 PHE A CA 1
ATOM 1562 C C . PHE A 1 201 ? 17.044 2.015 -11.933 1.00 96.75 201 PHE A C 1
ATOM 1564 O O . PHE A 1 201 ? 16.215 2.293 -11.068 1.00 96.75 201 PHE A O 1
ATOM 1571 N N . ALA A 1 202 ? 18.350 2.245 -11.766 1.00 96.62 202 ALA A N 1
ATOM 1572 C CA . ALA A 1 202 ? 18.933 2.796 -10.541 1.00 96.62 202 ALA A CA 1
ATOM 1573 C C . ALA A 1 202 ? 18.310 4.143 -10.164 1.00 96.62 202 ALA A C 1
ATOM 1575 O O . ALA A 1 202 ? 17.895 4.379 -9.028 1.00 96.62 202 ALA A O 1
ATOM 1576 N N . ARG A 1 203 ? 18.228 5.023 -11.165 1.00 96.00 203 ARG A N 1
ATOM 1577 C CA . ARG A 1 203 ? 17.734 6.387 -11.030 1.00 96.00 203 ARG A CA 1
ATOM 1578 C C . ARG A 1 203 ? 16.241 6.391 -10.733 1.00 96.00 203 ARG A C 1
ATOM 1580 O O . ARG A 1 203 ? 15.825 7.056 -9.789 1.00 96.00 203 ARG A O 1
ATOM 1587 N N . ALA A 1 204 ? 15.459 5.615 -11.481 1.00 97.00 204 ALA A N 1
ATOM 1588 C CA . ALA A 1 204 ? 14.023 5.499 -11.262 1.00 97.00 204 ALA A CA 1
ATOM 1589 C C . ALA A 1 204 ? 13.704 4.902 -9.884 1.00 97.00 204 ALA A C 1
ATOM 1591 O O . ALA A 1 204 ? 12.847 5.420 -9.174 1.00 97.00 204 ALA A O 1
ATOM 1592 N N . TYR A 1 205 ? 14.431 3.862 -9.468 1.00 97.94 205 TYR A N 1
ATOM 1593 C CA . TYR A 1 205 ? 14.258 3.255 -8.151 1.00 97.94 205 TYR A CA 1
ATOM 1594 C C . TYR A 1 205 ? 14.582 4.248 -7.031 1.00 97.94 205 TYR A C 1
ATOM 1596 O O . TYR A 1 205 ? 13.768 4.431 -6.133 1.00 97.94 205 TYR A O 1
ATOM 1604 N N . ASN A 1 206 ? 15.723 4.943 -7.096 1.00 97.38 206 ASN A N 1
ATOM 1605 C CA . ASN A 1 206 ? 16.089 5.932 -6.080 1.00 97.38 206 ASN A CA 1
ATOM 1606 C C . ASN A 1 206 ? 15.084 7.092 -6.011 1.00 97.38 206 ASN A C 1
ATOM 1608 O O . ASN A 1 206 ? 14.731 7.514 -4.914 1.00 97.38 206 ASN A O 1
ATOM 1612 N N . TRP A 1 207 ? 14.565 7.566 -7.147 1.00 97.31 207 TRP A N 1
ATOM 1613 C CA . TRP A 1 207 ? 13.504 8.576 -7.146 1.00 97.31 207 TRP A CA 1
ATOM 1614 C C . TRP A 1 207 ? 12.197 8.062 -6.549 1.00 97.31 207 TRP A C 1
ATOM 1616 O O . TRP A 1 207 ? 11.597 8.759 -5.736 1.00 97.31 207 TRP A O 1
ATOM 1626 N N . ALA A 1 208 ? 11.784 6.833 -6.862 1.00 97.94 208 ALA A N 1
ATOM 1627 C CA . ALA A 1 208 ? 10.609 6.228 -6.237 1.00 97.94 208 ALA A CA 1
ATOM 1628 C C . ALA A 1 208 ? 10.759 6.149 -4.703 1.00 97.94 208 ALA A C 1
ATOM 1630 O O . ALA A 1 208 ? 9.808 6.422 -3.965 1.00 97.94 208 ALA A O 1
ATOM 1631 N N . GLN A 1 209 ? 11.973 5.874 -4.208 1.00 97.62 209 GLN A N 1
ATOM 1632 C CA . GLN A 1 209 ? 12.281 5.938 -2.776 1.00 97.62 209 GLN A CA 1
ATOM 1633 C C . GLN A 1 209 ? 12.131 7.366 -2.239 1.00 97.62 209 GLN A C 1
ATOM 1635 O O . GLN A 1 209 ? 11.386 7.575 -1.284 1.00 97.62 209 GLN A O 1
ATOM 1640 N N . THR A 1 210 ? 12.770 8.357 -2.871 1.00 96.62 210 THR A N 1
ATOM 1641 C CA . THR A 1 210 ? 12.703 9.774 -2.465 1.00 96.62 210 THR A CA 1
ATOM 1642 C C . THR A 1 210 ? 11.272 10.298 -2.388 1.00 96.62 210 THR A C 1
ATOM 1644 O O . THR A 1 210 ? 10.912 11.020 -1.461 1.00 96.62 210 THR A O 1
ATOM 1647 N N . LEU A 1 211 ? 10.433 9.907 -3.344 1.00 97.69 211 LEU A N 1
ATOM 1648 C CA . LEU A 1 211 ? 9.053 10.371 -3.443 1.00 97.69 211 LEU A CA 1
ATOM 1649 C C . LEU A 1 211 ? 8.095 9.635 -2.494 1.00 97.69 211 LEU A C 1
ATOM 1651 O O . LEU A 1 211 ? 6.966 10.079 -2.309 1.00 97.69 211 LEU A O 1
ATOM 1655 N N . SER A 1 212 ? 8.526 8.551 -1.843 1.00 98.38 212 SER A N 1
ATOM 1656 C CA . SER A 1 212 ? 7.657 7.729 -0.989 1.00 98.38 212 SER A CA 1
ATOM 1657 C C . SER A 1 212 ? 7.043 8.507 0.179 1.00 98.38 212 SER A C 1
ATOM 1659 O O . SER A 1 212 ? 5.866 8.325 0.481 1.00 98.38 212 SER A O 1
ATOM 1661 N N . ALA A 1 213 ? 7.810 9.392 0.823 1.00 98.19 213 ALA A N 1
ATOM 1662 C CA . ALA A 1 213 ? 7.325 10.185 1.951 1.00 98.19 213 ALA A CA 1
ATOM 1663 C C . ALA A 1 213 ? 6.275 11.246 1.546 1.00 98.19 213 ALA A C 1
ATOM 1665 O O . ALA A 1 213 ? 5.183 11.221 2.112 1.00 98.19 213 ALA A O 1
ATOM 1666 N N . PRO A 1 214 ? 6.508 12.141 0.563 1.00 98.25 214 PRO A N 1
ATOM 1667 C CA . PRO A 1 214 ? 5.477 13.100 0.158 1.00 98.25 214 PRO A CA 1
ATOM 1668 C C . PRO A 1 214 ? 4.229 12.435 -0.446 1.00 98.25 214 PRO A C 1
ATOM 1670 O O . PRO A 1 214 ? 3.119 12.905 -0.195 1.00 98.25 214 PRO A O 1
ATOM 1673 N N . LEU A 1 215 ? 4.382 11.320 -1.176 1.00 98.38 215 LEU A N 1
ATOM 1674 C CA . LEU A 1 215 ? 3.244 10.528 -1.665 1.00 98.38 215 LEU A CA 1
ATOM 1675 C C . LEU A 1 215 ? 2.377 10.032 -0.506 1.00 98.38 215 LEU A C 1
ATOM 1677 O O . LEU A 1 215 ? 1.164 10.234 -0.506 1.00 98.38 215 LEU A O 1
ATOM 1681 N N . LEU A 1 216 ? 3.005 9.428 0.507 1.00 98.69 216 LEU A N 1
ATOM 1682 C CA . LEU A 1 216 ? 2.289 8.905 1.663 1.00 98.69 216 LEU A CA 1
ATOM 1683 C C . LEU A 1 216 ? 1.607 10.015 2.466 1.00 98.69 216 LEU A C 1
ATOM 1685 O O . LEU A 1 216 ? 0.467 9.844 2.893 1.00 98.69 216 LEU A O 1
ATOM 1689 N N . ALA A 1 217 ? 2.259 11.171 2.629 1.00 98.62 217 ALA A N 1
ATOM 1690 C CA . ALA A 1 217 ? 1.721 12.281 3.413 1.00 98.62 217 ALA A CA 1
ATOM 1691 C C . ALA A 1 217 ? 0.400 12.782 2.828 1.00 98.62 217 ALA A C 1
ATOM 1693 O O . ALA A 1 217 ? -0.572 12.961 3.563 1.00 98.62 217 ALA A O 1
ATOM 1694 N N . ALA A 1 218 ? 0.343 12.926 1.502 1.00 98.44 218 ALA A N 1
ATOM 1695 C CA . ALA A 1 218 ? -0.860 13.343 0.795 1.00 98.44 218 ALA A CA 1
ATOM 1696 C C . ALA A 1 218 ? -1.988 12.300 0.835 1.00 98.44 218 ALA A C 1
ATOM 1698 O O . ALA A 1 218 ? -3.143 12.674 0.621 1.00 98.44 218 ALA A O 1
ATOM 1699 N N . ALA A 1 219 ? -1.669 11.022 1.064 1.00 98.56 219 ALA A N 1
ATOM 1700 C CA . ALA A 1 219 ? -2.575 9.896 0.846 1.00 98.56 219 ALA A CA 1
ATOM 1701 C C . ALA A 1 219 ? -3.008 9.149 2.118 1.00 98.56 219 ALA A C 1
ATOM 1703 O O . ALA A 1 219 ? -3.826 8.246 2.002 1.00 98.56 219 ALA A O 1
ATOM 1704 N N . THR A 1 220 ? -2.497 9.502 3.307 1.00 98.75 220 THR A N 1
ATOM 1705 C CA . THR A 1 220 ? -2.763 8.739 4.547 1.00 98.75 220 THR A CA 1
ATOM 1706 C C . THR A 1 220 ? -4.243 8.363 4.737 1.00 98.75 220 THR A C 1
ATOM 1708 O O . THR A 1 220 ? -5.120 9.236 4.692 1.00 98.75 220 THR A O 1
ATOM 1711 N N . ASN A 1 221 ? -4.523 7.070 4.949 1.00 98.56 221 ASN A N 1
ATOM 1712 C CA . ASN A 1 221 ? -5.893 6.541 5.064 1.00 98.56 221 ASN A CA 1
ATOM 1713 C C . ASN A 1 221 ? -6.026 5.307 5.986 1.00 98.56 221 ASN A C 1
ATOM 1715 O O . ASN A 1 221 ? -6.871 4.441 5.763 1.00 98.56 221 ASN A O 1
ATOM 1719 N N . SER A 1 222 ? -5.177 5.182 7.012 1.00 97.94 222 SER A N 1
ATOM 1720 C CA . SER A 1 222 ? -5.179 4.021 7.915 1.00 97.94 222 SER A CA 1
ATOM 1721 C C . SER A 1 222 ? -4.940 4.386 9.403 1.00 97.94 222 SER A C 1
ATOM 1723 O O . SER A 1 222 ? -3.946 3.955 10.010 1.00 97.94 222 SER A O 1
ATOM 1725 N N . PRO A 1 223 ? -5.789 5.219 10.041 1.00 97.19 223 PRO A N 1
ATOM 1726 C CA . PRO A 1 223 ? -5.500 5.741 11.376 1.00 97.19 223 PRO A CA 1
ATOM 1727 C C . PRO A 1 223 ? -5.840 4.801 12.539 1.00 97.19 223 PRO A C 1
ATOM 1729 O O . PRO A 1 223 ? -5.428 5.048 13.677 1.00 97.19 223 PRO A O 1
ATOM 1732 N N . PHE A 1 224 ? -6.597 3.737 12.268 1.00 96.38 224 PHE A N 1
ATOM 1733 C CA . PHE A 1 224 ? -7.115 2.820 13.277 1.00 96.38 224 PHE A CA 1
ATOM 1734 C C . PHE A 1 224 ? -6.629 1.390 13.060 1.00 96.38 224 PHE A C 1
ATOM 1736 O O . PHE A 1 224 ? -6.473 0.935 11.929 1.00 96.38 224 PHE A O 1
ATOM 1743 N N . PHE A 1 225 ? -6.446 0.666 14.160 1.00 96.25 225 PHE A N 1
ATOM 1744 C CA . PHE A 1 225 ? -6.221 -0.777 14.154 1.00 96.25 225 PHE A CA 1
ATOM 1745 C C . PHE A 1 225 ? -6.813 -1.397 15.417 1.00 96.25 225 PHE A C 1
ATOM 1747 O O . PHE A 1 225 ? -6.463 -0.983 16.527 1.00 96.25 225 PHE A O 1
ATOM 1754 N N . CYS A 1 226 ? -7.708 -2.379 15.268 1.00 93.88 226 CYS A N 1
ATOM 1755 C CA . CYS A 1 226 ? -8.325 -3.089 16.395 1.00 93.88 226 CYS A CA 1
ATOM 1756 C C . CYS A 1 226 ? -8.922 -2.146 17.463 1.00 93.88 226 CYS A C 1
ATOM 1758 O O . CYS A 1 226 ? -8.693 -2.309 18.666 1.00 93.88 226 CYS A O 1
ATOM 1760 N N . GLY A 1 227 ? -9.624 -1.098 17.023 1.00 91.12 227 GLY A N 1
ATOM 1761 C CA . GLY A 1 227 ? -10.238 -0.100 17.903 1.00 91.12 227 GLY A CA 1
ATOM 1762 C C . GLY A 1 227 ? -9.282 0.918 18.543 1.00 91.12 227 GLY A C 1
ATOM 1763 O O . GLY A 1 227 ? -9.700 1.670 19.425 1.00 91.12 227 GLY A O 1
ATOM 1764 N N . ARG A 1 228 ? -8.001 0.950 18.151 1.00 93.69 228 ARG A N 1
ATOM 1765 C CA . ARG A 1 228 ? -6.989 1.891 18.667 1.00 93.69 228 ARG A CA 1
ATOM 1766 C C . ARG A 1 228 ? -6.619 2.929 17.615 1.00 93.69 228 ARG A C 1
ATOM 1768 O O . ARG A 1 228 ? -6.375 2.560 16.471 1.00 93.69 228 ARG A O 1
ATOM 1775 N N . ARG A 1 229 ? -6.523 4.202 18.010 1.00 93.38 229 ARG A N 1
ATOM 1776 C CA . ARG A 1 229 ? -5.949 5.281 17.188 1.00 93.38 229 ARG A CA 1
ATOM 1777 C C . ARG A 1 229 ? -4.437 5.148 17.225 1.00 93.38 229 ARG A C 1
ATOM 1779 O O . ARG A 1 229 ? -3.854 5.277 18.297 1.00 93.38 229 ARG A O 1
ATOM 1786 N N . LEU A 1 230 ? -3.791 4.885 16.099 1.00 95.56 230 LEU A N 1
ATOM 1787 C CA . LEU A 1 230 ? -2.350 4.639 16.079 1.00 95.56 230 LEU A CA 1
ATOM 1788 C C . LEU A 1 230 ? -1.599 5.745 15.342 1.00 95.56 230 LEU A C 1
ATOM 1790 O O . LEU A 1 230 ? -1.336 6.780 15.942 1.00 95.56 230 LEU A O 1
ATOM 1794 N N . TRP A 1 231 ? -1.188 5.521 14.104 1.00 97.44 231 TRP A N 1
ATOM 1795 C CA . TRP A 1 231 ? -0.464 6.491 13.276 1.00 97.44 231 TRP A CA 1
ATOM 1796 C C . TRP A 1 231 ? -1.397 7.035 12.205 1.00 97.44 231 TRP A C 1
ATOM 1798 O O . TRP A 1 231 ? -2.377 6.369 11.908 1.00 97.44 231 TRP A O 1
ATOM 1808 N N . HIS A 1 232 ? -1.102 8.171 11.563 1.00 96.75 232 HIS A N 1
ATOM 1809 C CA . HIS A 1 232 ? -1.870 8.568 10.371 1.00 96.75 232 HIS A CA 1
ATOM 1810 C C . HIS A 1 232 ? -1.867 7.466 9.298 1.00 96.75 232 HIS A C 1
ATOM 1812 O O . HIS A 1 232 ? -2.884 7.250 8.651 1.00 96.75 232 HIS A O 1
ATOM 1818 N N . GLU A 1 233 ? -0.774 6.723 9.164 1.00 98.31 233 GLU A N 1
ATOM 1819 C CA . GLU A 1 233 ? -0.655 5.549 8.312 1.00 98.31 233 GLU A CA 1
ATOM 1820 C C . GLU A 1 233 ? -0.134 4.342 9.108 1.00 98.31 233 GLU A C 1
ATOM 1822 O O . GLU A 1 233 ? 1.037 3.954 9.053 1.00 98.31 233 GLU A O 1
ATOM 1827 N N . SER A 1 234 ? -1.023 3.743 9.898 1.00 97.94 234 SER A N 1
ATOM 1828 C CA . SER A 1 234 ? -0.731 2.559 10.712 1.00 97.94 234 SER A CA 1
ATOM 1829 C C . SER A 1 234 ? -0.338 1.321 9.909 1.00 97.94 234 SER A C 1
ATOM 1831 O O . SER A 1 234 ? 0.375 0.487 10.470 1.00 97.94 234 SER A O 1
ATOM 1833 N N . ARG A 1 235 ? -0.714 1.204 8.621 1.00 97.50 235 ARG A N 1
ATOM 1834 C CA . ARG A 1 235 ? -0.316 0.059 7.780 1.00 97.50 235 ARG A CA 1
ATOM 1835 C C . ARG A 1 235 ? 1.187 -0.179 7.798 1.00 97.50 235 ARG A C 1
ATOM 1837 O O . ARG A 1 235 ? 1.623 -1.323 7.863 1.00 97.50 235 ARG A O 1
ATOM 1844 N N . VAL A 1 236 ? 1.982 0.896 7.811 1.00 96.12 236 VAL A N 1
ATOM 1845 C CA . VAL A 1 236 ? 3.446 0.793 7.846 1.00 96.12 236 VAL A CA 1
ATOM 1846 C C . VAL A 1 236 ? 3.902 0.006 9.074 1.00 96.12 236 VAL A C 1
ATOM 1848 O O . VAL A 1 236 ? 4.638 -0.970 8.950 1.00 96.12 236 VAL A O 1
ATOM 1851 N N . ALA A 1 237 ? 3.411 0.375 10.259 1.00 95.06 237 ALA A N 1
ATOM 1852 C CA . ALA A 1 237 ? 3.758 -0.305 11.502 1.00 95.06 237 ALA A CA 1
ATOM 1853 C C . ALA A 1 237 ? 3.146 -1.709 11.600 1.00 95.06 237 ALA A C 1
ATOM 1855 O O . ALA A 1 237 ? 3.813 -2.626 12.087 1.00 95.06 237 ALA A O 1
ATOM 1856 N N . ILE A 1 238 ? 1.894 -1.880 11.162 1.00 95.44 238 ILE A N 1
ATOM 1857 C CA . ILE A 1 238 ? 1.194 -3.170 11.179 1.00 95.44 238 ILE A CA 1
ATOM 1858 C C . ILE A 1 238 ? 1.970 -4.171 10.331 1.00 95.44 238 ILE A C 1
ATOM 1860 O O . ILE A 1 238 ? 2.372 -5.207 10.853 1.00 95.44 238 ILE A O 1
ATOM 1864 N N . PHE A 1 239 ? 2.255 -3.841 9.071 1.00 94.69 239 PHE A N 1
ATOM 1865 C CA . PHE A 1 239 ? 2.924 -4.741 8.137 1.00 94.69 239 PHE A CA 1
ATOM 1866 C C . PHE A 1 239 ? 4.344 -5.087 8.604 1.00 94.69 239 PHE A C 1
ATOM 1868 O O . PHE A 1 239 ? 4.708 -6.266 8.671 1.00 94.69 239 PHE A O 1
ATOM 1875 N N . GLU A 1 240 ? 5.122 -4.077 9.020 1.00 91.38 240 GLU A N 1
ATOM 1876 C CA . GLU A 1 240 ? 6.477 -4.282 9.542 1.00 91.38 240 GLU A CA 1
ATOM 1877 C C . GLU A 1 240 ? 6.502 -5.229 10.743 1.00 91.38 240 GLU A C 1
ATOM 1879 O O . GLU A 1 240 ? 7.416 -6.040 10.841 1.00 91.38 240 GLU A O 1
ATOM 1884 N N . ASN A 1 241 ? 5.522 -5.156 11.651 1.00 90.62 241 ASN A N 1
ATOM 1885 C CA . ASN A 1 241 ? 5.476 -6.039 12.818 1.00 90.62 241 ASN A CA 1
ATOM 1886 C C . ASN A 1 241 ? 4.865 -7.410 12.498 1.00 90.62 241 ASN A C 1
ATOM 1888 O O . ASN A 1 241 ? 5.338 -8.412 13.037 1.00 90.62 241 ASN A O 1
ATOM 1892 N N . ALA A 1 242 ? 3.830 -7.454 11.653 1.00 90.00 242 ALA A N 1
ATOM 1893 C CA . ALA A 1 242 ? 3.037 -8.648 11.367 1.00 90.00 242 ALA A CA 1
ATOM 1894 C C . ALA A 1 242 ? 3.798 -9.706 10.562 1.00 90.00 242 ALA A C 1
ATOM 1896 O O . ALA A 1 242 ? 3.560 -10.899 10.724 1.00 90.00 242 ALA A O 1
ATOM 1897 N N . THR A 1 243 ? 4.760 -9.278 9.746 1.00 85.31 243 THR A N 1
ATOM 1898 C CA . THR A 1 243 ? 5.569 -10.175 8.905 1.00 85.31 243 THR A CA 1
ATOM 1899 C C . THR A 1 243 ? 7.040 -10.220 9.319 1.00 85.31 243 THR A C 1
ATOM 1901 O O . THR A 1 243 ? 7.887 -10.751 8.595 1.00 85.31 243 THR A O 1
ATOM 1904 N N . ASP A 1 244 ? 7.378 -9.690 10.504 1.00 84.62 244 ASP A N 1
ATOM 1905 C CA . ASP A 1 244 ? 8.745 -9.755 11.017 1.00 84.62 244 ASP A CA 1
ATOM 1906 C C . ASP A 1 244 ? 9.100 -11.171 11.487 1.00 84.62 244 ASP A C 1
ATOM 1908 O O . ASP A 1 244 ? 8.910 -11.527 12.659 1.00 84.62 244 ASP A O 1
ATOM 1912 N N . GLY A 1 245 ? 9.667 -11.947 10.565 1.00 78.00 245 GLY A N 1
ATOM 1913 C CA . GLY A 1 245 ? 10.234 -13.270 10.809 1.00 78.00 245 GLY A CA 1
ATOM 1914 C C . GLY A 1 245 ? 11.541 -13.262 11.609 1.00 78.00 245 GLY A C 1
ATOM 1915 O O . GLY A 1 245 ? 12.027 -14.323 11.968 1.00 78.00 245 GLY A O 1
ATOM 1916 N N . ARG A 1 246 ? 12.142 -12.106 11.930 1.00 84.12 246 ARG A N 1
ATOM 1917 C CA . ARG A 1 246 ? 13.427 -12.080 12.651 1.00 84.12 246 ARG A CA 1
ATOM 1918 C C . ARG A 1 246 ? 13.270 -12.537 14.103 1.00 84.12 246 ARG A C 1
ATOM 1920 O O . ARG A 1 246 ? 12.349 -12.130 14.827 1.00 84.12 246 ARG A O 1
ATOM 1927 N N . SER A 1 247 ? 14.258 -13.284 14.579 1.00 77.00 247 SER A N 1
ATOM 1928 C CA . SER A 1 247 ? 14.462 -13.572 15.999 1.00 77.00 247 SER A CA 1
ATOM 1929 C C . SER A 1 247 ? 14.888 -12.316 16.783 1.00 77.00 247 SER A C 1
ATOM 1931 O O . SER A 1 247 ? 15.231 -11.267 16.226 1.00 77.00 247 SER A O 1
ATOM 1933 N N . ARG A 1 248 ? 14.871 -12.394 18.123 1.00 77.69 248 ARG A N 1
ATOM 1934 C CA . ARG A 1 248 ? 15.343 -11.290 18.986 1.00 77.69 248 ARG A CA 1
ATOM 1935 C C . ARG A 1 248 ? 16.818 -10.953 18.742 1.00 77.69 248 ARG A C 1
ATOM 1937 O O . ARG A 1 248 ? 17.153 -9.772 18.707 1.00 77.69 248 ARG A O 1
ATOM 1944 N N . ASP A 1 249 ? 17.657 -11.962 18.531 1.00 76.00 249 ASP A N 1
ATOM 1945 C CA . ASP A 1 249 ? 19.096 -11.781 18.316 1.00 76.00 249 ASP A CA 1
ATOM 1946 C C . ASP A 1 249 ? 19.388 -11.172 16.941 1.00 76.00 249 ASP A C 1
ATOM 1948 O O . ASP A 1 249 ? 20.247 -10.303 16.811 1.00 76.00 249 ASP A O 1
ATOM 1952 N N . GLU A 1 250 ? 18.637 -11.564 15.909 1.00 78.81 250 GLU A N 1
ATOM 1953 C CA . GLU A 1 250 ? 18.752 -10.971 14.572 1.00 78.81 250 GLU A CA 1
ATOM 1954 C C . GLU A 1 250 ? 18.338 -9.499 14.560 1.00 78.81 250 GLU A C 1
ATOM 1956 O O . GLU A 1 250 ? 19.039 -8.673 13.971 1.00 78.81 250 GLU A O 1
ATOM 1961 N N . ARG A 1 251 ? 17.261 -9.146 15.276 1.00 78.62 251 ARG A N 1
ATOM 1962 C CA . ARG A 1 251 ? 16.886 -7.741 15.496 1.00 78.62 251 ARG A CA 1
ATOM 1963 C C . ARG A 1 251 ? 17.991 -6.965 16.211 1.00 78.62 251 ARG A C 1
ATOM 1965 O O . ARG A 1 251 ? 18.333 -5.871 15.777 1.00 78.62 251 ARG A O 1
ATOM 1972 N N . ALA A 1 252 ? 18.577 -7.531 17.268 1.00 71.75 252 ALA A N 1
ATOM 1973 C CA . ALA A 1 252 ? 19.658 -6.887 18.018 1.00 71.75 252 ALA A CA 1
ATOM 1974 C C . ALA A 1 252 ? 20.936 -6.690 17.181 1.00 71.75 252 ALA A C 1
ATOM 1976 O O . ALA A 1 252 ? 21.667 -5.725 17.386 1.00 71.75 252 ALA A O 1
ATOM 1977 N N . ARG A 1 253 ? 21.186 -7.572 16.206 1.00 77.06 253 ARG A N 1
ATOM 1978 C CA . ARG A 1 253 ? 22.279 -7.454 15.228 1.00 77.06 253 ARG A CA 1
ATOM 1979 C C . ARG A 1 253 ? 21.992 -6.469 14.090 1.00 77.06 253 ARG A C 1
ATOM 1981 O O . ARG A 1 253 ? 22.850 -6.297 13.229 1.00 77.06 253 ARG A O 1
ATOM 1988 N N . GLY A 1 254 ? 20.807 -5.859 14.058 1.00 74.31 254 GLY A N 1
ATOM 1989 C CA . GLY A 1 254 ? 20.421 -4.904 13.023 1.00 74.31 254 GLY A CA 1
ATOM 1990 C C . GLY A 1 254 ? 20.140 -5.540 11.660 1.00 74.31 254 GLY A C 1
ATOM 1991 O O . GLY A 1 254 ? 20.267 -4.857 10.649 1.00 74.31 254 GLY A O 1
ATOM 1992 N N . LEU A 1 255 ? 19.774 -6.831 11.599 1.00 79.62 255 LEU A N 1
ATOM 1993 C CA . LEU A 1 255 ? 19.350 -7.435 10.331 1.00 79.62 255 LEU A CA 1
ATOM 1994 C C . LEU A 1 255 ? 18.109 -6.712 9.808 1.00 79.62 255 LEU A C 1
ATOM 1996 O O . LEU A 1 255 ? 17.161 -6.476 10.559 1.00 79.62 255 LEU A O 1
ATOM 2000 N N . GLU A 1 256 ? 18.095 -6.389 8.520 1.00 84.38 256 GLU A N 1
ATOM 2001 C CA . GLU A 1 256 ? 16.971 -5.687 7.905 1.00 84.38 256 GLU A CA 1
ATOM 2002 C C . GLU A 1 256 ? 15.711 -6.569 7.857 1.00 84.38 256 GLU A C 1
ATOM 2004 O O . GLU A 1 256 ? 15.805 -7.751 7.519 1.00 84.38 256 GLU A O 1
ATOM 2009 N N . PRO A 1 257 ? 14.520 -6.015 8.149 1.00 88.62 257 PRO A N 1
ATOM 2010 C CA . PRO A 1 257 ? 13.266 -6.731 7.958 1.00 88.62 257 PRO A CA 1
ATOM 2011 C C . PRO A 1 257 ? 12.969 -6.964 6.470 1.00 88.62 257 PRO A C 1
ATOM 2013 O O . PRO A 1 257 ? 13.518 -6.298 5.583 1.00 88.62 257 PRO A O 1
ATOM 2016 N N . ARG A 1 258 ? 12.077 -7.921 6.189 1.00 91.69 258 ARG A N 1
ATOM 2017 C CA . ARG A 1 258 ? 11.571 -8.176 4.828 1.00 91.69 258 ARG A CA 1
ATOM 2018 C C . ARG A 1 258 ? 10.773 -6.976 4.309 1.00 91.69 258 ARG A C 1
ATOM 2020 O O . ARG A 1 258 ? 10.973 -6.583 3.161 1.00 91.69 258 ARG A O 1
ATOM 2027 N N . VAL A 1 259 ? 9.988 -6.341 5.181 1.00 93.62 259 VAL A N 1
ATOM 2028 C CA . VAL A 1 259 ? 9.257 -5.088 4.919 1.00 93.62 259 VAL A CA 1
ATOM 2029 C C . VAL A 1 259 ? 10.177 -3.871 5.046 1.00 93.62 259 VAL A C 1
ATOM 2031 O O . VAL A 1 259 ? 11.059 -3.853 5.903 1.00 93.62 259 VAL A O 1
ATOM 2034 N N . GLY A 1 260 ? 9.987 -2.850 4.209 1.00 92.31 260 GLY A N 1
ATOM 2035 C CA . GLY A 1 260 ? 10.616 -1.533 4.389 1.00 92.31 260 GLY A CA 1
ATOM 2036 C C . GLY A 1 260 ? 11.076 -0.868 3.091 1.00 92.31 260 GLY A C 1
ATOM 2037 O O . GLY A 1 260 ? 11.005 -1.461 2.017 1.00 92.31 260 GLY A O 1
ATOM 2038 N N . LEU A 1 261 ? 11.583 0.368 3.185 1.00 90.12 261 LEU A N 1
ATOM 2039 C CA . LEU A 1 261 ? 12.087 1.115 2.018 1.00 90.12 261 LEU A CA 1
ATOM 2040 C C . LEU A 1 261 ? 13.388 0.513 1.463 1.00 90.12 261 LEU A C 1
ATOM 2042 O O . LEU A 1 261 ? 13.596 0.459 0.258 1.00 90.12 261 LEU A O 1
ATOM 2046 N N . GLY A 1 262 ? 14.260 0.026 2.344 1.00 87.31 262 GLY A N 1
ATOM 2047 C CA . GLY A 1 262 ? 15.620 -0.408 2.020 1.00 87.31 262 GLY A CA 1
ATOM 2048 C C . GLY A 1 262 ? 16.608 0.111 3.061 1.00 87.31 262 GLY A C 1
ATOM 2049 O O . GLY A 1 262 ? 16.184 0.607 4.112 1.00 87.31 262 GLY A O 1
ATOM 2050 N N . GLY A 1 263 ? 17.904 0.006 2.762 1.00 86.38 263 GLY A N 1
ATOM 2051 C CA . GLY A 1 263 ? 18.984 0.448 3.653 1.00 86.38 263 GLY A CA 1
ATOM 2052 C C . GLY A 1 263 ? 20.092 1.271 2.989 1.00 86.38 263 GLY A C 1
ATOM 2053 O O . GLY A 1 263 ? 21.022 1.675 3.676 1.00 86.38 263 GLY A O 1
ATOM 2054 N N . ALA A 1 264 ? 20.039 1.504 1.674 1.00 91.62 264 ALA A N 1
ATOM 2055 C CA . ALA A 1 264 ? 21.040 2.295 0.961 1.00 91.62 264 ALA A CA 1
ATOM 2056 C C . ALA A 1 264 ? 20.523 2.765 -0.404 1.00 91.62 264 ALA A C 1
ATOM 2058 O O . ALA A 1 264 ? 19.640 2.139 -0.995 1.00 91.62 264 ALA A O 1
ATOM 2059 N N . TRP A 1 265 ? 21.148 3.820 -0.931 1.00 94.88 265 TRP A N 1
ATOM 2060 C CA . TRP A 1 265 ? 20.996 4.228 -2.326 1.00 94.88 265 TRP A CA 1
ATOM 2061 C C . TRP A 1 265 ? 21.517 3.151 -3.278 1.00 94.88 265 TRP A C 1
ATOM 2063 O O . TRP A 1 265 ? 22.614 2.617 -3.086 1.00 94.88 265 TRP A O 1
ATOM 2073 N N . LEU A 1 266 ? 20.751 2.879 -4.334 1.00 94.94 266 LEU A N 1
ATOM 2074 C CA . LEU A 1 266 ? 21.153 1.972 -5.401 1.00 94.94 266 LEU A CA 1
ATOM 2075 C C . LEU A 1 266 ? 22.158 2.680 -6.323 1.00 94.94 266 LEU A C 1
ATOM 2077 O O . LEU A 1 266 ? 21.894 3.797 -6.769 1.00 94.94 266 LEU A O 1
ATOM 2081 N N . ARG A 1 267 ? 23.318 2.063 -6.586 1.00 91.00 267 ARG A N 1
ATOM 2082 C CA . ARG A 1 267 ? 24.408 2.680 -7.372 1.00 91.00 267 ARG A CA 1
ATOM 2083 C C . ARG A 1 267 ? 24.537 2.110 -8.784 1.00 91.00 267 ARG A C 1
ATOM 2085 O O . ARG A 1 267 ? 24.857 2.848 -9.708 1.00 91.00 267 ARG A O 1
ATOM 2092 N N . GLY A 1 268 ? 24.317 0.815 -8.935 1.00 89.12 268 GLY A N 1
ATOM 2093 C CA . GLY A 1 268 ? 24.235 0.076 -10.186 1.00 89.12 268 GLY A CA 1
ATOM 2094 C C . GLY A 1 268 ? 22.786 -0.225 -10.559 1.00 89.12 268 GLY A C 1
ATOM 2095 O O . GLY A 1 268 ? 21.870 0.463 -10.131 1.00 89.12 268 GLY A O 1
ATOM 2096 N N . GLY A 1 269 ? 22.560 -1.250 -11.377 1.00 92.19 269 GLY A N 1
ATOM 2097 C CA . GLY A 1 269 ? 21.226 -1.588 -11.883 1.00 92.19 269 GLY A CA 1
ATOM 2098 C C . GLY A 1 269 ? 20.427 -2.549 -10.999 1.00 92.19 269 GLY A C 1
ATOM 2099 O O . GLY A 1 269 ? 20.777 -2.852 -9.857 1.00 92.19 269 GLY A O 1
ATOM 2100 N N . VAL A 1 270 ? 19.362 -3.100 -11.581 1.00 95.62 270 VAL A N 1
ATOM 2101 C CA . VAL A 1 270 ? 18.471 -4.069 -10.923 1.00 95.62 270 VAL A CA 1
ATOM 2102 C C . VAL A 1 270 ? 19.211 -5.295 -10.366 1.00 95.62 270 VAL A C 1
ATOM 2104 O O . VAL A 1 270 ? 18.863 -5.789 -9.296 1.00 95.62 270 VAL A O 1
ATOM 2107 N N . VAL A 1 271 ? 20.273 -5.756 -11.038 1.00 95.00 271 VAL A N 1
ATOM 2108 C CA . VAL A 1 271 ? 21.062 -6.923 -10.604 1.00 95.00 271 VAL A CA 1
ATOM 2109 C C . VAL A 1 271 ? 21.751 -6.668 -9.262 1.00 95.00 271 VAL A C 1
ATOM 2111 O O . VAL A 1 271 ? 21.784 -7.568 -8.428 1.00 95.00 271 VAL A O 1
ATOM 2114 N N . GLU A 1 272 ? 22.260 -5.454 -9.004 1.00 94.56 272 GLU A N 1
ATOM 2115 C CA . GLU A 1 272 ? 22.848 -5.122 -7.697 1.00 94.56 272 GLU A CA 1
ATOM 2116 C C . GLU A 1 272 ? 21.802 -5.278 -6.588 1.00 94.56 272 GLU A C 1
ATOM 2118 O O . GLU A 1 272 ? 22.058 -5.943 -5.582 1.00 94.56 272 GLU A O 1
ATOM 2123 N N . LEU A 1 273 ? 20.615 -4.704 -6.793 1.00 94.12 273 LEU A N 1
ATOM 2124 C CA . LEU A 1 273 ? 19.520 -4.760 -5.830 1.00 94.12 273 LEU A CA 1
ATOM 2125 C C . LEU A 1 273 ? 19.097 -6.207 -5.543 1.00 94.12 273 LEU A C 1
ATOM 2127 O O . LEU A 1 273 ? 18.985 -6.602 -4.381 1.00 94.12 273 LEU A O 1
ATOM 2131 N N . LEU A 1 274 ? 18.911 -7.016 -6.588 1.00 93.88 274 LEU A N 1
ATOM 2132 C CA . LEU A 1 274 ? 18.506 -8.415 -6.447 1.00 93.88 274 LEU A CA 1
ATOM 2133 C C . LEU A 1 274 ? 19.605 -9.265 -5.792 1.00 93.88 274 LEU A C 1
ATOM 2135 O O . LEU A 1 274 ? 19.305 -10.046 -4.892 1.00 93.88 274 LEU A O 1
ATOM 2139 N N . ARG A 1 275 ? 20.888 -9.055 -6.129 1.00 91.50 275 ARG A N 1
ATOM 2140 C CA . ARG A 1 275 ? 22.027 -9.700 -5.441 1.00 91.50 275 ARG A CA 1
ATOM 2141 C C . ARG A 1 275 ? 22.023 -9.401 -3.945 1.00 91.50 275 ARG A C 1
ATOM 2143 O O . ARG A 1 275 ? 22.185 -10.314 -3.135 1.00 91.50 275 ARG A O 1
ATOM 2150 N N . GLN A 1 276 ? 21.810 -8.140 -3.567 1.00 89.44 276 GLN A N 1
ATOM 2151 C CA . GLN A 1 276 ? 21.724 -7.750 -2.159 1.00 89.44 276 GLN A CA 1
ATOM 2152 C C . GLN A 1 276 ? 20.555 -8.443 -1.450 1.00 89.44 276 GLN A C 1
ATOM 2154 O O . GLN A 1 276 ? 20.715 -8.904 -0.320 1.00 89.44 276 GLN A O 1
ATOM 2159 N N . GLN A 1 277 ? 19.397 -8.549 -2.103 1.00 89.62 277 GLN A N 1
ATOM 2160 C CA . GLN A 1 277 ? 18.226 -9.223 -1.546 1.00 89.62 277 GLN A CA 1
ATOM 2161 C C . GLN A 1 277 ? 18.452 -10.731 -1.374 1.00 89.62 277 GLN A C 1
ATOM 2163 O O . GLN A 1 277 ? 18.224 -11.260 -0.286 1.00 89.62 277 GLN A O 1
ATOM 2168 N N . VAL A 1 278 ? 18.961 -11.418 -2.399 1.00 88.38 278 VAL A N 1
ATOM 2169 C CA . VAL A 1 278 ? 19.265 -12.859 -2.347 1.00 88.38 278 VAL A CA 1
ATOM 2170 C C . VAL A 1 278 ? 20.311 -13.171 -1.273 1.00 88.38 278 VAL A C 1
ATOM 2172 O O . VAL A 1 278 ? 20.179 -14.157 -0.551 1.00 88.38 278 VAL A O 1
ATOM 2175 N N . ALA A 1 279 ? 21.318 -12.310 -1.102 1.00 86.38 279 ALA A N 1
ATOM 2176 C CA . ALA A 1 279 ? 22.347 -12.487 -0.078 1.00 86.38 279 ALA A CA 1
ATOM 2177 C C . ALA A 1 279 ? 21.829 -12.292 1.360 1.00 86.38 279 ALA A C 1
ATOM 2179 O O . ALA A 1 279 ? 22.386 -12.866 2.298 1.00 86.38 279 ALA A O 1
ATOM 2180 N N . ARG A 1 280 ? 20.795 -11.463 1.553 1.00 84.06 280 ARG A N 1
ATOM 2181 C CA . ARG A 1 280 ? 20.279 -11.087 2.882 1.00 84.06 280 ARG A CA 1
ATOM 2182 C C . ARG A 1 280 ? 19.105 -11.943 3.338 1.00 84.06 280 ARG A C 1
ATOM 2184 O O . ARG A 1 280 ? 18.989 -12.209 4.532 1.00 84.06 280 ARG A O 1
ATOM 2191 N N . TYR A 1 281 ? 18.243 -12.359 2.414 1.00 86.19 281 TYR A N 1
ATOM 2192 C CA . TYR A 1 281 ? 16.971 -12.991 2.743 1.00 86.19 281 TYR A CA 1
ATOM 2193 C C . TYR A 1 281 ? 16.914 -14.426 2.256 1.00 86.19 281 TYR A C 1
ATOM 2195 O O . TYR A 1 281 ? 17.071 -14.718 1.070 1.00 86.19 281 TYR A O 1
ATOM 2203 N N . ARG A 1 282 ? 16.612 -15.333 3.183 1.00 84.94 282 ARG A N 1
ATOM 2204 C CA . ARG A 1 282 ? 16.411 -16.741 2.853 1.00 84.94 282 ARG A CA 1
ATOM 2205 C C . ARG A 1 282 ? 15.099 -16.913 2.078 1.00 84.94 282 ARG A C 1
ATOM 2207 O O . ARG A 1 282 ? 14.122 -16.234 2.412 1.00 84.94 282 ARG A O 1
ATOM 2214 N N . PRO A 1 283 ? 15.041 -17.815 1.087 1.00 88.06 283 PRO A N 1
ATOM 2215 C CA . PRO A 1 283 ? 13.771 -18.209 0.493 1.00 88.06 283 PRO A CA 1
ATOM 2216 C C . PRO A 1 283 ? 12.830 -18.803 1.551 1.00 88.06 283 PRO A C 1
ATOM 2218 O O . PRO A 1 283 ? 13.290 -19.518 2.443 1.00 88.06 283 PRO A O 1
ATOM 2221 N N . LEU A 1 284 ? 11.531 -18.504 1.449 1.00 88.50 284 LEU A N 1
ATOM 2222 C CA . LEU A 1 284 ? 10.485 -19.053 2.329 1.00 88.50 284 LEU A CA 1
ATOM 2223 C C . LEU A 1 284 ? 9.618 -20.110 1.631 1.00 88.50 284 LEU A C 1
ATOM 2225 O O . LEU A 1 284 ? 9.186 -21.077 2.256 1.00 88.50 284 LEU A O 1
ATOM 2229 N N . LEU A 1 285 ? 9.388 -19.927 0.332 1.00 88.88 285 LEU A N 1
ATOM 2230 C CA . LEU A 1 285 ? 8.484 -20.729 -0.486 1.00 88.88 285 LEU A CA 1
ATOM 2231 C C . LEU A 1 285 ? 9.252 -21.409 -1.624 1.00 88.88 285 LEU A C 1
ATOM 2233 O O . LEU A 1 285 ? 10.268 -20.891 -2.087 1.00 88.88 285 LEU A O 1
ATOM 2237 N N . TRP A 1 286 ? 8.755 -22.562 -2.072 1.00 85.88 286 TRP A N 1
ATOM 2238 C CA . TRP A 1 286 ? 9.378 -23.392 -3.106 1.00 85.88 286 TRP A CA 1
ATOM 2239 C C . TRP A 1 286 ? 8.350 -24.107 -3.989 1.00 85.88 286 TRP A C 1
ATOM 2241 O O . TRP A 1 286 ? 7.200 -24.309 -3.584 1.00 85.88 286 TRP A O 1
ATOM 2251 N N . ARG A 1 287 ? 8.797 -24.516 -5.183 1.00 85.62 287 ARG A N 1
ATOM 2252 C CA . ARG A 1 287 ? 8.075 -25.350 -6.148 1.00 85.62 287 ARG A CA 1
ATOM 2253 C C . ARG A 1 287 ? 9.073 -26.245 -6.899 1.00 85.62 287 ARG A C 1
ATOM 2255 O O . ARG A 1 287 ? 10.215 -25.846 -7.095 1.00 85.62 287 ARG A O 1
ATOM 2262 N N . ASP A 1 288 ? 8.662 -27.446 -7.301 1.00 79.94 288 ASP A N 1
ATOM 2263 C CA . ASP A 1 288 ? 9.579 -28.456 -7.864 1.00 79.94 288 ASP A CA 1
ATOM 2264 C C . ASP A 1 288 ? 9.797 -28.362 -9.389 1.00 79.94 288 ASP A C 1
ATOM 2266 O O . ASP A 1 288 ? 10.691 -29.020 -9.916 1.00 79.94 288 ASP A O 1
ATOM 2270 N N . ASP A 1 289 ? 9.002 -27.571 -10.108 1.00 85.50 289 ASP A N 1
ATOM 2271 C CA . ASP A 1 289 ? 8.903 -27.553 -11.578 1.00 85.50 289 ASP A CA 1
ATOM 2272 C C . ASP A 1 289 ? 9.334 -26.212 -12.202 1.00 85.50 289 ASP A C 1
ATOM 2274 O O . ASP A 1 289 ? 8.753 -25.756 -13.188 1.00 85.50 289 ASP A O 1
ATOM 2278 N N . PHE A 1 290 ? 10.354 -25.563 -11.636 1.00 89.25 290 PHE A N 1
ATOM 2279 C CA . PHE A 1 290 ? 10.956 -24.392 -12.276 1.00 89.25 290 PHE A CA 1
ATOM 2280 C C . PHE A 1 290 ? 11.570 -24.756 -13.630 1.00 89.25 290 PHE A C 1
ATOM 2282 O O . PHE A 1 290 ? 12.225 -25.791 -13.775 1.00 89.25 290 PHE A O 1
ATOM 2289 N N . GLU A 1 291 ? 11.358 -23.897 -14.627 1.00 92.38 291 GLU A N 1
ATOM 2290 C CA . GLU A 1 291 ? 12.058 -24.031 -15.902 1.00 92.38 291 GLU A CA 1
ATOM 2291 C C . GLU A 1 291 ? 13.576 -23.872 -15.733 1.00 92.38 291 GLU A C 1
ATOM 2293 O O . GLU A 1 291 ? 14.047 -23.215 -14.807 1.00 92.38 291 GLU A O 1
ATOM 2298 N N . ASP A 1 292 ? 14.358 -24.447 -16.649 1.00 94.88 292 ASP A N 1
ATOM 2299 C CA . ASP A 1 292 ? 15.787 -24.146 -16.724 1.00 94.88 292 ASP A CA 1
ATOM 2300 C C . ASP A 1 292 ? 15.990 -22.836 -17.505 1.00 94.88 292 ASP A C 1
ATOM 2302 O O . ASP A 1 292 ? 15.757 -22.821 -18.724 1.00 94.88 292 ASP A O 1
ATOM 2306 N N . PRO A 1 293 ? 16.432 -21.742 -16.853 1.00 96.06 293 PRO A N 1
ATOM 2307 C CA . PRO A 1 293 ? 16.499 -20.447 -17.510 1.00 96.06 293 PRO A CA 1
ATOM 2308 C C . PRO A 1 293 ? 17.535 -20.421 -18.643 1.00 96.06 293 PRO A C 1
ATOM 2310 O O . PRO A 1 293 ? 17.320 -19.757 -19.657 1.00 96.06 293 PRO A O 1
ATOM 2313 N N . PHE A 1 294 ? 18.619 -21.197 -18.544 1.00 97.06 294 PHE A N 1
ATOM 2314 C CA . PHE A 1 294 ? 19.643 -21.245 -19.592 1.00 97.06 294 PHE A CA 1
ATOM 2315 C C . PHE A 1 294 ? 19.180 -22.040 -20.813 1.00 97.06 294 PHE A C 1
ATOM 2317 O O . PHE A 1 294 ? 19.457 -21.632 -21.937 1.00 97.06 294 PHE A O 1
ATOM 2324 N N . ALA A 1 295 ? 18.390 -23.101 -20.624 1.00 96.56 295 ALA A N 1
ATOM 2325 C CA . ALA A 1 295 ? 17.769 -23.812 -21.741 1.00 96.56 295 ALA A CA 1
ATOM 2326 C C . ALA A 1 295 ? 16.760 -22.921 -22.493 1.00 96.56 295 ALA A C 1
ATOM 2328 O O . ALA A 1 295 ? 16.634 -23.008 -23.716 1.00 96.56 295 ALA A O 1
ATOM 2329 N N . ALA A 1 296 ? 16.043 -22.038 -21.785 1.00 94.50 296 ALA A N 1
ATOM 2330 C CA . ALA A 1 296 ? 15.172 -21.048 -22.420 1.00 94.50 296 ALA A CA 1
ATOM 2331 C C . ALA A 1 296 ? 15.974 -20.027 -23.248 1.00 94.50 296 ALA A C 1
ATOM 2333 O O . ALA A 1 296 ? 15.606 -19.766 -24.398 1.00 94.50 296 ALA A O 1
ATOM 2334 N N . LEU A 1 297 ? 17.089 -19.524 -22.705 1.00 94.75 297 LEU A N 1
ATOM 2335 C CA . LEU A 1 297 ? 17.995 -18.608 -23.406 1.00 94.75 297 LEU A CA 1
ATOM 2336 C C . LEU A 1 297 ? 18.649 -19.250 -24.635 1.00 94.75 297 LEU A C 1
ATOM 2338 O O . LEU A 1 297 ? 18.669 -18.637 -25.701 1.00 94.75 297 LEU A O 1
ATOM 2342 N N . GLU A 1 298 ? 19.120 -20.495 -24.532 1.00 95.56 298 GLU A N 1
ATOM 2343 C CA . GLU A 1 298 ? 19.654 -21.266 -25.666 1.00 95.56 298 GLU A CA 1
ATOM 2344 C C . GLU A 1 298 ? 18.610 -21.455 -26.776 1.00 95.56 298 GLU A C 1
ATOM 2346 O O . GLU A 1 298 ? 18.937 -21.426 -27.963 1.00 95.56 298 GLU A O 1
ATOM 2351 N N . ALA A 1 299 ? 17.335 -21.586 -26.401 1.00 94.06 299 ALA A N 1
ATOM 2352 C CA . ALA A 1 299 ? 16.209 -21.635 -27.328 1.00 94.06 299 ALA A CA 1
ATOM 2353 C C . ALA A 1 299 ? 15.783 -20.251 -27.868 1.00 94.06 299 ALA A C 1
ATOM 2355 O O . ALA A 1 299 ? 14.777 -20.159 -28.575 1.00 94.06 299 ALA A O 1
ATOM 2356 N N . GLY A 1 300 ? 16.505 -19.174 -27.536 1.00 90.25 300 GLY A N 1
ATOM 2357 C CA . GLY A 1 300 ? 16.227 -17.809 -27.990 1.00 90.25 300 GLY A CA 1
ATOM 2358 C C . GLY A 1 300 ? 14.989 -17.169 -27.357 1.00 90.25 300 GLY A C 1
ATOM 2359 O O . GLY A 1 300 ? 14.440 -16.221 -27.919 1.00 90.25 300 GLY A O 1
ATOM 2360 N N . ARG A 1 301 ? 14.517 -17.682 -26.215 1.00 91.94 301 ARG A N 1
ATOM 2361 C CA . ARG A 1 301 ? 13.357 -17.151 -25.486 1.00 91.94 301 ARG A CA 1
ATOM 2362 C C . ARG A 1 301 ? 13.782 -16.523 -24.164 1.00 91.94 301 ARG A C 1
ATOM 2364 O O . ARG A 1 301 ? 14.727 -16.970 -23.526 1.00 91.94 301 ARG A O 1
ATOM 2371 N N . ALA A 1 302 ? 13.031 -15.517 -23.726 1.00 93.31 302 ALA A N 1
ATOM 2372 C CA . ALA A 1 302 ? 13.152 -14.987 -22.375 1.00 93.31 302 ALA A CA 1
ATOM 2373 C C . ALA A 1 302 ? 12.683 -16.039 -21.347 1.00 93.31 302 ALA A C 1
ATOM 2375 O O . ALA A 1 302 ? 11.567 -16.551 -21.501 1.00 93.31 302 ALA A O 1
ATOM 2376 N N . PRO A 1 303 ? 13.497 -16.381 -20.334 1.00 94.94 303 PRO A N 1
ATOM 2377 C CA . PRO A 1 303 ? 13.054 -17.218 -19.231 1.00 94.94 303 PRO A CA 1
ATOM 2378 C C . PRO A 1 303 ? 12.032 -16.503 -18.340 1.00 94.94 303 PRO A C 1
ATOM 2380 O O . PRO A 1 303 ? 12.014 -15.282 -18.251 1.00 94.94 303 PRO A O 1
ATOM 2383 N N . ARG A 1 304 ? 11.191 -17.255 -17.633 1.00 93.19 304 ARG A N 1
ATOM 2384 C CA . ARG A 1 304 ? 10.184 -16.731 -16.696 1.00 93.19 304 ARG A CA 1
ATOM 2385 C C . ARG A 1 304 ? 10.767 -16.302 -15.347 1.00 93.19 304 ARG A C 1
ATOM 2387 O O . ARG A 1 304 ? 10.113 -15.542 -14.638 1.00 93.19 304 ARG A O 1
ATOM 2394 N N . LEU A 1 305 ? 11.978 -16.763 -15.012 1.00 95.19 305 LEU A N 1
ATOM 2395 C CA . LEU A 1 305 ? 12.700 -16.450 -13.766 1.00 95.19 305 LEU A CA 1
ATOM 2396 C C . LEU A 1 305 ? 11.873 -16.742 -12.498 1.00 95.19 305 LEU A C 1
ATOM 2398 O O . LEU A 1 305 ? 11.798 -15.941 -11.564 1.00 95.19 305 LEU A O 1
ATOM 2402 N N . GLU A 1 306 ? 11.180 -17.880 -12.502 1.00 93.00 306 GLU A N 1
ATOM 2403 C CA . GLU A 1 306 ? 10.129 -18.210 -11.535 1.00 93.00 306 GLU A CA 1
ATOM 2404 C C . GLU A 1 306 ? 10.653 -18.337 -10.098 1.00 93.00 306 GLU A C 1
ATOM 2406 O O . GLU A 1 306 ? 9.959 -17.934 -9.163 1.00 93.00 306 GLU A O 1
ATOM 2411 N N . ALA A 1 307 ? 11.874 -18.845 -9.899 1.00 93.19 307 ALA A N 1
ATOM 2412 C CA . ALA A 1 307 ? 12.455 -18.984 -8.568 1.00 93.19 307 ALA A CA 1
ATOM 2413 C C . ALA A 1 307 ? 12.838 -17.614 -7.995 1.00 93.19 307 ALA A C 1
ATOM 2415 O O . ALA A 1 307 ? 12.536 -17.319 -6.834 1.00 93.19 307 ALA A O 1
ATOM 2416 N N . LEU A 1 308 ? 13.450 -16.753 -8.814 1.00 94.19 308 LEU A N 1
ATOM 2417 C CA . LEU A 1 308 ? 13.784 -15.378 -8.436 1.00 94.19 308 LEU A CA 1
ATOM 2418 C C . LEU A 1 308 ? 12.526 -14.551 -8.136 1.00 94.19 308 LEU A C 1
ATOM 2420 O O . LEU A 1 308 ? 12.474 -13.856 -7.119 1.00 94.19 308 LEU A O 1
ATOM 2424 N N . MET A 1 309 ? 11.486 -14.673 -8.966 1.00 92.75 309 MET A N 1
ATOM 2425 C CA . MET A 1 309 ? 10.205 -13.997 -8.748 1.00 92.75 309 MET A CA 1
ATOM 2426 C C . MET A 1 309 ? 9.485 -14.509 -7.497 1.00 92.75 309 MET A C 1
ATOM 2428 O O . MET A 1 309 ? 8.933 -13.707 -6.740 1.00 92.75 309 MET A O 1
ATOM 2432 N N . LEU A 1 310 ? 9.529 -15.817 -7.220 1.00 92.12 310 LEU A N 1
ATOM 2433 C CA . LEU A 1 310 ? 8.956 -16.377 -5.996 1.00 92.12 310 LEU A CA 1
ATOM 2434 C C . LEU A 1 310 ? 9.700 -15.894 -4.742 1.00 92.12 310 LEU A C 1
ATOM 2436 O O . LEU A 1 310 ? 9.056 -15.556 -3.747 1.00 92.12 310 LEU A O 1
ATOM 2440 N N . HIS A 1 311 ? 11.034 -15.813 -4.789 1.00 92.88 311 HIS A N 1
ATOM 2441 C CA . HIS A 1 311 ? 11.849 -15.245 -3.708 1.00 92.88 311 HIS A CA 1
ATOM 2442 C C . HIS A 1 311 ? 11.495 -13.776 -3.455 1.00 92.88 311 HIS A C 1
ATOM 2444 O O . HIS A 1 311 ? 11.124 -13.425 -2.329 1.00 92.88 311 HIS A O 1
ATOM 2450 N N . GLY A 1 312 ? 11.506 -12.944 -4.501 1.00 92.44 312 GLY A N 1
ATOM 2451 C CA . GLY A 1 312 ? 11.133 -11.528 -4.424 1.00 92.44 312 GLY A CA 1
ATOM 2452 C C . GLY A 1 312 ? 9.688 -11.305 -3.963 1.00 92.44 312 GLY A C 1
ATOM 2453 O O . GLY A 1 312 ? 9.404 -10.353 -3.237 1.00 92.44 312 GLY A O 1
ATOM 2454 N N . GLY A 1 313 ? 8.781 -12.233 -4.279 1.00 91.38 313 GLY A N 1
ATOM 2455 C CA . GLY A 1 313 ? 7.394 -12.247 -3.807 1.00 91.38 313 GLY A CA 1
ATOM 2456 C C . GLY A 1 313 ? 7.220 -12.467 -2.297 1.00 91.38 313 GLY A C 1
ATOM 2457 O O . GLY A 1 313 ? 6.095 -12.404 -1.810 1.00 91.38 313 GLY A O 1
ATOM 2458 N N . THR A 1 314 ? 8.307 -12.719 -1.559 1.00 91.50 314 THR A N 1
ATOM 2459 C CA . THR A 1 314 ? 8.342 -12.804 -0.084 1.00 91.50 314 THR A CA 1
ATOM 2460 C C . THR A 1 314 ? 9.133 -11.655 0.558 1.00 91.50 314 THR A C 1
ATOM 2462 O O . THR A 1 314 ? 9.496 -11.713 1.737 1.00 91.50 314 THR A O 1
ATOM 2465 N N . LEU A 1 315 ? 9.434 -10.615 -0.231 1.00 92.88 315 LEU A N 1
ATOM 2466 C CA . LEU A 1 315 ? 10.085 -9.375 0.186 1.00 92.88 315 LEU A CA 1
ATOM 2467 C C . LEU A 1 315 ? 9.151 -8.193 -0.093 1.00 92.88 315 LEU A C 1
ATOM 2469 O O . LEU A 1 315 ? 9.000 -7.744 -1.229 1.00 92.88 315 LEU A O 1
ATOM 2473 N N . TRP A 1 316 ? 8.540 -7.659 0.959 1.00 94.69 316 TRP A N 1
ATOM 2474 C CA . TRP A 1 316 ? 7.546 -6.587 0.857 1.00 94.69 316 TRP A CA 1
ATOM 2475 C C . TRP A 1 316 ? 8.195 -5.205 0.951 1.00 94.69 316 TRP A C 1
ATOM 2477 O O . TRP A 1 316 ? 7.998 -4.449 1.903 1.00 94.69 316 TRP A O 1
ATOM 2487 N N . LYS A 1 317 ? 9.042 -4.883 -0.030 1.00 95.75 317 LYS A N 1
ATOM 2488 C CA . LYS A 1 317 ? 9.664 -3.557 -0.117 1.00 95.75 317 LYS A CA 1
ATOM 2489 C C . LYS A 1 317 ? 8.656 -2.526 -0.606 1.00 95.75 317 LYS A C 1
ATOM 2491 O O . LYS A 1 317 ? 7.962 -2.779 -1.579 1.00 95.75 317 LYS A O 1
ATOM 2496 N N . TRP A 1 318 ? 8.623 -1.354 0.030 1.00 97.00 318 TRP A N 1
ATOM 2497 C CA . TRP A 1 318 ? 7.703 -0.263 -0.332 1.00 97.00 318 TRP A CA 1
ATOM 2498 C C . TRP A 1 318 ? 7.879 0.223 -1.778 1.00 97.00 318 TRP A C 1
ATOM 2500 O O . TRP A 1 318 ? 6.914 0.661 -2.396 1.00 97.00 318 TRP A O 1
ATOM 2510 N N . ASN A 1 319 ? 9.092 0.095 -2.321 1.00 97.81 319 ASN A N 1
ATOM 2511 C CA . ASN A 1 319 ? 9.343 0.099 -3.757 1.00 97.81 319 ASN A CA 1
ATOM 2512 C C . ASN A 1 319 ? 10.051 -1.209 -4.117 1.00 97.81 319 ASN A C 1
ATOM 2514 O O . ASN A 1 319 ? 11.092 -1.524 -3.534 1.00 97.81 319 ASN A O 1
ATOM 2518 N N . ARG A 1 320 ? 9.497 -1.982 -5.052 1.00 96.75 320 ARG A N 1
ATOM 2519 C CA . ARG A 1 320 ? 9.973 -3.328 -5.390 1.00 96.75 320 ARG A CA 1
ATOM 2520 C C . ARG A 1 320 ? 10.412 -3.417 -6.846 1.00 96.75 320 ARG A C 1
ATOM 2522 O O . ARG A 1 320 ? 9.723 -2.961 -7.754 1.00 96.75 320 ARG A O 1
ATOM 2529 N N . ALA A 1 321 ? 11.561 -4.048 -7.065 1.00 95.88 321 ALA A N 1
ATOM 2530 C CA . ALA A 1 321 ? 11.999 -4.440 -8.396 1.00 95.88 321 ALA A CA 1
ATOM 2531 C C . ALA A 1 321 ? 11.182 -5.633 -8.883 1.00 95.88 321 ALA A C 1
ATOM 2533 O O . ALA A 1 321 ? 11.117 -6.654 -8.201 1.00 95.88 321 ALA A O 1
ATOM 2534 N N . CYS A 1 322 ? 10.591 -5.508 -10.064 1.00 95.44 322 CYS A N 1
ATOM 2535 C CA . CYS A 1 322 ? 9.797 -6.564 -10.668 1.00 95.44 322 CYS A CA 1
ATOM 2536 C C . CYS A 1 322 ? 10.320 -6.891 -12.063 1.00 95.44 322 CYS A C 1
ATOM 2538 O O . CYS A 1 322 ? 10.652 -5.993 -12.839 1.00 95.44 322 CYS A O 1
ATOM 2540 N N . TYR A 1 323 ? 10.310 -8.177 -12.391 1.00 95.62 323 TYR A N 1
ATOM 2541 C CA . TYR A 1 323 ? 10.540 -8.685 -13.734 1.00 95.62 323 TYR A CA 1
ATOM 2542 C C . TYR A 1 323 ? 9.218 -9.199 -14.313 1.00 95.62 323 TYR A C 1
ATOM 2544 O O . TYR A 1 323 ? 8.419 -9.824 -13.613 1.00 95.62 323 TYR A O 1
ATOM 2552 N N . GLY A 1 324 ? 8.953 -8.880 -15.575 1.00 91.88 324 GLY A N 1
ATOM 2553 C CA . GLY A 1 324 ? 7.825 -9.409 -16.329 1.00 91.88 324 GLY A CA 1
ATOM 2554 C C . GLY A 1 324 ? 8.321 -10.139 -17.569 1.00 91.88 324 GLY A C 1
ATOM 2555 O O . GLY A 1 324 ? 9.115 -9.592 -18.323 1.00 91.88 324 GLY A O 1
ATOM 2556 N N . ALA A 1 325 ? 7.836 -11.361 -17.784 1.00 85.19 325 ALA A N 1
ATOM 2557 C CA . ALA A 1 325 ? 8.093 -12.144 -18.999 1.00 85.19 325 ALA A CA 1
ATOM 2558 C C . ALA A 1 325 ? 6.871 -12.222 -19.934 1.00 85.19 325 ALA A C 1
ATOM 2560 O O . ALA A 1 325 ? 6.920 -12.889 -20.964 1.00 85.19 325 ALA A O 1
ATOM 2561 N N . ALA A 1 326 ? 5.755 -11.587 -19.562 1.00 73.44 326 ALA A N 1
ATOM 2562 C CA . ALA A 1 326 ? 4.540 -11.571 -20.367 1.00 73.44 326 ALA A CA 1
ATOM 2563 C C . ALA A 1 326 ? 4.656 -10.554 -21.516 1.00 73.44 326 ALA A C 1
ATOM 2565 O O . ALA A 1 326 ? 5.110 -9.434 -21.298 1.00 73.44 326 ALA A O 1
ATOM 2566 N N . GLY A 1 327 ? 4.193 -10.928 -22.712 1.00 71.50 327 GLY A N 1
ATOM 2567 C CA . GLY A 1 327 ? 4.212 -10.078 -23.909 1.00 71.50 327 GLY A CA 1
ATOM 2568 C C . GLY A 1 327 ? 5.296 -10.461 -24.921 1.00 71.50 327 GLY A C 1
ATOM 2569 O O . GLY A 1 327 ? 5.831 -11.566 -24.890 1.00 71.50 327 GLY A O 1
ATOM 2570 N N . GLU A 1 328 ? 5.590 -9.552 -25.858 1.00 75.69 328 GLU A N 1
ATOM 2571 C CA . GLU A 1 328 ? 6.571 -9.785 -26.934 1.00 75.69 328 GLU A CA 1
ATOM 2572 C C . GLU A 1 328 ? 8.022 -9.731 -26.439 1.00 75.69 328 GLU A C 1
ATOM 2574 O O . GLU A 1 328 ? 8.886 -10.433 -26.966 1.00 75.69 328 GLU A O 1
ATOM 2579 N N . ARG A 1 329 ? 8.296 -8.891 -25.433 1.00 89.12 329 ARG A N 1
ATOM 2580 C CA . ARG A 1 329 ? 9.619 -8.722 -24.828 1.00 89.12 329 ARG A CA 1
ATOM 2581 C C . ARG A 1 329 ? 9.496 -8.644 -23.306 1.00 89.12 329 ARG A C 1
ATOM 2583 O O . ARG A 1 329 ? 8.553 -8.024 -22.820 1.00 89.12 329 ARG A O 1
ATOM 2590 N N . PRO A 1 330 ? 10.438 -9.241 -22.561 1.00 93.81 330 PRO A N 1
ATOM 2591 C CA . PRO A 1 330 ? 10.477 -9.118 -21.112 1.00 93.81 330 PRO A CA 1
ATOM 2592 C C . PRO A 1 330 ? 10.789 -7.681 -20.683 1.00 93.81 330 PRO A C 1
ATOM 2594 O O . PRO A 1 330 ? 11.467 -6.946 -21.398 1.00 93.81 330 PRO A O 1
ATOM 2597 N N . HIS A 1 331 ? 10.355 -7.284 -19.492 1.00 95.06 331 HIS A N 1
ATOM 2598 C CA . HIS A 1 331 ? 10.479 -5.912 -19.000 1.00 95.06 331 HIS A CA 1
ATOM 2599 C C . HIS A 1 331 ? 10.814 -5.843 -17.511 1.00 95.06 331 HIS A C 1
ATOM 2601 O O . HIS A 1 331 ? 10.545 -6.763 -16.737 1.00 95.06 331 HIS A O 1
ATOM 2607 N N . LEU A 1 332 ? 11.385 -4.709 -17.106 1.00 96.69 332 LEU A N 1
ATOM 2608 C CA . LEU A 1 332 ? 11.638 -4.367 -15.709 1.00 96.69 332 LEU A CA 1
ATOM 2609 C C . LEU A 1 332 ? 10.661 -3.294 -15.245 1.00 96.69 332 LEU A C 1
ATOM 2611 O O . LEU A 1 332 ? 10.302 -2.393 -16.004 1.00 96.69 332 LEU A O 1
ATOM 2615 N N . ARG A 1 333 ? 10.236 -3.381 -13.986 1.00 96.69 333 ARG A N 1
ATOM 2616 C CA . ARG A 1 333 ? 9.339 -2.401 -13.369 1.00 96.69 333 ARG A CA 1
ATOM 2617 C C . ARG A 1 333 ? 9.799 -2.045 -11.964 1.00 96.69 333 ARG A C 1
ATOM 2619 O O . ARG A 1 333 ? 10.329 -2.897 -11.248 1.00 96.69 333 ARG A O 1
ATOM 2626 N N . VAL A 1 334 ? 9.532 -0.807 -11.569 1.00 97.75 334 VAL A N 1
ATOM 2627 C CA . VAL A 1 334 ? 9.463 -0.411 -10.162 1.00 97.75 334 VAL A CA 1
ATOM 2628 C C . VAL A 1 334 ? 7.993 -0.439 -9.764 1.00 97.75 334 VAL A C 1
ATOM 2630 O O . VAL A 1 334 ? 7.168 0.238 -10.372 1.00 97.75 334 VAL A O 1
ATOM 2633 N N . GLU A 1 335 ? 7.668 -1.256 -8.774 1.00 98.44 335 GLU A N 1
ATOM 2634 C CA . GLU A 1 335 ? 6.347 -1.318 -8.155 1.00 98.44 335 GLU A CA 1
ATOM 2635 C C . GLU A 1 335 ? 6.364 -0.489 -6.871 1.00 98.44 335 GLU A C 1
ATOM 2637 O O . GLU A 1 335 ? 7.105 -0.798 -5.939 1.00 98.44 335 GLU A O 1
ATOM 2642 N N . ASN A 1 336 ? 5.575 0.577 -6.836 1.00 98.44 336 ASN A N 1
ATOM 2643 C CA . ASN A 1 336 ? 5.360 1.432 -5.682 1.00 98.44 336 ASN A CA 1
ATOM 2644 C C . ASN A 1 336 ? 4.151 0.920 -4.887 1.00 98.44 336 ASN A C 1
ATOM 2646 O O . ASN A 1 336 ? 3.062 0.789 -5.434 1.00 98.44 336 ASN A O 1
ATOM 2650 N N . ARG A 1 337 ? 4.349 0.640 -3.598 1.00 98.06 337 ARG A N 1
ATOM 2651 C CA . ARG A 1 337 ? 3.357 0.007 -2.708 1.00 98.06 337 ARG A CA 1
ATOM 2652 C C . ARG A 1 337 ? 3.008 0.880 -1.499 1.00 98.06 337 ARG A C 1
ATOM 2654 O O . ARG A 1 337 ? 2.484 0.391 -0.500 1.00 98.06 337 ARG A O 1
ATOM 2661 N N . VAL A 1 338 ? 3.399 2.158 -1.520 1.00 97.81 338 VAL A N 1
ATOM 2662 C CA . VAL A 1 338 ? 3.269 3.034 -0.342 1.00 97.81 338 VAL A CA 1
ATOM 2663 C C . VAL A 1 338 ? 1.838 3.503 -0.130 1.00 97.81 338 VAL A C 1
ATOM 2665 O O . VAL A 1 338 ? 1.441 3.716 1.013 1.00 97.81 338 VAL A O 1
ATOM 2668 N N . LEU A 1 339 ? 1.061 3.659 -1.202 1.00 98.62 339 LEU A N 1
ATOM 2669 C CA . LEU A 1 339 ? -0.257 4.278 -1.140 1.00 98.62 339 LEU A CA 1
ATOM 2670 C C . LEU A 1 339 ? -1.280 3.330 -0.488 1.00 98.62 339 LEU A C 1
ATOM 2672 O O . LEU A 1 339 ? -1.336 2.149 -0.840 1.00 98.62 339 LEU A O 1
ATOM 2676 N N . PRO A 1 340 ? -2.077 3.807 0.482 1.00 98.62 340 PRO A N 1
ATOM 2677 C CA . PRO A 1 340 ? -3.229 3.056 0.965 1.00 98.62 340 PRO A CA 1
ATOM 2678 C C . PRO A 1 340 ? -4.338 3.043 -0.088 1.00 98.62 340 PRO A C 1
ATOM 2680 O O . PRO A 1 340 ? -4.399 3.934 -0.935 1.00 98.62 340 PRO A O 1
ATOM 2683 N N . ALA A 1 341 ? -5.243 2.072 0.018 1.00 98.56 341 ALA A N 1
ATOM 2684 C CA . ALA A 1 341 ? -6.497 2.114 -0.722 1.00 98.56 341 ALA A CA 1
ATOM 2685 C C . ALA A 1 341 ? -7.364 3.308 -0.281 1.00 98.56 341 ALA A C 1
ATOM 2687 O O . ALA A 1 341 ? -7.414 3.668 0.902 1.00 98.56 341 ALA A O 1
ATOM 2688 N N . GLY A 1 342 ? -8.098 3.874 -1.232 1.00 97.31 342 GLY A N 1
ATOM 2689 C CA . GLY A 1 342 ? -9.160 4.851 -1.059 1.00 97.31 342 GLY A CA 1
ATOM 2690 C C . GLY A 1 342 ? -8.700 6.268 -0.707 1.00 97.31 342 GLY A C 1
ATOM 2691 O O . GLY A 1 342 ? -7.565 6.664 -0.982 1.00 97.31 342 GLY A O 1
ATOM 2692 N N . PRO A 1 343 ? -9.585 7.073 -0.091 1.00 96.44 343 PRO A N 1
ATOM 2693 C CA . PRO A 1 343 ? -10.946 6.727 0.348 1.00 96.44 343 PRO A CA 1
ATOM 2694 C C . PRO A 1 343 ? -12.015 6.822 -0.760 1.00 96.44 343 PRO A C 1
ATOM 2696 O O . PRO A 1 343 ? -13.155 6.420 -0.555 1.00 96.44 343 PRO A O 1
ATOM 2699 N N . SER A 1 344 ? -11.664 7.354 -1.933 1.00 98.25 344 SER A N 1
ATOM 2700 C CA . SER A 1 344 ? -12.531 7.426 -3.111 1.00 98.25 344 SER A CA 1
ATOM 2701 C C . SER A 1 344 ? -11.717 7.186 -4.383 1.00 98.25 344 SER A C 1
ATOM 2703 O O . SER A 1 344 ? -10.509 7.425 -4.405 1.00 98.25 344 SER A O 1
ATOM 2705 N N . VAL A 1 345 ? -12.381 6.799 -5.475 1.00 98.69 345 VAL A N 1
ATOM 2706 C CA . VAL A 1 345 ? -11.715 6.614 -6.778 1.00 98.69 345 VAL A CA 1
ATOM 2707 C C . VAL A 1 345 ? -11.016 7.895 -7.243 1.00 98.69 345 VAL A C 1
ATOM 2709 O O . VAL A 1 345 ? -9.919 7.844 -7.789 1.00 98.69 345 VAL A O 1
ATOM 2712 N N . VAL A 1 346 ? -11.622 9.069 -7.034 1.00 98.69 346 VAL A N 1
ATOM 2713 C CA . VAL A 1 346 ? -11.004 10.336 -7.458 1.00 98.69 346 VAL A CA 1
ATOM 2714 C C . VAL A 1 346 ? -9.784 10.688 -6.600 1.00 98.69 346 VAL A C 1
ATOM 2716 O O . VAL A 1 346 ? -8.813 11.233 -7.123 1.00 98.69 346 VAL A O 1
ATOM 2719 N N . ASP A 1 347 ? -9.792 10.327 -5.313 1.00 98.81 347 ASP A N 1
ATOM 2720 C CA . ASP A 1 347 ? -8.635 10.475 -4.429 1.00 98.81 347 ASP A CA 1
ATOM 2721 C C . ASP A 1 347 ? -7.477 9.554 -4.830 1.00 98.81 347 ASP A C 1
ATOM 2723 O O . ASP A 1 347 ? -6.323 9.997 -4.825 1.00 98.81 347 ASP A O 1
ATOM 2727 N N . GLU A 1 348 ? -7.777 8.308 -5.205 1.00 98.69 348 GLU A N 1
ATOM 2728 C CA . GLU A 1 348 ? -6.800 7.350 -5.732 1.00 98.69 348 GLU A CA 1
ATOM 2729 C C . GLU A 1 348 ? -6.217 7.848 -7.052 1.00 98.69 348 GLU A C 1
ATOM 2731 O O . GLU A 1 348 ? -5.000 7.960 -7.184 1.00 98.69 348 GLU A O 1
ATOM 2736 N N . MET A 1 349 ? -7.058 8.269 -7.998 1.00 98.88 349 MET A N 1
ATOM 2737 C CA . MET A 1 349 ? -6.588 8.793 -9.281 1.00 98.88 349 MET A CA 1
ATOM 2738 C C . MET A 1 349 ? -5.777 10.089 -9.140 1.00 98.88 349 MET A C 1
ATOM 2740 O O . MET A 1 349 ? -4.851 10.318 -9.923 1.00 98.88 349 MET A O 1
ATOM 2744 N N . ALA A 1 350 ? -6.057 10.915 -8.127 1.00 98.94 350 ALA A N 1
ATOM 2745 C CA . ALA A 1 350 ? -5.210 12.054 -7.778 1.00 98.94 350 ALA A CA 1
ATOM 2746 C C . ALA A 1 350 ? -3.811 11.602 -7.312 1.00 98.94 350 ALA A C 1
ATOM 2748 O O . ALA A 1 350 ? -2.809 12.174 -7.746 1.00 98.94 350 ALA A O 1
ATOM 2749 N N . ASN A 1 351 ? -3.722 10.536 -6.505 1.00 98.81 351 ASN A N 1
ATOM 2750 C CA . ASN A 1 351 ? -2.443 9.932 -6.103 1.00 98.81 351 ASN A CA 1
ATOM 2751 C C . ASN A 1 351 ? -1.688 9.329 -7.297 1.00 98.81 351 ASN A C 1
ATOM 2753 O O . ASN A 1 351 ? -0.479 9.524 -7.419 1.00 98.81 351 ASN A O 1
ATOM 2757 N N . VAL A 1 352 ? -2.399 8.641 -8.199 1.00 98.88 352 VAL A N 1
ATOM 2758 C CA . VAL A 1 352 ? -1.843 8.062 -9.435 1.00 98.88 352 VAL A CA 1
ATOM 2759 C C . VAL A 1 352 ? -1.225 9.161 -10.301 1.00 98.88 352 VAL A C 1
ATOM 2761 O O . VAL A 1 352 ? -0.059 9.067 -10.690 1.00 98.88 352 VAL A O 1
ATOM 2764 N N . ALA A 1 353 ? -1.976 10.235 -10.567 1.00 98.88 353 ALA A N 1
ATOM 2765 C CA . ALA A 1 353 ? -1.495 11.378 -11.340 1.00 98.88 353 ALA A CA 1
ATOM 2766 C C . ALA A 1 353 ? -0.267 12.027 -10.686 1.00 98.88 353 ALA A C 1
ATOM 2768 O O . ALA A 1 353 ? 0.700 12.361 -11.373 1.00 98.88 353 ALA A O 1
ATOM 2769 N N . PHE A 1 354 ? -0.277 12.160 -9.359 1.00 98.94 354 PHE A N 1
ATOM 2770 C CA . PHE A 1 354 ? 0.835 12.729 -8.610 1.00 98.94 354 PHE A CA 1
ATOM 2771 C C . PHE A 1 354 ? 2.104 11.874 -8.712 1.00 98.94 354 PHE A C 1
ATOM 2773 O O . PHE A 1 354 ? 3.164 12.404 -9.043 1.00 98.94 354 PHE A O 1
ATOM 2780 N N . PHE A 1 355 ? 2.004 10.554 -8.520 1.00 98.81 355 PHE A N 1
ATOM 2781 C CA . PHE A 1 355 ? 3.139 9.634 -8.645 1.00 98.81 355 PHE A CA 1
ATOM 2782 C C . PHE A 1 355 ? 3.744 9.643 -10.050 1.00 98.81 355 PHE A C 1
ATOM 2784 O O . PHE A 1 355 ? 4.937 9.911 -10.204 1.00 98.81 355 PHE A O 1
ATOM 2791 N N . PHE A 1 356 ? 2.935 9.385 -11.082 1.00 98.81 356 PHE A N 1
ATOM 2792 C CA . PHE A 1 356 ? 3.443 9.313 -12.454 1.00 98.81 356 PHE A CA 1
ATOM 2793 C C . PHE A 1 356 ? 3.940 10.675 -12.950 1.00 98.81 356 PHE A C 1
ATOM 2795 O O . PHE A 1 356 ? 4.952 10.737 -13.645 1.00 98.81 356 PHE A O 1
ATOM 2802 N N . GLY A 1 357 ? 3.297 11.771 -12.536 1.00 98.75 357 GLY A N 1
ATOM 2803 C CA . GLY A 1 357 ? 3.778 13.121 -12.805 1.00 98.75 357 GLY A CA 1
ATOM 2804 C C . GLY A 1 357 ? 5.140 13.396 -12.180 1.00 98.75 357 GLY A C 1
ATOM 2805 O O . GLY A 1 357 ? 6.049 13.872 -12.855 1.00 98.75 357 GLY A O 1
ATOM 2806 N N . LEU A 1 358 ? 5.319 13.069 -10.901 1.00 98.69 358 LEU A N 1
ATOM 2807 C CA . LEU A 1 358 ? 6.599 13.272 -10.228 1.00 98.69 358 LEU A CA 1
ATOM 2808 C C . LEU A 1 358 ? 7.702 12.380 -10.790 1.00 98.69 358 LEU A C 1
ATOM 2810 O O . LEU A 1 358 ? 8.818 12.860 -10.965 1.00 98.69 358 LEU A O 1
ATOM 2814 N N . MET A 1 359 ? 7.402 11.123 -11.122 1.00 98.25 359 MET A N 1
ATOM 2815 C CA . MET A 1 359 ? 8.362 10.230 -11.772 1.00 98.25 359 MET A CA 1
ATOM 2816 C C . MET A 1 359 ? 8.771 10.754 -13.154 1.00 98.25 359 MET A C 1
ATOM 2818 O O . MET A 1 359 ? 9.964 10.795 -13.455 1.00 98.25 359 MET A O 1
ATOM 2822 N N . GLY A 1 360 ? 7.817 11.221 -13.967 1.00 97.69 360 GLY A N 1
ATOM 2823 C CA . GLY A 1 360 ? 8.100 11.832 -15.268 1.00 97.69 360 GLY A CA 1
ATOM 2824 C C . GLY A 1 360 ? 9.007 13.058 -15.149 1.00 97.69 360 GLY A C 1
ATOM 2825 O O . GLY A 1 360 ? 10.028 13.155 -15.836 1.00 97.69 360 GLY A O 1
ATOM 2826 N N . TRP A 1 361 ? 8.696 13.961 -14.213 1.00 97.56 361 TRP A N 1
ATOM 2827 C CA . TRP A 1 361 ? 9.545 15.116 -13.921 1.00 97.56 361 TRP A CA 1
ATOM 2828 C C . TRP A 1 361 ? 10.937 14.686 -13.452 1.00 97.56 361 TRP A C 1
ATOM 2830 O O . TRP A 1 361 ? 11.936 15.097 -14.043 1.00 97.56 361 TRP A O 1
ATOM 2840 N N . ALA A 1 362 ? 11.014 13.823 -12.440 1.00 95.50 362 ALA A N 1
ATOM 2841 C CA . ALA A 1 362 ? 12.260 13.394 -11.820 1.00 95.50 362 ALA A CA 1
ATOM 2842 C C . ALA A 1 362 ? 13.228 12.773 -12.835 1.00 95.50 362 ALA A C 1
ATOM 2844 O O . ALA A 1 362 ? 14.403 13.144 -12.876 1.00 95.50 362 ALA A O 1
ATOM 2845 N N . MET A 1 363 ? 12.721 11.903 -13.712 1.00 95.12 363 MET A N 1
ATOM 2846 C CA . MET A 1 363 ? 13.514 11.262 -14.761 1.00 95.12 363 MET A CA 1
ATOM 2847 C C . MET A 1 363 ? 14.005 12.251 -15.827 1.00 95.12 363 MET A C 1
ATOM 2849 O O . MET A 1 363 ? 15.091 12.064 -16.376 1.00 95.12 363 MET A O 1
ATOM 2853 N N . SER A 1 364 ? 13.254 13.327 -16.082 1.00 94.38 364 SER A N 1
ATOM 2854 C CA . SER A 1 364 ? 13.645 14.393 -17.017 1.00 94.38 364 SER A CA 1
ATOM 2855 C C . SER A 1 364 ? 14.547 15.476 -16.406 1.00 94.38 364 SER A C 1
ATOM 2857 O O . SER A 1 364 ? 15.241 16.177 -17.139 1.00 94.38 364 SER A O 1
ATOM 2859 N N . SER A 1 365 ? 14.570 15.606 -15.075 1.00 91.88 365 SER A N 1
ATOM 2860 C CA . SER A 1 365 ? 15.236 16.712 -14.368 1.00 91.88 365 SER A CA 1
ATOM 2861 C C . SER A 1 365 ? 16.767 16.699 -14.469 1.00 91.88 365 SER A C 1
ATOM 2863 O O . SER A 1 365 ? 17.410 17.729 -14.284 1.00 91.88 365 SER A O 1
ATOM 2865 N N . GLY A 1 366 ? 17.361 15.527 -14.714 1.00 87.62 366 GLY A N 1
ATOM 2866 C CA . GLY A 1 366 ? 18.809 15.311 -14.630 1.00 87.62 366 GLY A CA 1
ATOM 2867 C C . GLY A 1 366 ? 19.371 15.308 -13.201 1.00 87.62 366 GLY A C 1
ATOM 2868 O O . GLY A 1 366 ? 20.571 15.102 -13.031 1.00 87.62 366 GLY A O 1
ATOM 2869 N N . LEU A 1 367 ? 18.529 15.497 -12.179 1.00 89.88 367 LEU A N 1
ATOM 2870 C CA . LEU A 1 367 ? 18.933 15.515 -10.776 1.00 89.88 367 LEU A CA 1
ATOM 2871 C C . LEU A 1 367 ? 19.136 14.091 -10.231 1.00 89.88 367 LEU A C 1
ATOM 2873 O O . LEU A 1 367 ? 18.512 13.125 -10.683 1.00 89.88 367 LEU A O 1
ATOM 2877 N N . CYS A 1 368 ? 20.008 13.972 -9.228 1.00 87.50 368 CYS A N 1
ATOM 2878 C CA . CYS A 1 368 ? 20.323 12.711 -8.561 1.00 87.50 368 CYS A CA 1
ATOM 2879 C C . CYS A 1 368 ? 19.967 12.803 -7.070 1.00 87.50 368 CYS A C 1
ATOM 2881 O O . CYS A 1 368 ? 20.611 13.564 -6.350 1.00 87.50 368 CYS A O 1
ATOM 2883 N N . PRO A 1 369 ? 18.990 12.027 -6.569 1.00 85.12 369 PRO A N 1
ATOM 2884 C CA . PRO A 1 369 ? 18.524 12.164 -5.191 1.00 85.12 369 PRO A CA 1
ATOM 2885 C C . PRO A 1 369 ? 19.566 11.720 -4.156 1.00 85.12 369 PRO A C 1
ATOM 2887 O O . PRO A 1 369 ? 19.531 12.166 -3.017 1.00 85.12 369 PRO A O 1
ATOM 2890 N N . SER A 1 370 ? 20.532 10.878 -4.535 1.00 88.12 370 SER A N 1
ATOM 2891 C CA . SER A 1 370 ? 21.621 10.480 -3.638 1.00 88.12 370 SER A CA 1
ATOM 2892 C C . SER A 1 370 ? 22.725 11.539 -3.516 1.00 88.12 370 SER A C 1
ATOM 2894 O O . SER A 1 370 ? 23.717 11.310 -2.826 1.00 88.12 370 SER A O 1
ATOM 2896 N N . ALA A 1 371 ? 22.615 12.675 -4.216 1.00 85.56 371 ALA A N 1
ATOM 2897 C CA . ALA A 1 371 ? 23.546 13.786 -4.080 1.00 85.56 371 ALA A CA 1
ATOM 2898 C C . ALA A 1 371 ? 23.167 14.629 -2.849 1.00 85.56 371 ALA A C 1
ATOM 2900 O O . ALA A 1 371 ? 22.255 15.448 -2.893 1.00 85.56 371 ALA A O 1
ATOM 2901 N N . GLY A 1 372 ? 23.863 14.412 -1.732 1.00 79.69 372 GLY A N 1
ATOM 2902 C CA . GLY A 1 372 ? 23.760 15.268 -0.543 1.00 79.69 372 GLY A CA 1
ATOM 2903 C C . GLY A 1 372 ? 22.664 14.914 0.470 1.00 79.69 372 GLY A C 1
ATOM 2904 O O . GLY A 1 372 ? 22.565 15.616 1.472 1.00 79.69 372 GLY A O 1
ATOM 2905 N N . LEU A 1 373 ? 21.889 13.842 0.255 1.00 88.50 373 LEU A N 1
ATOM 2906 C CA . LEU A 1 373 ? 20.970 13.275 1.253 1.00 88.50 373 LEU A CA 1
ATOM 2907 C C . LEU A 1 373 ? 21.430 11.879 1.666 1.00 88.50 373 LEU A C 1
ATOM 2909 O O . LEU A 1 373 ? 21.600 10.991 0.823 1.00 88.50 373 LEU A O 1
ATOM 2913 N N . GLU A 1 374 ? 21.584 11.661 2.968 1.00 91.69 374 GLU A N 1
ATOM 2914 C CA . GLU A 1 374 ? 21.844 10.326 3.494 1.00 91.69 374 GLU A CA 1
ATOM 2915 C C . GLU A 1 374 ? 20.575 9.471 3.413 1.00 91.69 374 GLU A C 1
ATOM 2917 O O . GLU A 1 374 ? 19.460 9.933 3.654 1.00 91.69 374 GLU A O 1
ATOM 2922 N N . PHE A 1 375 ? 20.721 8.185 3.083 1.00 93.94 375 PHE A N 1
ATOM 2923 C CA . PHE A 1 375 ? 19.559 7.302 2.921 1.00 93.94 375 PHE A CA 1
ATOM 2924 C C . PHE A 1 375 ? 18.754 7.145 4.227 1.00 93.94 375 PHE A C 1
ATOM 2926 O O . PHE A 1 375 ? 17.537 6.945 4.202 1.00 93.94 375 PHE A O 1
ATOM 2933 N N . ASP A 1 376 ? 19.417 7.265 5.378 1.00 91.69 376 ASP A N 1
ATOM 2934 C CA . ASP A 1 376 ? 18.756 7.222 6.682 1.00 91.69 376 ASP A CA 1
ATOM 2935 C C . ASP A 1 376 ? 17.832 8.425 6.913 1.00 91.69 376 ASP A C 1
ATOM 2937 O O . ASP A 1 376 ? 16.783 8.261 7.538 1.00 91.69 376 ASP A O 1
ATOM 2941 N N . ASP A 1 377 ? 18.143 9.601 6.360 1.00 93.25 377 ASP A N 1
ATOM 2942 C CA . ASP A 1 377 ? 17.254 10.767 6.434 1.00 93.25 377 ASP A CA 1
ATOM 2943 C C . ASP A 1 377 ? 15.957 10.507 5.662 1.00 93.25 377 ASP A C 1
ATOM 2945 O O . ASP A 1 377 ? 14.866 10.745 6.182 1.00 93.25 377 ASP A O 1
ATOM 2949 N N . LEU A 1 378 ? 16.054 9.891 4.479 1.00 94.31 378 LEU A N 1
ATOM 2950 C CA . LEU A 1 378 ? 14.883 9.471 3.709 1.00 94.31 378 LEU A CA 1
ATOM 2951 C C . LEU A 1 378 ? 14.018 8.455 4.475 1.00 94.31 378 LEU A C 1
ATOM 2953 O O . LEU A 1 378 ? 12.787 8.552 4.495 1.00 94.31 378 LEU A O 1
ATOM 2957 N N . ARG A 1 379 ? 14.650 7.471 5.128 1.00 94.56 379 ARG A N 1
ATOM 2958 C CA . ARG A 1 379 ? 13.934 6.501 5.974 1.00 94.56 379 ARG A CA 1
ATOM 2959 C C . ARG A 1 379 ? 13.227 7.189 7.140 1.00 94.56 379 ARG A C 1
ATOM 2961 O O . ARG A 1 379 ? 12.096 6.820 7.466 1.00 94.56 379 ARG A O 1
ATOM 2968 N N . HIS A 1 380 ? 13.881 8.160 7.775 1.00 93.12 380 HIS A N 1
ATOM 2969 C CA . HIS A 1 380 ? 13.291 8.930 8.866 1.00 93.12 380 HIS A CA 1
ATOM 2970 C C . HIS A 1 380 ? 12.102 9.764 8.401 1.00 93.12 380 HIS A C 1
ATOM 2972 O O . HIS A 1 380 ? 11.087 9.790 9.094 1.00 93.12 380 HIS A O 1
ATOM 2978 N N . ASP A 1 381 ? 12.199 10.395 7.237 1.00 96.25 381 ASP A N 1
ATOM 2979 C CA . ASP A 1 381 ? 11.122 11.175 6.634 1.00 96.25 381 ASP A CA 1
ATOM 2980 C C . ASP A 1 381 ? 9.884 10.316 6.358 1.00 96.25 381 ASP A C 1
ATOM 2982 O O . ASP A 1 381 ? 8.773 10.676 6.752 1.00 96.25 381 ASP A O 1
ATOM 2986 N N . PHE A 1 382 ? 10.071 9.129 5.777 1.00 97.88 382 PHE A N 1
ATOM 2987 C CA . PHE A 1 382 ? 8.979 8.183 5.541 1.00 97.88 382 PHE A CA 1
ATOM 2988 C C . PHE A 1 382 ? 8.322 7.704 6.842 1.00 97.88 382 PHE A C 1
ATOM 2990 O O . PHE A 1 382 ? 7.098 7.736 6.972 1.00 97.88 382 PHE A O 1
ATOM 2997 N N . ALA A 1 383 ? 9.122 7.313 7.839 1.00 94.88 383 ALA A N 1
ATOM 2998 C CA . ALA A 1 383 ? 8.602 6.890 9.139 1.00 94.88 383 ALA A CA 1
ATOM 2999 C C . ALA A 1 383 ? 7.877 8.028 9.882 1.00 94.88 383 ALA A C 1
ATOM 3001 O O . ALA A 1 383 ? 6.913 7.780 10.608 1.00 94.88 383 ALA A O 1
ATOM 3002 N N . ARG A 1 384 ? 8.334 9.274 9.710 1.00 94.62 384 ARG A N 1
ATOM 3003 C CA . ARG A 1 384 ? 7.709 10.465 10.294 1.00 94.62 384 ARG A CA 1
ATOM 3004 C C . ARG A 1 384 ? 6.367 10.756 9.648 1.00 94.62 384 ARG A C 1
ATOM 3006 O O . ARG A 1 384 ? 5.388 10.897 10.369 1.00 94.62 384 ARG A O 1
ATOM 3013 N N . VAL A 1 385 ? 6.297 10.760 8.319 1.00 97.69 385 VAL A N 1
ATOM 3014 C CA . VAL A 1 385 ? 5.032 10.922 7.593 1.00 97.69 385 VAL A CA 1
ATOM 3015 C C . VAL A 1 385 ? 4.036 9.833 7.948 1.00 97.69 385 VAL A C 1
ATOM 3017 O O . VAL A 1 385 ? 2.864 10.135 8.155 1.00 97.69 385 VAL A O 1
ATOM 3020 N N . ALA A 1 386 ? 4.478 8.579 8.067 1.00 97.75 386 ALA A N 1
ATOM 3021 C CA . ALA A 1 386 ? 3.573 7.513 8.471 1.00 97.75 386 ALA A CA 1
ATOM 3022 C C . ALA A 1 386 ? 2.901 7.841 9.818 1.00 97.75 386 ALA A C 1
ATOM 3024 O O . ALA A 1 386 ? 1.707 7.621 9.979 1.00 97.75 386 ALA A O 1
ATOM 3025 N N . ARG A 1 387 ? 3.632 8.441 10.766 1.00 95.38 387 ARG A N 1
ATOM 3026 C CA . ARG A 1 387 ? 3.111 8.840 12.085 1.00 95.38 387 ARG A CA 1
ATOM 3027 C C . ARG A 1 387 ? 2.272 10.112 12.051 1.00 95.38 387 ARG A C 1
ATOM 3029 O O . ARG A 1 387 ? 1.186 10.114 12.619 1.00 95.38 387 ARG A O 1
ATOM 3036 N N . GLU A 1 388 ? 2.790 11.161 11.421 1.00 91.50 388 GLU A N 1
ATOM 3037 C CA . GLU A 1 388 ? 2.345 12.558 11.548 1.00 91.50 388 GLU A CA 1
ATOM 3038 C C . GLU A 1 388 ? 1.535 13.056 10.337 1.00 91.50 388 GLU A C 1
ATOM 3040 O O . GLU A 1 388 ? 0.929 14.122 10.390 1.00 91.50 388 GLU A O 1
ATOM 3045 N N . GLY A 1 389 ? 1.489 12.297 9.241 1.00 95.56 389 GLY A N 1
ATOM 3046 C CA . GLY A 1 389 ? 0.799 12.691 8.016 1.00 95.56 389 GLY A CA 1
ATOM 3047 C C . GLY A 1 389 ? 1.354 13.995 7.435 1.00 95.56 389 GLY A C 1
ATOM 3048 O O . GLY A 1 389 ? 2.566 14.165 7.304 1.00 95.56 389 GLY A O 1
ATOM 3049 N N . LEU A 1 390 ? 0.455 14.919 7.084 1.00 94.81 390 LEU A N 1
ATOM 3050 C CA . LEU A 1 390 ? 0.792 16.222 6.493 1.00 94.81 390 LEU A CA 1
ATOM 3051 C C . LEU A 1 390 ? 1.471 17.203 7.460 1.00 94.81 390 LEU A C 1
ATOM 3053 O O . LEU A 1 390 ? 2.029 18.195 7.002 1.00 94.81 390 LEU A O 1
ATOM 3057 N N . ASP A 1 391 ? 1.445 16.948 8.771 1.00 90.38 391 ASP A N 1
ATOM 3058 C CA . ASP A 1 391 ? 2.122 17.806 9.753 1.00 90.38 391 ASP A CA 1
ATOM 3059 C C . ASP A 1 391 ? 3.622 17.479 9.894 1.00 90.38 391 ASP A C 1
ATOM 3061 O O . ASP A 1 391 ? 4.358 18.183 10.591 1.00 90.38 391 ASP A O 1
ATOM 3065 N N . ALA A 1 392 ? 4.096 16.441 9.197 1.00 93.69 392 ALA A N 1
ATOM 3066 C CA . ALA A 1 392 ? 5.501 16.072 9.155 1.00 93.69 392 ALA A CA 1
ATOM 3067 C C . ALA A 1 392 ? 6.366 17.131 8.452 1.00 93.69 392 ALA A C 1
ATOM 3069 O O . ALA A 1 392 ? 5.926 17.884 7.580 1.00 93.69 392 ALA A O 1
ATOM 3070 N N . ARG A 1 393 ? 7.662 17.122 8.781 1.00 93.00 393 ARG A N 1
ATOM 3071 C CA . ARG A 1 393 ? 8.697 17.835 8.019 1.00 93.00 393 ARG A CA 1
ATOM 3072 C C . ARG A 1 393 ? 9.550 16.856 7.226 1.00 93.00 393 ARG A C 1
ATOM 3074 O O . ARG A 1 393 ? 9.977 15.855 7.798 1.00 93.00 393 ARG A O 1
ATOM 3081 N N . LEU A 1 394 ? 9.823 17.200 5.973 1.00 95.06 394 LEU A N 1
ATOM 3082 C CA . LEU A 1 394 ? 10.520 16.396 4.973 1.00 95.06 394 LEU A CA 1
ATOM 3083 C C . LEU A 1 394 ? 11.764 17.108 4.456 1.00 95.06 394 LEU A C 1
ATOM 3085 O O . LEU A 1 394 ? 11.758 18.329 4.294 1.00 95.06 394 LEU A O 1
ATOM 3089 N N . HIS A 1 395 ? 12.809 16.356 4.148 1.00 94.12 395 HIS A N 1
ATOM 3090 C CA . HIS A 1 395 ? 13.953 16.864 3.414 1.00 94.12 395 HIS A CA 1
ATOM 3091 C C . HIS A 1 395 ? 13.601 16.973 1.934 1.00 94.12 395 HIS A C 1
ATOM 3093 O O . HIS A 1 395 ? 13.116 16.029 1.310 1.00 94.12 395 HIS A O 1
ATOM 3099 N N . TRP A 1 396 ? 13.870 18.140 1.361 1.00 93.12 396 TRP A N 1
ATOM 3100 C CA . TRP A 1 396 ? 13.722 18.371 -0.067 1.00 93.12 396 TRP A CA 1
ATOM 3101 C C . TRP A 1 396 ? 14.859 19.215 -0.625 1.00 93.12 396 TRP A C 1
ATOM 3103 O O . TRP A 1 396 ? 15.506 19.966 0.104 1.00 93.12 396 TRP A O 1
ATOM 3113 N N . LEU A 1 397 ? 15.083 19.078 -1.928 1.00 87.88 397 LEU A N 1
ATOM 3114 C CA . LEU A 1 397 ? 16.108 19.785 -2.687 1.00 87.88 397 LEU A CA 1
ATOM 3115 C C . LEU A 1 397 ? 15.834 21.296 -2.668 1.00 87.88 397 LEU A C 1
ATOM 3117 O O . LEU A 1 397 ? 14.732 21.737 -2.996 1.00 87.88 397 LEU A O 1
ATOM 3121 N N . ASP A 1 398 ? 16.834 22.074 -2.262 1.00 72.19 398 ASP A N 1
ATOM 3122 C CA . ASP A 1 398 ? 16.715 23.519 -2.033 1.00 72.19 398 ASP A CA 1
ATOM 3123 C C . ASP A 1 398 ? 17.049 24.360 -3.277 1.00 72.19 398 ASP A C 1
ATOM 3125 O O . ASP A 1 398 ? 16.560 25.477 -3.427 1.00 72.19 398 ASP A O 1
ATOM 3129 N N . ASP A 1 399 ? 17.861 23.837 -4.201 1.00 65.94 399 ASP A N 1
ATOM 3130 C CA . ASP A 1 399 ? 18.321 24.585 -5.368 1.00 65.94 399 ASP A CA 1
ATOM 3131 C C . ASP A 1 399 ? 18.184 23.820 -6.694 1.00 65.94 399 ASP A C 1
ATOM 3133 O O . ASP A 1 399 ? 17.963 22.609 -6.751 1.00 65.94 399 ASP A O 1
ATOM 3137 N N . ALA A 1 400 ? 18.327 24.553 -7.800 1.00 61.44 400 ALA A N 1
ATOM 3138 C CA . ALA A 1 400 ? 18.294 23.983 -9.145 1.00 61.44 400 ALA A CA 1
ATOM 3139 C C . ALA A 1 400 ? 19.497 23.064 -9.447 1.00 61.44 400 ALA A C 1
ATOM 3141 O O . ALA A 1 400 ? 19.490 22.389 -10.475 1.00 61.44 400 ALA A O 1
ATOM 3142 N N . SER A 1 401 ? 20.532 23.057 -8.594 1.00 62.19 401 SER A N 1
ATOM 3143 C CA . SER A 1 401 ? 21.733 22.231 -8.767 1.00 62.19 401 SER A CA 1
ATOM 3144 C C . SER A 1 401 ? 21.596 20.842 -8.134 1.00 62.19 401 SER A C 1
ATOM 3146 O O . SER A 1 401 ? 22.298 19.914 -8.534 1.00 62.19 401 SER A O 1
ATOM 3148 N N . GLY A 1 402 ? 20.667 20.687 -7.186 1.00 65.81 402 GLY A N 1
ATOM 3149 C CA . GLY A 1 402 ? 20.388 19.449 -6.473 1.00 65.81 402 GLY A CA 1
ATOM 3150 C C . GLY A 1 402 ? 21.450 19.071 -5.441 1.00 65.81 402 GLY A C 1
ATOM 3151 O O . GLY A 1 402 ? 21.584 17.893 -5.118 1.00 65.81 402 GLY A O 1
ATOM 3152 N N . ALA A 1 403 ? 22.232 20.043 -4.960 1.00 68.94 403 ALA A N 1
ATOM 3153 C CA . ALA A 1 403 ? 23.362 19.802 -4.061 1.00 68.94 403 ALA A CA 1
ATOM 3154 C C . ALA A 1 403 ? 23.048 20.066 -2.578 1.00 68.94 403 ALA A C 1
ATOM 3156 O O . ALA A 1 403 ? 23.823 19.664 -1.707 1.00 68.94 403 ALA A O 1
ATOM 3157 N N . THR A 1 404 ? 21.939 20.742 -2.276 1.00 79.38 404 THR A N 1
ATOM 3158 C CA . THR A 1 404 ? 21.542 21.112 -0.912 1.00 79.38 404 THR A CA 1
ATOM 3159 C C . THR A 1 404 ? 20.128 20.645 -0.595 1.00 79.38 404 THR A C 1
ATOM 3161 O O . THR A 1 404 ? 19.225 20.724 -1.427 1.00 79.38 404 THR A O 1
ATOM 3164 N N . TRP A 1 405 ? 19.937 20.175 0.640 1.00 88.81 405 TRP A N 1
ATOM 3165 C CA . TRP A 1 405 ? 18.659 19.685 1.151 1.00 88.81 405 TRP A CA 1
ATOM 3166 C C . TRP A 1 405 ? 18.205 20.530 2.338 1.00 88.81 405 TRP A C 1
ATOM 3168 O O . TRP A 1 405 ? 18.999 20.847 3.226 1.00 88.81 405 TRP A O 1
ATOM 3178 N N . ARG A 1 406 ? 16.918 20.877 2.370 1.00 90.50 406 ARG A N 1
ATOM 3179 C CA . ARG A 1 406 ? 16.287 21.640 3.452 1.00 9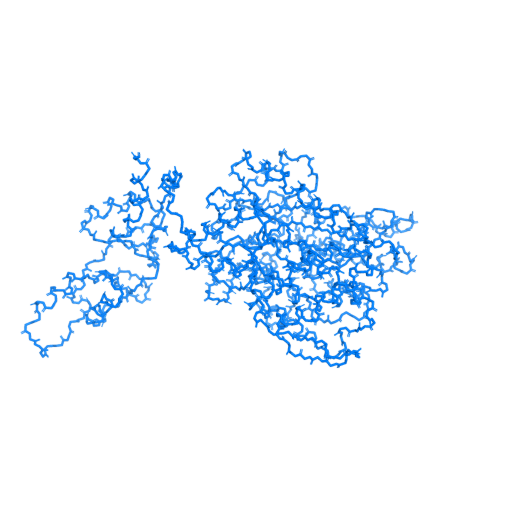0.50 406 ARG A CA 1
ATOM 3180 C C . ARG A 1 406 ? 15.070 20.918 4.018 1.00 90.50 406 ARG A C 1
ATOM 3182 O O . ARG A 1 406 ? 14.346 20.234 3.302 1.00 90.50 406 ARG A O 1
ATOM 3189 N N . ALA A 1 407 ? 14.813 21.124 5.307 1.00 90.81 407 ALA A N 1
ATOM 3190 C CA . ALA A 1 407 ? 13.630 20.594 5.977 1.00 90.81 407 ALA A CA 1
ATOM 3191 C C . ALA A 1 407 ? 12.400 21.491 5.734 1.00 90.81 407 ALA A C 1
ATOM 3193 O O . ALA A 1 407 ? 12.311 22.607 6.259 1.00 90.81 407 ALA A O 1
ATOM 3194 N N . CYS A 1 408 ? 11.417 20.973 5.008 1.00 93.81 408 CYS A N 1
ATOM 3195 C CA . CYS A 1 408 ? 10.186 21.646 4.593 1.00 93.81 408 CYS A CA 1
ATOM 3196 C C . CYS A 1 408 ? 8.972 21.035 5.304 1.00 93.81 408 CYS A C 1
ATOM 3198 O O . CYS A 1 408 ? 8.960 19.821 5.506 1.00 93.81 408 CYS A O 1
ATOM 3200 N N . PRO A 1 409 ? 7.943 21.811 5.671 1.00 93.94 409 PRO A N 1
ATOM 3201 C CA . PRO A 1 409 ? 6.629 21.245 5.978 1.00 93.94 409 PRO A CA 1
ATOM 3202 C C . PRO A 1 409 ? 6.108 20.435 4.782 1.00 93.94 409 PRO A C 1
ATOM 3204 O O . PRO A 1 409 ? 6.288 20.848 3.636 1.00 93.94 409 PRO A O 1
ATOM 3207 N N . ALA A 1 410 ? 5.540 19.253 5.032 1.00 96.81 410 ALA A N 1
ATOM 3208 C CA . ALA A 1 410 ? 5.127 18.342 3.966 1.00 96.81 410 ALA A CA 1
ATOM 3209 C C . ALA A 1 410 ? 4.016 18.938 3.091 1.00 96.81 410 ALA A C 1
ATOM 3211 O O . ALA A 1 410 ? 4.063 18.813 1.871 1.00 96.81 410 ALA A O 1
ATOM 3212 N N . ASP A 1 411 ? 3.045 19.611 3.702 1.00 94.94 411 ASP A N 1
ATOM 3213 C CA . ASP A 1 411 ? 1.959 20.318 3.026 1.00 94.94 411 ASP A CA 1
ATOM 3214 C C . ASP A 1 411 ? 2.459 21.429 2.090 1.00 94.94 411 ASP A C 1
ATOM 3216 O O . ASP A 1 411 ? 2.110 21.426 0.909 1.00 94.94 411 ASP A O 1
ATOM 3220 N N . GLU A 1 412 ? 3.315 22.326 2.589 1.00 95.50 412 GLU A N 1
ATOM 3221 C CA . GLU A 1 412 ? 3.941 23.392 1.789 1.00 95.50 412 GLU A CA 1
ATOM 3222 C C . GLU A 1 412 ? 4.778 22.801 0.651 1.00 95.50 412 GLU A C 1
ATOM 3224 O O . GLU A 1 412 ? 4.638 23.196 -0.503 1.00 95.50 412 GLU A O 1
ATOM 3229 N N . LEU A 1 413 ? 5.602 21.790 0.950 1.00 97.31 413 LEU A N 1
ATOM 3230 C CA . LEU A 1 413 ? 6.407 21.105 -0.057 1.00 97.31 413 LEU A CA 1
ATOM 3231 C C . LEU A 1 413 ? 5.536 20.527 -1.179 1.00 97.31 413 LEU A C 1
ATOM 3233 O O . LEU A 1 413 ? 5.843 20.693 -2.361 1.00 97.31 413 LEU A O 1
ATOM 3237 N N . ILE A 1 414 ? 4.455 19.834 -0.823 1.00 98.50 414 ILE A N 1
ATOM 3238 C CA . ILE A 1 414 ? 3.591 19.191 -1.809 1.00 98.50 414 ILE A CA 1
ATOM 3239 C C . ILE A 1 414 ? 2.913 20.235 -2.698 1.00 98.50 414 ILE A C 1
ATOM 3241 O O . ILE A 1 414 ? 2.946 20.093 -3.920 1.00 98.50 414 ILE A O 1
ATOM 3245 N N . VAL A 1 415 ? 2.332 21.281 -2.107 1.00 98.19 415 VAL A N 1
ATOM 3246 C CA . VAL A 1 415 ? 1.580 22.308 -2.843 1.00 98.19 415 VAL A CA 1
ATOM 3247 C C . VAL A 1 415 ? 2.496 23.190 -3.684 1.00 98.19 415 VAL A C 1
ATOM 3249 O O . VAL A 1 415 ? 2.233 23.377 -4.871 1.00 98.19 415 VAL A O 1
ATOM 3252 N N . ASP A 1 416 ? 3.567 23.716 -3.095 1.00 96.00 416 ASP A N 1
ATOM 3253 C CA . ASP A 1 416 ? 4.350 24.785 -3.718 1.00 96.00 416 ASP A CA 1
ATOM 3254 C C . ASP A 1 416 ? 5.417 24.244 -4.676 1.00 96.00 416 ASP A C 1
ATOM 3256 O O . ASP A 1 416 ? 5.780 24.910 -5.647 1.00 96.00 416 ASP A O 1
ATOM 3260 N N . GLU A 1 417 ? 5.911 23.024 -4.443 1.00 95.75 417 GLU A N 1
ATOM 3261 C CA . GLU A 1 417 ? 7.014 22.453 -5.220 1.00 95.75 417 GLU A CA 1
ATOM 3262 C C . GLU A 1 417 ? 6.589 21.214 -6.017 1.00 95.75 417 GLU A C 1
ATOM 3264 O O . GLU A 1 417 ? 6.868 21.117 -7.218 1.00 95.75 417 GLU A O 1
ATOM 3269 N N . LEU A 1 418 ? 5.945 20.237 -5.375 1.00 98.06 418 LEU A N 1
ATOM 3270 C CA . LEU A 1 418 ? 5.745 18.922 -5.988 1.00 98.06 418 LEU A CA 1
ATOM 3271 C C . LEU A 1 418 ? 4.574 18.887 -6.968 1.00 98.06 418 LEU A C 1
ATOM 3273 O O . LEU A 1 418 ? 4.714 18.299 -8.036 1.00 98.06 418 LEU A O 1
ATOM 3277 N N . ILE A 1 419 ? 3.444 19.526 -6.665 1.00 98.81 419 ILE A N 1
ATOM 3278 C CA . ILE A 1 419 ? 2.301 19.599 -7.588 1.00 98.81 419 ILE A CA 1
ATOM 3279 C C . ILE A 1 419 ? 2.691 20.279 -8.912 1.00 98.81 419 ILE A C 1
ATOM 3281 O O . ILE A 1 419 ? 2.447 19.684 -9.968 1.00 98.81 419 ILE A O 1
ATOM 3285 N N . PRO A 1 420 ? 3.370 21.446 -8.921 1.00 98.38 420 PRO A N 1
ATOM 3286 C CA . PRO A 1 420 ? 3.856 22.050 -10.162 1.00 98.38 420 PRO A CA 1
ATOM 3287 C C . PRO A 1 420 ? 4.780 21.128 -10.969 1.00 98.38 420 PRO A C 1
ATOM 3289 O O . PRO A 1 420 ? 4.684 21.064 -12.195 1.00 98.38 420 PRO A O 1
ATOM 3292 N N . ARG A 1 421 ? 5.651 20.364 -10.299 1.00 98.19 421 ARG A N 1
ATOM 3293 C CA . ARG A 1 421 ? 6.530 19.377 -10.951 1.00 98.19 421 ARG A CA 1
ATOM 3294 C C . ARG A 1 421 ? 5.749 18.182 -11.493 1.00 98.19 421 ARG A C 1
ATOM 3296 O O . ARG A 1 421 ? 6.019 17.735 -12.603 1.00 98.19 421 ARG A O 1
ATOM 3303 N N . ALA A 1 422 ? 4.735 17.712 -10.773 1.00 98.75 422 ALA A N 1
ATOM 3304 C CA . ALA A 1 422 ? 3.846 16.664 -11.254 1.00 98.75 422 ALA A CA 1
ATOM 3305 C C . ALA A 1 422 ? 3.114 17.099 -12.534 1.00 98.75 422 ALA A C 1
ATOM 3307 O O . ALA A 1 422 ? 3.057 16.331 -13.494 1.00 98.75 422 ALA A O 1
ATOM 3308 N N . HIS A 1 423 ? 2.645 18.352 -12.603 1.00 98.75 423 HIS A N 1
ATOM 3309 C CA . HIS A 1 423 ? 2.082 18.920 -13.832 1.00 98.75 423 HIS A CA 1
ATOM 3310 C C . HIS A 1 423 ? 3.064 18.855 -15.008 1.00 98.75 423 HIS A C 1
ATOM 3312 O O . HIS A 1 423 ? 2.649 18.466 -16.103 1.00 98.75 423 HIS A O 1
ATOM 3318 N N . GLN A 1 424 ? 4.337 19.207 -14.787 1.00 98.38 424 GLN A N 1
ATOM 3319 C CA . GLN A 1 424 ? 5.387 19.163 -15.814 1.00 98.38 424 GLN A CA 1
ATOM 3320 C C . GLN A 1 424 ? 5.648 17.737 -16.306 1.00 98.38 424 GLN A C 1
ATOM 3322 O O . GLN A 1 424 ? 5.704 17.505 -17.512 1.00 98.38 424 GLN A O 1
ATOM 3327 N N . GLY A 1 425 ? 5.768 16.762 -15.402 1.00 98.38 425 GLY A N 1
ATOM 3328 C CA . GLY A 1 425 ? 6.000 15.376 -15.806 1.00 98.38 425 GLY A CA 1
ATOM 3329 C C . GLY A 1 425 ? 4.809 14.757 -16.537 1.00 98.38 425 GLY A C 1
ATOM 3330 O O . GLY A 1 425 ? 4.996 14.097 -17.556 1.00 98.38 425 GLY A O 1
ATOM 3331 N N . LEU A 1 426 ? 3.576 15.040 -16.098 1.00 98.69 426 LEU A N 1
ATOM 3332 C CA . LEU A 1 426 ? 2.373 14.620 -16.826 1.00 98.69 426 LEU A CA 1
ATOM 3333 C C . LEU A 1 426 ? 2.271 15.292 -18.206 1.00 98.69 426 LEU A C 1
ATOM 3335 O O . LEU A 1 426 ? 1.800 14.665 -19.153 1.00 98.69 426 LEU A O 1
ATOM 3339 N N . GLU A 1 427 ? 2.743 16.535 -18.351 1.00 98.31 427 GLU A N 1
ATOM 3340 C CA . GLU A 1 427 ? 2.870 17.185 -19.664 1.00 98.31 427 GLU A CA 1
ATOM 3341 C C . GLU A 1 427 ? 3.843 16.447 -20.577 1.00 98.31 427 GLU A C 1
ATOM 3343 O O . GLU A 1 427 ? 3.540 16.225 -21.747 1.00 98.31 427 GLU A O 1
ATOM 3348 N N . GLY A 1 428 ? 4.986 16.020 -20.031 1.00 97.19 428 GLY A N 1
ATOM 3349 C CA . GLY A 1 428 ? 5.968 15.198 -20.738 1.00 97.19 428 GLY A CA 1
ATOM 3350 C C . GLY A 1 428 ? 5.399 13.855 -21.209 1.00 97.19 428 GLY A C 1
ATOM 3351 O O . GLY A 1 428 ? 5.830 13.329 -22.233 1.00 97.19 428 GLY A O 1
ATOM 3352 N N . HIS A 1 429 ? 4.380 13.338 -20.518 1.00 97.06 429 HIS A N 1
ATOM 3353 C CA . HIS A 1 429 ? 3.602 12.164 -20.928 1.00 97.06 429 HIS A CA 1
ATOM 3354 C C . HIS A 1 429 ? 2.404 12.494 -21.836 1.00 97.06 429 HIS A C 1
ATOM 3356 O O . HIS A 1 429 ? 1.614 11.609 -22.152 1.00 97.06 429 HIS A O 1
ATOM 3362 N N . ALA A 1 430 ? 2.272 13.744 -22.289 1.00 97.94 430 ALA A N 1
ATOM 3363 C CA . ALA A 1 430 ? 1.185 14.237 -23.135 1.00 97.94 430 ALA A CA 1
ATOM 3364 C C . ALA A 1 430 ? -0.222 14.116 -22.516 1.00 97.94 430 ALA A C 1
ATOM 3366 O O . ALA A 1 430 ? -1.216 14.081 -23.244 1.00 97.94 430 ALA A O 1
ATOM 3367 N N . VAL A 1 431 ? -0.328 14.078 -21.184 1.00 98.56 431 VAL A N 1
ATOM 3368 C CA . VAL A 1 431 ? -1.623 14.047 -20.492 1.00 98.56 431 VAL A CA 1
ATOM 3369 C C . VAL A 1 431 ? -2.350 15.390 -20.686 1.00 98.56 431 VAL A C 1
ATOM 3371 O O . VAL A 1 431 ? -1.761 16.451 -20.431 1.00 98.56 431 VAL A O 1
ATOM 3374 N N . PRO A 1 432 ? -3.635 15.387 -21.095 1.00 98.31 432 PRO A N 1
ATOM 3375 C CA . PRO A 1 432 ? -4.408 16.605 -21.311 1.00 98.31 432 PRO A CA 1
ATOM 3376 C C . PRO A 1 432 ? -4.421 17.534 -20.094 1.00 98.31 432 PRO A C 1
ATOM 3378 O O . PRO A 1 432 ? -4.548 17.089 -18.953 1.00 98.31 432 PRO A O 1
ATOM 3381 N N . ALA A 1 433 ? -4.346 18.848 -20.333 1.00 98.44 433 ALA A N 1
ATOM 3382 C CA . ALA A 1 433 ? -4.401 19.859 -19.271 1.00 98.44 433 ALA A CA 1
ATOM 3383 C C . ALA A 1 433 ? -5.642 19.699 -18.378 1.00 98.44 433 ALA A C 1
ATOM 3385 O O . ALA A 1 433 ? -5.506 19.698 -17.161 1.00 98.44 433 ALA A O 1
ATOM 3386 N N . SER A 1 434 ? -6.812 19.428 -18.966 1.00 98.38 434 SER A N 1
ATOM 3387 C CA . SER A 1 434 ? -8.062 19.189 -18.231 1.00 98.38 434 SER A CA 1
ATOM 3388 C C . SER A 1 434 ? -7.970 18.037 -17.226 1.00 98.38 434 SER A C 1
ATOM 3390 O O . SER A 1 434 ? -8.520 18.121 -16.131 1.00 98.38 434 SER A O 1
ATOM 3392 N N . THR A 1 435 ? -7.269 16.957 -17.580 1.00 98.62 435 THR A N 1
ATOM 3393 C CA . THR A 1 435 ? -7.085 15.793 -16.703 1.00 98.62 435 THR A CA 1
ATOM 3394 C C . THR A 1 435 ? -6.094 16.111 -15.591 1.00 98.62 435 THR A C 1
ATOM 3396 O O . THR A 1 435 ? -6.364 15.808 -14.428 1.00 98.62 435 THR A O 1
ATOM 3399 N N . ARG A 1 436 ? -4.986 16.788 -15.930 1.00 98.62 436 ARG A N 1
ATOM 3400 C CA . ARG A 1 436 ? -3.982 17.239 -14.955 1.00 98.62 436 ARG A CA 1
ATOM 3401 C C . ARG A 1 436 ? -4.592 18.193 -13.927 1.00 98.62 436 ARG A C 1
ATOM 3403 O O . ARG A 1 436 ? -4.452 17.955 -12.736 1.00 98.62 436 ARG A O 1
ATOM 3410 N N . GLU A 1 437 ? -5.293 19.231 -14.382 1.00 98.69 437 GLU A N 1
ATOM 3411 C CA . GLU A 1 437 ? -5.949 20.239 -13.536 1.00 98.69 437 GLU A CA 1
ATOM 3412 C C . GLU A 1 437 ? -6.998 19.616 -12.614 1.00 98.69 437 GLU A C 1
ATOM 3414 O O . GLU A 1 437 ? -7.029 19.923 -11.425 1.00 98.69 437 GLU A O 1
ATOM 3419 N N . ARG A 1 438 ? -7.820 18.690 -13.124 1.00 98.69 438 ARG A N 1
ATOM 3420 C CA . ARG A 1 438 ? -8.820 17.996 -12.305 1.00 98.69 438 ARG A CA 1
ATOM 3421 C C . ARG A 1 438 ? -8.174 17.164 -11.196 1.00 98.69 438 ARG A C 1
ATOM 3423 O O . ARG A 1 438 ? -8.558 17.298 -10.039 1.00 98.69 438 ARG A O 1
ATOM 3430 N N . LEU A 1 439 ? -7.234 16.282 -11.540 1.00 98.88 439 LEU A N 1
ATOM 3431 C CA . LEU A 1 439 ? -6.685 15.306 -10.592 1.00 98.88 439 LEU A CA 1
ATOM 3432 C C . LEU A 1 439 ? -5.693 15.943 -9.611 1.00 98.88 439 LEU A C 1
ATOM 3434 O O . LEU A 1 439 ? -5.791 15.711 -8.407 1.00 98.88 439 LEU A O 1
ATOM 3438 N N . LEU A 1 440 ? -4.776 16.786 -10.093 1.00 98.88 440 LEU A N 1
ATOM 3439 C CA . LEU A 1 440 ? -3.834 17.482 -9.213 1.00 98.88 440 LEU A CA 1
ATOM 3440 C C . LEU A 1 440 ? -4.516 18.603 -8.415 1.00 98.88 440 LEU A C 1
ATOM 3442 O O . LEU A 1 440 ? -4.101 18.861 -7.290 1.00 98.88 440 LEU A O 1
ATOM 3446 N N . GLY A 1 441 ? -5.609 19.187 -8.920 1.00 98.81 441 GLY A N 1
ATOM 3447 C CA . GLY A 1 441 ? -6.444 20.114 -8.151 1.00 98.81 441 GLY A CA 1
ATOM 3448 C C . GLY A 1 441 ? -7.142 19.444 -6.961 1.00 98.81 441 GLY A C 1
ATOM 3449 O O . GLY A 1 441 ? -7.179 20.016 -5.873 1.00 98.81 441 GLY A O 1
ATOM 3450 N N . VAL A 1 442 ? -7.626 18.203 -7.114 1.00 98.81 442 VAL A N 1
ATOM 3451 C CA . VAL A 1 442 ? -8.156 17.410 -5.985 1.00 98.81 442 VAL A CA 1
ATOM 3452 C C . VAL A 1 442 ? -7.075 17.185 -4.927 1.00 98.81 442 VAL A C 1
ATOM 3454 O O . VAL A 1 442 ? -7.321 17.419 -3.744 1.00 98.81 442 VAL A O 1
ATOM 3457 N N . LEU A 1 443 ? -5.869 16.788 -5.349 1.00 98.69 443 LEU A N 1
ATOM 3458 C CA . LEU A 1 443 ? -4.727 16.616 -4.449 1.00 98.69 443 LEU A CA 1
ATOM 3459 C C . LEU A 1 443 ? -4.387 17.919 -3.707 1.00 98.69 443 LEU A C 1
ATOM 3461 O O . LEU A 1 443 ? -4.192 17.910 -2.492 1.00 98.69 443 LEU A O 1
ATOM 3465 N N . GLU A 1 444 ? -4.336 19.037 -4.429 1.00 98.81 444 GLU A N 1
ATOM 3466 C CA . GLU A 1 444 ? -4.007 20.354 -3.886 1.00 98.81 444 GLU A CA 1
ATOM 3467 C C . GLU A 1 444 ? -5.025 20.799 -2.830 1.00 98.81 444 GLU A C 1
ATOM 3469 O O . GLU A 1 444 ? -4.636 21.173 -1.722 1.00 98.81 444 GLU A O 1
ATOM 3474 N N . GLU A 1 445 ? -6.328 20.716 -3.123 1.00 98.56 445 GLU A N 1
ATOM 3475 C CA . GLU A 1 445 ? -7.382 21.051 -2.157 1.00 98.56 445 GLU A CA 1
ATOM 3476 C C . GLU A 1 445 ? -7.330 20.136 -0.923 1.00 98.56 445 GLU A C 1
ATOM 3478 O O . GLU A 1 445 ? -7.500 20.601 0.213 1.00 98.56 445 GLU A O 1
ATOM 3483 N N . ARG A 1 446 ? -7.036 18.844 -1.117 1.00 98.38 446 ARG A N 1
ATOM 3484 C CA . ARG A 1 446 ? -6.895 17.869 -0.031 1.00 98.38 446 ARG A CA 1
ATOM 3485 C C . ARG A 1 446 ? -5.736 18.196 0.902 1.00 98.38 446 ARG A C 1
ATOM 3487 O O . ARG A 1 446 ? -5.902 18.159 2.125 1.00 98.38 446 ARG A O 1
ATOM 3494 N N . VAL A 1 447 ? -4.586 18.566 0.343 1.00 98.25 447 VAL A N 1
ATOM 3495 C CA . VAL A 1 447 ? -3.401 18.947 1.120 1.00 98.25 447 VAL A CA 1
ATOM 3496 C C . VAL A 1 447 ? -3.595 20.303 1.798 1.00 98.25 447 VAL A C 1
ATOM 3498 O O . VAL A 1 447 ? -3.377 20.404 3.004 1.00 98.25 447 VAL A O 1
ATOM 3501 N N . ARG A 1 448 ? -4.096 21.322 1.086 1.00 95.25 448 ARG A N 1
ATOM 3502 C CA . ARG A 1 448 ? -4.343 22.665 1.651 1.00 95.25 448 ARG A CA 1
ATOM 3503 C C . ARG A 1 448 ? -5.339 22.655 2.801 1.00 95.25 448 ARG A C 1
ATOM 3505 O O . ARG A 1 448 ? -5.171 23.380 3.777 1.00 95.25 448 ARG A O 1
ATOM 3512 N N . SER A 1 449 ? -6.381 21.834 2.698 1.00 93.56 449 SER A N 1
ATOM 3513 C CA . SER A 1 449 ? -7.362 21.674 3.775 1.00 93.56 449 SER A CA 1
ATOM 3514 C C . SER A 1 449 ? -6.858 20.792 4.925 1.00 93.56 449 SER A C 1
ATOM 3516 O O . SER A 1 449 ? -7.508 20.741 5.972 1.00 93.56 449 SER A O 1
ATOM 3518 N N . LYS A 1 450 ? -5.712 20.114 4.755 1.00 92.69 450 LYS A N 1
ATOM 3519 C CA . LYS A 1 450 ? -5.175 19.084 5.656 1.00 92.69 450 LYS A CA 1
ATOM 3520 C C . LYS A 1 450 ? -6.186 17.981 5.955 1.00 92.69 450 LYS A C 1
ATOM 3522 O O . LYS A 1 450 ? -6.342 17.559 7.101 1.00 92.69 450 LYS A O 1
ATOM 3527 N N . ARG A 1 451 ? -6.921 17.532 4.937 1.00 94.38 451 ARG A N 1
ATOM 3528 C CA . ARG A 1 451 ? -7.999 16.547 5.086 1.00 94.38 451 ARG A CA 1
ATOM 3529 C C . ARG A 1 451 ? -7.734 15.295 4.265 1.00 94.38 451 ARG A C 1
ATOM 3531 O O . ARG A 1 451 ? -8.396 15.059 3.264 1.00 94.38 451 ARG A O 1
ATOM 3538 N N . THR A 1 452 ? -6.788 14.476 4.710 1.00 98.31 452 THR A N 1
ATOM 3539 C CA . THR A 1 452 ? -6.630 13.110 4.189 1.00 98.31 452 THR A CA 1
ATOM 3540 C C . THR A 1 452 ? -7.727 12.187 4.728 1.00 98.31 452 THR A C 1
ATOM 3542 O O . THR A 1 452 ? -8.455 12.557 5.658 1.00 98.31 452 THR A O 1
ATOM 3545 N N . GLY A 1 453 ? -7.825 10.969 4.186 1.00 98.12 453 GLY A N 1
ATOM 3546 C CA . GLY A 1 453 ? -8.756 9.954 4.685 1.00 98.12 453 GLY A CA 1
ATOM 3547 C C . GLY A 1 453 ? -8.543 9.640 6.167 1.00 98.12 453 GLY A C 1
ATOM 3548 O O . GLY A 1 453 ? -9.501 9.597 6.940 1.00 98.12 453 GLY A O 1
ATOM 3549 N N . SER A 1 454 ? -7.285 9.600 6.614 1.00 97.75 454 SER A N 1
ATOM 3550 C CA . SER A 1 454 ? -6.957 9.429 8.030 1.00 97.75 454 SER A CA 1
ATOM 3551 C C . SER A 1 454 ? -7.452 10.567 8.908 1.00 97.75 454 SER A C 1
ATOM 3553 O O . SER A 1 454 ? -8.007 10.329 9.980 1.00 97.75 454 SER A O 1
ATOM 3555 N N . VAL A 1 455 ? -7.258 11.816 8.473 1.00 95.44 455 VAL A N 1
ATOM 3556 C CA . VAL A 1 455 ? -7.732 12.979 9.234 1.00 95.44 455 VAL A CA 1
ATOM 3557 C C . VAL A 1 455 ? -9.257 12.990 9.296 1.00 95.44 455 VAL A C 1
ATOM 3559 O O . VAL A 1 455 ? -9.817 13.276 10.355 1.00 95.44 455 VAL A O 1
ATOM 3562 N N . TRP A 1 456 ? -9.931 12.660 8.192 1.00 97.06 456 TRP A N 1
ATOM 3563 C CA . TRP A 1 456 ? -11.387 12.566 8.167 1.00 97.06 456 TRP A CA 1
ATOM 3564 C C . TRP A 1 456 ? -11.894 11.492 9.135 1.00 97.06 456 TRP A C 1
ATOM 3566 O O . TRP A 1 456 ? -12.713 11.804 9.996 1.00 97.06 456 TRP A O 1
ATOM 3576 N N . LEU A 1 457 ? -11.342 10.277 9.085 1.00 95.88 457 LEU A N 1
ATOM 3577 C CA . LEU A 1 457 ? -11.705 9.181 9.989 1.00 95.88 457 LEU A CA 1
ATOM 3578 C C . LEU A 1 457 ? -11.497 9.550 11.464 1.00 95.88 457 LEU A C 1
ATOM 3580 O O . LEU A 1 457 ? -12.393 9.344 12.282 1.00 95.88 457 LEU A O 1
ATOM 3584 N N . LEU A 1 458 ? -10.343 10.131 11.812 1.00 92.56 458 LEU A N 1
ATOM 3585 C CA . LEU A 1 458 ? -10.040 10.556 13.184 1.00 92.56 458 LEU A CA 1
ATOM 3586 C C . LEU A 1 458 ? -11.037 11.605 13.695 1.00 92.56 458 LEU A C 1
ATOM 3588 O O . LEU A 1 458 ? -11.509 11.502 14.829 1.00 92.56 458 LEU A O 1
ATOM 3592 N N . ARG A 1 459 ? -11.370 12.606 12.870 1.00 90.88 459 ARG A N 1
ATOM 3593 C CA . ARG A 1 459 ? -12.316 13.668 13.245 1.00 90.88 459 ARG A CA 1
ATOM 3594 C C . ARG A 1 459 ? -13.746 13.143 13.336 1.00 90.88 459 ARG A C 1
ATOM 3596 O O . ARG A 1 459 ? -14.398 13.368 14.349 1.00 90.88 459 ARG A O 1
ATOM 3603 N N . THR A 1 460 ? -14.202 12.384 12.341 1.00 91.75 460 THR A N 1
ATOM 3604 C CA . THR A 1 460 ? -15.542 11.783 12.327 1.00 91.75 460 THR A CA 1
ATOM 3605 C C . THR A 1 460 ? -15.748 10.874 13.535 1.00 91.75 460 THR A C 1
ATOM 3607 O O . THR A 1 460 ? -16.708 11.064 14.278 1.00 91.75 460 THR A O 1
ATOM 3610 N N . ALA A 1 461 ? -14.814 9.958 13.811 1.00 89.62 461 ALA A N 1
ATOM 3611 C CA . ALA A 1 461 ? -14.897 9.080 14.978 1.00 89.62 461 ALA A CA 1
ATOM 3612 C C . ALA A 1 461 ? -14.901 9.857 16.308 1.00 89.62 461 ALA A C 1
ATOM 3614 O O . ALA A 1 461 ? -15.574 9.450 17.252 1.00 89.62 461 ALA A O 1
ATOM 3615 N N . SER A 1 462 ? -14.183 10.984 16.392 1.00 85.12 462 SER A N 1
ATOM 3616 C CA . SER A 1 462 ? -14.155 11.827 17.594 1.00 85.12 462 SER A CA 1
ATOM 3617 C C . SER A 1 462 ? -15.440 12.632 17.821 1.00 85.12 462 SER A C 1
ATOM 3619 O O . SER A 1 462 ? -15.703 13.028 18.957 1.00 85.12 462 SER A O 1
ATOM 3621 N N . GLU A 1 463 ? -16.204 12.935 16.772 1.00 83.81 463 GLU A N 1
ATOM 3622 C CA . GLU A 1 463 ? -17.426 13.748 16.860 1.00 83.81 463 GLU A CA 1
ATOM 3623 C C . GLU A 1 463 ? -18.702 12.914 17.025 1.00 83.81 463 GLU A C 1
ATOM 3625 O O . GLU A 1 463 ? -19.737 13.422 17.474 1.00 83.81 463 GLU A O 1
ATOM 3630 N N . LEU A 1 464 ? -18.641 11.624 16.693 1.00 82.44 464 LEU A N 1
ATOM 3631 C CA . LEU A 1 464 ? -19.734 10.692 16.925 1.00 82.44 464 LEU A CA 1
ATOM 3632 C C . LEU A 1 464 ? -19.984 10.522 18.429 1.00 82.44 464 LEU A C 1
ATOM 3634 O O . LEU A 1 464 ? -19.075 10.322 19.228 1.00 82.44 464 LEU A O 1
ATOM 3638 N N . ARG A 1 465 ? -21.259 10.602 18.830 1.00 56.62 465 ARG A N 1
ATOM 3639 C CA . ARG A 1 465 ? -21.674 10.544 20.245 1.00 56.62 465 ARG A CA 1
ATOM 3640 C C . ARG A 1 465 ? -21.555 9.143 20.872 1.00 56.62 465 ARG A C 1
ATOM 3642 O O . ARG A 1 465 ? -21.790 9.013 22.074 1.00 56.62 465 ARG A O 1
ATOM 3649 N N . GLY A 1 466 ? -21.215 8.123 20.080 1.00 58.28 466 GLY A N 1
ATOM 3650 C CA . GLY A 1 466 ? -20.897 6.768 20.541 1.00 58.28 466 GLY A CA 1
ATOM 3651 C C . GLY A 1 466 ? -19.496 6.688 21.152 1.00 58.28 466 GLY A C 1
ATOM 3652 O O . GLY A 1 466 ? -18.630 7.509 20.861 1.00 58.28 466 GLY A O 1
ATOM 3653 N N . ARG A 1 467 ? -19.253 5.710 22.031 1.00 60.56 467 ARG A N 1
ATOM 3654 C CA . ARG A 1 467 ? -17.917 5.470 22.602 1.00 60.56 467 ARG A CA 1
ATOM 3655 C C . ARG A 1 467 ? -17.264 4.283 21.905 1.00 60.56 467 ARG A C 1
ATOM 3657 O O . ARG A 1 467 ? -17.885 3.238 21.762 1.00 60.56 467 ARG A O 1
ATOM 3664 N N . GLY A 1 468 ? -15.985 4.409 21.557 1.00 75.75 468 GLY A N 1
ATOM 3665 C CA . GLY A 1 468 ? -15.178 3.280 21.091 1.00 75.75 468 GLY A CA 1
ATOM 3666 C C . GLY A 1 468 ? -15.711 2.654 19.800 1.00 75.75 468 GLY A C 1
ATOM 3667 O O . GLY A 1 468 ? -15.683 3.298 18.757 1.00 75.75 468 GLY A O 1
ATOM 3668 N N . ARG A 1 469 ? -16.166 1.398 19.878 1.00 84.06 469 ARG A N 1
ATOM 3669 C CA . ARG A 1 469 ? -16.515 0.552 18.725 1.00 84.06 469 ARG A CA 1
ATOM 3670 C C . ARG A 1 469 ? -17.638 1.132 17.865 1.00 84.06 469 ARG A C 1
ATOM 3672 O O . ARG A 1 469 ? -17.469 1.216 16.654 1.00 84.06 469 ARG A O 1
ATOM 3679 N N . ASP A 1 470 ? -18.731 1.583 18.475 1.00 85.38 470 ASP A N 1
ATOM 3680 C CA . ASP A 1 470 ? -19.902 2.092 17.743 1.00 85.38 470 ASP A CA 1
ATOM 3681 C C . ASP A 1 470 ? -19.551 3.300 16.871 1.00 85.38 470 ASP A C 1
ATOM 3683 O O . ASP A 1 470 ? -20.039 3.441 15.754 1.00 85.38 470 ASP A O 1
ATOM 3687 N N . ALA A 1 471 ? -18.651 4.158 17.363 1.00 88.31 471 ALA A N 1
ATOM 3688 C CA . ALA A 1 471 ? -18.166 5.300 16.600 1.00 88.31 471 ALA A CA 1
ATOM 3689 C C . ALA A 1 471 ? -17.338 4.866 15.379 1.00 88.31 471 ALA A C 1
ATOM 3691 O O . ALA A 1 471 ? -17.394 5.526 14.347 1.00 88.31 471 ALA A O 1
ATOM 3692 N N . LEU A 1 472 ? -16.589 3.763 15.471 1.00 92.94 472 LEU A N 1
ATOM 3693 C CA . LEU A 1 472 ? -15.790 3.245 14.356 1.00 92.94 472 LEU A CA 1
ATOM 3694 C C . LEU A 1 472 ? -16.644 2.518 13.321 1.00 92.94 472 LEU A C 1
ATOM 3696 O O . LEU A 1 472 ? -16.402 2.688 12.128 1.00 92.94 472 LEU A O 1
ATOM 3700 N N . LEU A 1 473 ? -17.654 1.764 13.756 1.00 93.44 473 LEU A N 1
ATOM 3701 C CA . LEU A 1 473 ? -18.641 1.154 12.861 1.00 93.44 473 LEU A CA 1
ATOM 3702 C C . LEU A 1 473 ? -19.397 2.235 12.080 1.00 93.44 473 LEU A C 1
ATOM 3704 O O . LEU A 1 473 ? -19.409 2.216 10.853 1.00 93.44 473 LEU A O 1
ATOM 3708 N N . GLU A 1 474 ? -19.914 3.251 12.772 1.00 92.44 474 GLU A N 1
ATOM 3709 C CA . GLU A 1 474 ? -20.624 4.358 12.126 1.00 92.44 474 GLU A CA 1
ATOM 3710 C C . GLU A 1 474 ? -19.705 5.209 11.231 1.00 92.44 474 GLU A C 1
ATOM 3712 O O . GLU A 1 474 ? -20.114 5.616 10.144 1.00 92.44 474 GLU A O 1
ATOM 3717 N N . ALA A 1 475 ? -18.450 5.455 11.625 1.00 94.00 475 ALA A N 1
ATOM 3718 C CA . ALA A 1 475 ? -17.485 6.133 10.756 1.00 94.00 475 ALA A CA 1
ATOM 3719 C C . ALA A 1 475 ? -17.188 5.320 9.484 1.00 94.00 475 ALA A C 1
ATOM 3721 O O . ALA A 1 475 ? -17.090 5.898 8.403 1.00 94.00 475 ALA A O 1
ATOM 3722 N N . THR A 1 476 ? -17.092 3.992 9.604 1.00 95.62 476 THR A N 1
ATOM 3723 C CA . THR A 1 476 ? -16.899 3.071 8.471 1.00 95.62 476 THR A CA 1
ATOM 3724 C C . THR A 1 476 ? -18.110 3.094 7.536 1.00 95.62 476 THR A C 1
ATOM 3726 O O . THR A 1 476 ? -17.952 3.211 6.323 1.00 95.62 476 THR A O 1
ATOM 3729 N N . ARG A 1 477 ? -19.326 3.078 8.091 1.00 95.12 477 ARG A N 1
ATOM 3730 C CA . ARG A 1 477 ? -20.577 3.176 7.328 1.00 95.12 477 ARG A CA 1
ATOM 3731 C C . ARG A 1 477 ? -20.667 4.493 6.548 1.00 95.12 477 ARG A C 1
ATOM 3733 O O . ARG A 1 477 ? -20.906 4.481 5.347 1.00 95.12 477 ARG A O 1
ATOM 3740 N N . ARG A 1 478 ? -20.375 5.628 7.192 1.00 94.62 478 ARG A N 1
ATOM 3741 C CA . ARG A 1 478 ? -20.341 6.949 6.529 1.00 94.62 478 ARG A CA 1
ATOM 3742 C C . ARG A 1 478 ? -19.276 7.044 5.444 1.00 94.62 478 ARG A C 1
ATOM 3744 O O . ARG A 1 478 ? -19.490 7.683 4.420 1.00 94.62 478 ARG A O 1
ATOM 3751 N N . MET A 1 479 ? -18.121 6.419 5.666 1.00 96.31 479 MET A N 1
ATOM 3752 C CA . MET A 1 479 ? -17.059 6.352 4.665 1.00 96.31 479 MET A CA 1
ATOM 3753 C C . MET A 1 479 ? -17.554 5.662 3.392 1.00 96.31 479 MET A C 1
ATOM 3755 O O . MET A 1 479 ? -17.335 6.175 2.299 1.00 96.31 479 MET A O 1
ATOM 3759 N N . GLN A 1 480 ? -18.271 4.546 3.543 1.00 95.62 480 GLN A N 1
ATOM 3760 C CA . GLN A 1 480 ? -18.899 3.847 2.426 1.00 95.62 480 GLN A CA 1
ATOM 3761 C C . GLN A 1 480 ? -19.941 4.718 1.707 1.00 95.62 480 GLN A C 1
ATOM 3763 O O . GLN A 1 480 ? -19.919 4.794 0.482 1.00 95.62 480 GLN A O 1
ATOM 3768 N N . GLU A 1 481 ? -20.807 5.424 2.442 1.00 94.69 481 GLU A N 1
ATOM 3769 C CA . GLU A 1 481 ? -21.805 6.332 1.848 1.00 94.69 481 GLU A CA 1
ATOM 3770 C C . GLU A 1 481 ? -21.155 7.442 1.011 1.00 94.69 481 GLU A C 1
ATOM 3772 O O . GLU A 1 481 ? -21.598 7.746 -0.098 1.00 94.69 481 GLU A O 1
ATOM 3777 N N . HIS A 1 482 ? -20.081 8.052 1.516 1.00 96.38 482 HIS A N 1
ATOM 3778 C CA . HIS A 1 482 ? -19.382 9.099 0.779 1.00 96.38 482 HIS A CA 1
ATOM 3779 C C . HIS A 1 482 ? -18.566 8.559 -0.400 1.00 96.38 482 HIS A C 1
ATOM 3781 O O . HIS A 1 482 ? -18.501 9.218 -1.441 1.00 96.38 482 HIS A O 1
ATOM 3787 N N . GLN A 1 483 ? -17.993 7.358 -0.271 1.00 96.62 483 GLN A N 1
ATOM 3788 C CA . GLN A 1 483 ? -17.340 6.659 -1.376 1.00 96.62 483 GLN A CA 1
ATOM 3789 C C . GLN A 1 483 ? -18.322 6.423 -2.532 1.00 96.62 483 GLN A C 1
ATOM 3791 O O . GLN A 1 483 ? -17.978 6.704 -3.680 1.00 96.62 483 GLN A O 1
ATOM 3796 N N . ASP A 1 484 ? -19.547 5.978 -2.232 1.00 93.44 484 ASP A N 1
ATOM 3797 C CA . ASP A 1 484 ? -20.611 5.776 -3.225 1.00 93.44 484 ASP A CA 1
ATOM 3798 C C . ASP A 1 484 ? -20.996 7.089 -3.932 1.00 93.44 484 ASP A C 1
ATOM 3800 O O . ASP A 1 484 ? -21.304 7.094 -5.126 1.00 93.44 484 ASP A O 1
ATOM 3804 N N . GLY A 1 485 ? -20.933 8.218 -3.215 1.00 94.50 485 GLY A N 1
ATOM 3805 C CA . GLY A 1 485 ? -21.145 9.553 -3.779 1.00 94.50 485 GLY A CA 1
ATOM 3806 C C . GLY A 1 485 ? -20.039 10.017 -4.736 1.00 94.50 485 GLY A C 1
ATOM 3807 O O . GLY A 1 485 ? -20.286 10.869 -5.588 1.00 94.50 485 GLY A O 1
ATOM 3808 N N . GLY A 1 486 ? -18.828 9.462 -4.628 1.00 94.56 486 GLY A N 1
ATOM 3809 C CA . GLY A 1 486 ? -17.712 9.714 -5.545 1.00 94.56 486 GLY A CA 1
ATOM 3810 C C . GLY A 1 486 ? -17.014 11.074 -5.404 1.00 94.56 486 GLY A C 1
ATOM 3811 O O . GLY A 1 486 ? -16.103 11.361 -6.184 1.00 94.56 486 GLY A O 1
ATOM 3812 N N . GLU A 1 487 ? -17.406 11.901 -4.432 1.00 97.31 487 GLU A N 1
ATOM 3813 C CA . GLU A 1 487 ? -16.701 13.145 -4.101 1.00 97.31 487 GLU A CA 1
ATOM 3814 C C . GLU A 1 487 ? -15.371 12.847 -3.383 1.00 97.31 487 GLU A C 1
ATOM 3816 O O . GLU A 1 487 ? -15.272 11.849 -2.666 1.00 97.31 487 GLU A O 1
ATOM 3821 N N . PRO A 1 488 ? -14.355 13.717 -3.510 1.00 98.19 488 PRO A N 1
ATOM 3822 C CA . PRO A 1 488 ? -13.098 13.565 -2.789 1.00 98.19 488 PRO A CA 1
ATOM 3823 C C . PRO A 1 488 ? -13.245 13.862 -1.288 1.00 98.19 488 PRO A C 1
ATOM 3825 O O . PRO A 1 488 ? -14.039 14.713 -0.868 1.00 98.19 488 PRO A O 1
ATOM 3828 N N . VAL A 1 489 ? -12.423 13.213 -0.464 1.00 98.00 489 VAL A N 1
ATOM 3829 C CA . VAL A 1 489 ? -12.555 13.219 1.007 1.00 98.00 489 VAL A CA 1
ATOM 3830 C C . VAL A 1 489 ? -12.454 14.588 1.678 1.00 98.00 489 VAL A C 1
ATOM 3832 O O . VAL A 1 489 ? -13.040 14.826 2.745 1.00 98.00 489 VAL A O 1
ATOM 3835 N 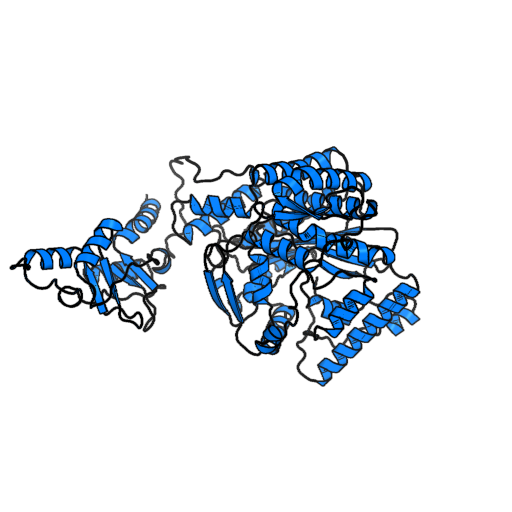N . HIS A 1 490 ? -11.754 15.543 1.065 1.00 97.12 490 HIS A N 1
ATOM 3836 C CA . HIS A 1 490 ? -11.673 16.900 1.608 1.00 97.12 490 HIS A CA 1
ATOM 3837 C C . HIS A 1 490 ? -13.009 17.645 1.561 1.00 97.12 490 HIS A C 1
ATOM 3839 O O . HIS A 1 490 ? -13.177 18.621 2.296 1.00 97.12 490 HIS A O 1
ATOM 3845 N N . ARG A 1 491 ? -13.966 17.169 0.756 1.00 96.88 491 ARG A N 1
ATOM 3846 C CA . ARG A 1 491 ? -15.324 17.719 0.644 1.00 96.88 491 ARG A CA 1
ATOM 3847 C C . ARG A 1 491 ? -16.353 17.012 1.507 1.00 96.88 491 ARG A C 1
ATOM 3849 O O . ARG A 1 491 ? -17.436 17.554 1.701 1.00 96.88 491 ARG A O 1
ATOM 3856 N N . TRP A 1 492 ? -16.033 15.840 2.049 1.00 96.19 492 TRP A N 1
ATOM 3857 C CA . TRP A 1 492 ? -16.972 15.110 2.894 1.00 96.19 492 TRP A CA 1
ATOM 3858 C C . TRP A 1 492 ? -17.327 15.943 4.140 1.00 96.19 492 TRP A C 1
ATOM 3860 O O . TRP A 1 492 ? -16.492 16.707 4.639 1.00 96.19 492 TRP A O 1
ATOM 3870 N N . PRO A 1 493 ? -18.544 15.863 4.679 1.00 92.00 493 PRO A N 1
ATOM 3871 C CA . PRO A 1 493 ? -18.853 16.485 5.958 1.00 92.00 493 PRO A CA 1
ATOM 3872 C C . PRO A 1 493 ? -18.029 15.842 7.084 1.00 92.00 493 PRO A C 1
ATOM 3874 O O . PRO A 1 493 ? -17.694 14.659 7.043 1.00 92.00 493 PRO A O 1
ATOM 3877 N N . ILE A 1 494 ? -17.670 16.638 8.090 1.00 83.12 494 ILE A N 1
ATOM 3878 C CA . ILE A 1 494 ? -17.134 16.145 9.363 1.00 83.12 494 ILE A CA 1
ATOM 3879 C C . ILE A 1 494 ? -18.239 16.357 10.398 1.00 83.12 494 ILE A C 1
ATOM 3881 O O . ILE A 1 494 ? -18.823 17.442 10.455 1.00 83.12 494 ILE A O 1
ATOM 3885 N N . GLY A 1 495 ? -18.529 15.317 11.177 1.00 65.31 495 GLY A N 1
ATOM 3886 C CA . GLY A 1 495 ? -19.474 15.384 12.289 1.00 65.31 495 GLY A CA 1
ATOM 3887 C C . GLY A 1 495 ? -20.839 14.780 12.033 1.00 65.31 495 GLY A C 1
ATOM 3888 O O . GLY A 1 495 ? -21.182 14.358 10.932 1.00 65.31 495 GLY A O 1
ATOM 3889 N N . ALA A 1 496 ? -21.638 14.690 13.096 1.00 55.25 496 ALA A N 1
ATOM 3890 C CA . ALA A 1 496 ? -23.032 14.292 12.984 1.00 55.25 496 ALA A CA 1
ATOM 3891 C C . ALA A 1 496 ? -23.778 15.348 12.161 1.00 55.25 496 ALA A C 1
ATOM 3893 O O . ALA A 1 496 ? -23.956 16.471 12.639 1.00 55.25 496 ALA A O 1
ATOM 3894 N N . GLU A 1 497 ? -24.219 14.999 10.950 1.00 47.69 497 GLU A N 1
ATOM 3895 C CA . GLU A 1 497 ? -25.230 15.790 10.260 1.00 47.69 497 GLU A CA 1
ATOM 3896 C C . GLU A 1 497 ? -26.379 16.034 11.243 1.00 47.69 497 GLU A C 1
ATOM 3898 O O . GLU A 1 497 ? -26.983 15.113 11.797 1.00 47.69 497 GLU A O 1
ATOM 3903 N N . ARG A 1 498 ? -26.617 17.309 11.549 1.00 41.09 498 ARG A N 1
ATOM 3904 C CA . ARG A 1 498 ? -27.811 17.745 12.261 1.00 41.09 498 ARG A CA 1
ATOM 3905 C C . ARG A 1 498 ? -28.948 17.756 11.248 1.00 41.09 498 ARG A C 1
ATOM 3907 O O . ARG A 1 498 ? -29.351 18.812 10.787 1.00 41.09 498 ARG A O 1
ATOM 3914 N N . GLU A 1 499 ? -29.475 16.582 10.955 1.00 30.86 499 GLU A N 1
ATOM 3915 C CA . GLU A 1 499 ? -30.822 16.425 10.421 1.00 30.86 499 GLU A CA 1
ATOM 3916 C C . GLU A 1 499 ? -31.583 15.595 11.463 1.00 30.86 499 GLU A C 1
ATOM 3918 O O . GLU A 1 499 ? -31.243 14.431 11.696 1.00 30.86 499 GLU A O 1
ATOM 3923 N N . PRO A 1 500 ? -32.566 16.166 12.184 1.00 34.12 500 PRO A N 1
ATOM 3924 C CA . PRO A 1 500 ? -33.566 15.343 12.834 1.00 34.12 500 PRO A CA 1
ATOM 3925 C C . PRO A 1 500 ? -34.391 14.712 11.710 1.00 34.12 500 PRO A C 1
ATOM 3927 O O . PRO A 1 500 ? -35.380 15.284 11.263 1.00 34.12 500 PRO A O 1
ATOM 3930 N N . VAL A 1 501 ? -33.957 13.552 11.220 1.00 35.88 501 VAL A N 1
ATOM 3931 C CA . VAL A 1 501 ? -34.822 12.717 10.394 1.00 35.88 501 VAL A CA 1
ATOM 3932 C C . VAL A 1 501 ? -35.880 12.155 11.333 1.00 35.88 501 VAL A C 1
ATOM 3934 O O . VAL A 1 501 ? -35.652 11.180 12.051 1.00 35.88 501 VAL A O 1
ATOM 3937 N N . ASP A 1 502 ? -37.033 12.816 11.367 1.00 35.69 502 ASP A N 1
ATOM 3938 C CA . ASP A 1 502 ? -38.261 12.198 11.843 1.00 35.69 502 ASP A CA 1
ATOM 3939 C C . ASP A 1 502 ? -38.468 10.904 11.035 1.00 35.69 502 ASP A C 1
ATOM 3941 O O . ASP A 1 502 ? -38.761 10.939 9.841 1.00 35.69 502 ASP A O 1
ATOM 3945 N N . GLY A 1 503 ? -38.287 9.754 11.691 1.00 36.66 503 GLY A N 1
ATOM 3946 C CA . GLY A 1 503 ? -38.788 8.467 11.204 1.00 36.66 503 GLY A CA 1
ATOM 3947 C C . GLY A 1 503 ? -37.787 7.461 10.628 1.00 36.66 503 GLY A C 1
ATOM 3948 O O . GLY A 1 503 ? -38.239 6.429 10.144 1.00 36.66 503 GLY A O 1
ATOM 3949 N N . ALA A 1 504 ? -36.469 7.678 10.696 1.00 30.52 504 ALA A N 1
ATOM 3950 C CA . ALA A 1 504 ? -35.496 6.631 10.350 1.00 30.52 504 ALA A CA 1
ATOM 3951 C C . ALA A 1 504 ? -34.933 5.966 11.615 1.00 30.52 504 ALA A C 1
ATOM 3953 O O . ALA A 1 504 ? -33.939 6.402 12.197 1.00 30.52 504 ALA A O 1
ATOM 3954 N N . THR A 1 505 ? -35.599 4.910 12.070 1.00 32.50 505 THR A N 1
ATOM 3955 C CA . THR A 1 505 ? -35.097 4.015 13.114 1.00 32.50 505 THR A CA 1
ATOM 3956 C C . THR A 1 505 ? -33.985 3.126 12.535 1.00 32.50 505 THR A C 1
ATOM 3958 O O . THR A 1 505 ? -34.221 2.493 11.506 1.00 32.50 505 THR A O 1
ATOM 3961 N N . PRO A 1 506 ? -32.799 2.997 13.162 1.00 36.34 506 PRO A N 1
ATOM 3962 C CA . PRO A 1 506 ? -31.864 1.929 12.817 1.00 36.34 506 PRO A CA 1
ATOM 3963 C C . PRO A 1 506 ? -32.465 0.611 13.321 1.00 36.34 506 PRO A C 1
ATOM 3965 O O . PRO A 1 506 ? -32.442 0.342 14.517 1.00 36.34 506 PRO A O 1
ATOM 3968 N N . ALA A 1 507 ? -33.077 -0.164 12.426 1.00 35.62 507 ALA A N 1
ATOM 3969 C CA . ALA A 1 507 ? -34.001 -1.245 12.779 1.00 35.62 507 ALA A CA 1
ATOM 3970 C C . ALA A 1 507 ? -33.413 -2.673 12.698 1.00 35.62 507 ALA A C 1
ATOM 3972 O O . ALA A 1 507 ? -34.181 -3.616 12.530 1.00 35.62 507 ALA A O 1
ATOM 3973 N N . ALA A 1 508 ? -32.089 -2.878 12.787 1.00 34.81 508 ALA A N 1
ATOM 3974 C CA . ALA A 1 508 ? -31.520 -4.221 12.560 1.00 34.81 508 ALA A CA 1
ATOM 3975 C C . ALA A 1 508 ? -30.360 -4.690 13.468 1.00 34.81 508 ALA A C 1
ATOM 3977 O O . ALA A 1 508 ? -29.923 -5.824 13.309 1.00 34.81 508 ALA A O 1
ATOM 3978 N N . ALA A 1 509 ? -29.856 -3.902 14.429 1.00 44.25 509 ALA A N 1
ATOM 3979 C CA . ALA A 1 509 ? -28.589 -4.239 15.112 1.00 44.25 509 ALA A CA 1
ATOM 3980 C C . ALA A 1 509 ? -28.687 -4.608 16.609 1.00 44.25 509 ALA A C 1
ATOM 3982 O O . ALA A 1 509 ? -27.675 -4.946 17.221 1.00 44.25 509 ALA A O 1
ATOM 3983 N N . THR A 1 510 ? -29.855 -4.535 17.252 1.00 48.62 510 THR A N 1
ATOM 3984 C CA . THR A 1 510 ? -29.897 -4.551 18.729 1.00 48.62 510 THR A CA 1
ATOM 3985 C C . THR A 1 510 ? -30.077 -5.931 19.372 1.00 48.62 510 THR A C 1
ATOM 3987 O O . THR A 1 510 ? -29.815 -6.066 20.570 1.00 48.62 510 THR A O 1
ATOM 3990 N N . SER A 1 511 ? -30.452 -6.975 18.618 1.00 50.50 511 SER A N 1
ATOM 3991 C CA . SER A 1 511 ? -30.658 -8.324 19.178 1.00 50.50 511 SER A CA 1
ATOM 3992 C C . SER A 1 511 ? -29.364 -9.069 19.535 1.00 50.50 511 SER A C 1
ATOM 3994 O O . SER A 1 511 ? -29.431 -10.062 20.257 1.00 50.50 511 SER A O 1
ATOM 3996 N N . ASP A 1 512 ? -28.202 -8.579 19.084 1.00 62.97 512 ASP A N 1
ATOM 3997 C CA . ASP A 1 512 ? -26.892 -9.230 19.258 1.00 62.97 512 ASP A CA 1
ATOM 3998 C C . ASP A 1 512 ? -25.933 -8.501 20.217 1.00 62.97 512 ASP A C 1
ATOM 4000 O O . ASP A 1 512 ? -24.795 -8.943 20.407 1.00 62.97 512 ASP A O 1
ATOM 4004 N N . LEU A 1 513 ? -26.373 -7.415 20.865 1.00 71.94 513 LEU A N 1
ATOM 4005 C CA . LEU A 1 513 ? -25.528 -6.662 21.796 1.00 71.94 513 LEU A CA 1
ATOM 4006 C C . LEU A 1 513 ? -25.090 -7.526 22.991 1.00 71.94 513 LEU A C 1
ATOM 4008 O O . LEU A 1 513 ? -25.899 -8.160 23.682 1.00 71.94 513 LEU A O 1
ATOM 4012 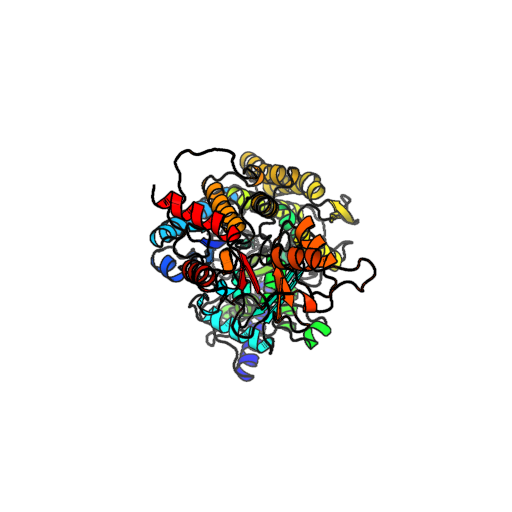N N . ARG A 1 514 ? -23.783 -7.520 23.262 1.00 85.19 514 ARG A N 1
ATOM 4013 C CA . ARG A 1 514 ? -23.158 -8.196 24.403 1.00 85.19 514 ARG A CA 1
ATOM 4014 C C . ARG A 1 514 ? -22.718 -7.184 25.453 1.00 85.19 514 ARG A C 1
ATOM 4016 O O . ARG A 1 514 ? -22.563 -5.992 25.195 1.00 85.19 514 ARG A O 1
ATOM 4023 N N . VAL A 1 515 ? -22.443 -7.670 26.661 1.00 86.25 515 VAL A N 1
ATOM 4024 C CA . VAL A 1 515 ? -21.942 -6.838 27.768 1.00 86.25 515 VAL A CA 1
ATOM 4025 C C . VAL A 1 515 ? -20.688 -6.048 27.374 1.00 86.25 515 VAL A C 1
ATOM 4027 O O . VAL A 1 515 ? -20.558 -4.879 27.737 1.00 86.25 515 VAL A O 1
ATOM 4030 N N . ARG A 1 516 ? -19.776 -6.640 26.592 1.00 84.19 516 ARG A N 1
ATOM 4031 C CA . ARG A 1 516 ? -18.549 -5.975 26.112 1.00 84.19 516 ARG A CA 1
ATOM 4032 C C . ARG A 1 516 ? -18.783 -4.745 25.233 1.00 84.19 516 ARG A C 1
ATOM 4034 O O . ARG A 1 516 ? -17.850 -3.945 25.105 1.00 84.19 516 ARG A O 1
ATOM 4041 N N . ASP A 1 517 ? -19.965 -4.630 24.632 1.00 75.56 517 ASP A N 1
ATOM 4042 C CA . ASP A 1 517 ? -20.334 -3.540 23.728 1.00 75.56 517 ASP A CA 1
ATOM 4043 C C . ASP A 1 517 ? -20.853 -2.323 24.514 1.00 75.56 517 ASP A C 1
ATOM 4045 O O . ASP A 1 517 ? -20.633 -1.188 24.107 1.00 75.56 517 ASP A O 1
ATOM 4049 N N . VAL A 1 518 ? -21.444 -2.539 25.698 1.00 81.88 518 VAL A N 1
ATOM 4050 C CA . VAL A 1 518 ? -21.992 -1.464 26.554 1.00 81.88 518 VAL A CA 1
ATOM 4051 C C . VAL A 1 518 ? -21.135 -1.130 27.780 1.00 81.88 518 VAL A C 1
ATOM 4053 O O . VAL A 1 518 ? -21.343 -0.096 28.414 1.00 81.88 518 VAL A O 1
ATOM 4056 N N . MET A 1 519 ? -20.183 -1.991 28.154 1.00 84.19 519 MET A N 1
ATOM 4057 C CA . MET A 1 519 ? -19.393 -1.795 29.373 1.00 84.19 519 MET A CA 1
ATOM 4058 C C . MET A 1 519 ? -18.470 -0.571 29.305 1.00 84.19 519 MET A C 1
ATOM 4060 O O . MET A 1 519 ? -17.834 -0.279 28.288 1.00 84.19 519 MET A O 1
ATOM 4064 N N . VAL A 1 520 ? -18.292 0.086 30.449 1.00 80.94 520 VAL A N 1
ATOM 4065 C CA . VAL A 1 520 ? -17.256 1.101 30.645 1.00 80.94 520 VAL A CA 1
ATOM 4066 C C . VAL A 1 520 ? -15.925 0.400 30.911 1.00 80.94 520 VAL A C 1
ATOM 4068 O O . VAL A 1 520 ? -15.803 -0.376 31.856 1.00 80.94 520 VAL A O 1
ATOM 4071 N N . ARG A 1 521 ? -14.925 0.671 30.064 1.00 80.94 521 ARG A N 1
ATOM 4072 C CA . ARG A 1 521 ? -13.593 0.035 30.116 1.00 80.94 521 ARG A CA 1
ATOM 4073 C C . ARG A 1 521 ? -12.559 0.842 30.893 1.00 80.94 521 ARG A C 1
ATOM 4075 O O . ARG A 1 521 ? -11.682 0.262 31.520 1.00 80.94 521 ARG A O 1
ATOM 4082 N N . ASP A 1 522 ? -12.664 2.167 30.846 1.00 79.56 522 ASP A N 1
ATOM 4083 C CA . ASP A 1 522 ? -11.851 3.062 31.669 1.00 79.56 522 ASP A CA 1
ATOM 4084 C C . ASP A 1 522 ? -12.495 3.174 33.053 1.00 79.56 522 ASP A C 1
ATOM 4086 O O . ASP A 1 522 ? -13.346 4.029 33.311 1.00 79.56 522 ASP A O 1
ATOM 4090 N N . VAL A 1 523 ? -12.198 2.187 33.895 1.00 83.12 523 VAL A N 1
ATOM 4091 C CA . VAL A 1 523 ? -12.797 2.051 35.220 1.00 83.12 523 VAL A CA 1
ATOM 4092 C C . VAL A 1 523 ? -11.875 2.693 36.242 1.00 83.12 523 VAL A C 1
ATOM 4094 O O . VAL A 1 523 ? -10.757 2.231 36.459 1.00 83.12 523 VAL A O 1
ATOM 4097 N N . PHE A 1 524 ? -12.362 3.728 36.922 1.00 86.06 524 PHE A N 1
ATOM 4098 C CA . PHE A 1 524 ? -11.702 4.216 38.127 1.00 86.06 524 PHE A CA 1
ATOM 4099 C C . PHE A 1 524 ? -11.809 3.149 39.215 1.00 86.06 524 PHE A C 1
ATOM 4101 O O . PHE A 1 524 ? -12.906 2.692 39.538 1.00 86.06 524 PHE A O 1
ATOM 4108 N N . THR A 1 525 ? -10.669 2.762 39.778 1.00 90.06 525 THR A N 1
ATOM 4109 C CA . THR A 1 525 ? -10.576 1.732 40.813 1.00 90.06 525 THR A CA 1
ATOM 4110 C C . THR A 1 525 ? -9.872 2.250 42.059 1.00 90.06 525 THR A C 1
ATOM 4112 O O . THR A 1 525 ? -9.114 3.216 41.986 1.00 90.06 525 THR A O 1
ATOM 4115 N N . MET A 1 526 ? -10.072 1.569 43.186 1.00 90.00 526 MET A N 1
ATOM 4116 C CA . MET A 1 526 ? -9.407 1.861 44.461 1.00 90.00 526 MET A CA 1
ATOM 4117 C C . MET A 1 526 ? -8.738 0.618 45.047 1.00 90.00 526 MET A C 1
ATOM 4119 O O . MET A 1 526 ? -9.021 -0.506 44.637 1.00 90.00 526 MET A O 1
ATOM 4123 N N . ARG A 1 527 ? -7.854 0.819 46.020 1.00 90.44 527 ARG A N 1
ATOM 4124 C CA . ARG A 1 527 ? -7.261 -0.215 46.877 1.00 90.44 527 ARG A CA 1
ATOM 4125 C C . ARG A 1 527 ? -7.952 -0.220 48.242 1.00 90.44 527 ARG A C 1
ATOM 4127 O O . ARG A 1 527 ? -8.413 0.823 48.697 1.00 90.44 527 ARG A O 1
ATOM 4134 N N . SER A 1 528 ? -7.965 -1.359 48.939 1.00 87.62 528 SER A N 1
ATOM 4135 C CA . SER A 1 528 ? -8.565 -1.472 50.284 1.00 87.62 528 SER A CA 1
ATOM 4136 C C . SER A 1 528 ? -7.979 -0.477 51.297 1.00 87.62 528 SER A C 1
ATOM 4138 O O . SER A 1 528 ? -8.693 0.040 52.149 1.00 87.62 528 SER A O 1
ATOM 4140 N N . GLY A 1 529 ? -6.685 -0.159 51.175 1.00 83.06 529 GLY A N 1
ATOM 4141 C CA . GLY A 1 529 ? -6.002 0.805 52.043 1.00 83.06 529 GLY A CA 1
ATOM 4142 C C . GLY A 1 529 ? -6.213 2.279 51.680 1.00 83.06 529 GLY A C 1
ATOM 4143 O O . GLY A 1 529 ? -5.697 3.144 52.388 1.00 83.06 529 GLY A O 1
ATOM 4144 N N . ASP A 1 530 ? -6.926 2.589 50.593 1.00 85.44 530 ASP A N 1
ATOM 4145 C CA . ASP A 1 530 ? -7.161 3.974 50.188 1.00 85.44 530 ASP A CA 1
ATOM 4146 C C . ASP A 1 530 ? -8.094 4.693 51.173 1.00 85.44 530 ASP A C 1
ATOM 4148 O O . ASP A 1 530 ? -8.931 4.091 51.849 1.00 85.44 530 ASP A O 1
ATOM 4152 N N . ALA A 1 531 ? -7.980 6.020 51.237 1.00 83.94 531 ALA A N 1
ATOM 4153 C CA . ALA A 1 531 ? -8.863 6.836 52.059 1.00 83.94 531 ALA A CA 1
ATOM 4154 C C . ALA A 1 531 ? -10.264 6.942 51.432 1.00 83.94 531 ALA A C 1
ATOM 4156 O O . ALA A 1 531 ? -10.403 7.249 50.247 1.00 83.94 531 ALA A O 1
ATOM 4157 N N . VAL A 1 532 ? -11.320 6.821 52.243 1.00 87.12 532 VAL A N 1
ATOM 4158 C CA . VAL A 1 532 ? -12.717 6.988 51.782 1.00 87.12 532 VAL A CA 1
ATOM 4159 C C . VAL A 1 532 ? -12.968 8.366 51.147 1.00 87.12 532 VAL A C 1
ATOM 4161 O O . VAL A 1 532 ? -13.779 8.498 50.230 1.00 87.12 532 VAL A O 1
ATOM 4164 N N . SER A 1 533 ? -12.232 9.402 51.561 1.00 80.44 533 SER A N 1
ATOM 4165 C CA . SER A 1 533 ? -12.303 10.740 50.955 1.00 80.44 533 SER A CA 1
ATOM 4166 C C . SER A 1 533 ? -11.913 10.756 49.472 1.00 80.44 533 SER A C 1
ATOM 4168 O O . SER A 1 533 ? -12.456 11.558 48.710 1.00 80.44 533 SER A O 1
ATOM 4170 N N . LEU A 1 534 ? -11.028 9.852 49.037 1.00 80.38 534 LEU A N 1
ATOM 4171 C CA . LEU A 1 534 ? -10.687 9.686 47.627 1.00 80.38 534 LEU A CA 1
ATOM 4172 C C . LEU A 1 534 ? -11.871 9.109 46.840 1.00 80.38 534 LEU A C 1
ATOM 4174 O O . LEU A 1 534 ? -12.150 9.590 45.744 1.00 80.38 534 LEU A O 1
ATOM 4178 N N . ALA A 1 535 ? -12.627 8.166 47.417 1.00 85.56 535 ALA A N 1
ATOM 4179 C CA . ALA A 1 535 ? -13.851 7.643 46.803 1.00 85.56 535 ALA A CA 1
ATOM 4180 C C . ALA A 1 535 ? -14.880 8.766 46.585 1.00 85.56 535 ALA A C 1
ATOM 4182 O O . ALA A 1 535 ? -15.438 8.901 45.496 1.00 85.56 535 ALA A O 1
ATOM 4183 N N . ALA A 1 536 ? -15.074 9.622 47.597 1.00 82.31 536 ALA A N 1
ATOM 4184 C CA . ALA A 1 536 ? -15.967 10.780 47.516 1.00 82.31 536 ALA A CA 1
ATOM 4185 C C . ALA A 1 536 ? -15.542 11.759 46.406 1.00 82.31 536 ALA A C 1
ATOM 4187 O O . ALA A 1 536 ? -16.375 12.238 45.630 1.00 82.31 536 ALA A O 1
ATOM 4188 N N . ALA A 1 537 ? -14.239 12.042 46.317 1.00 81.12 537 ALA A N 1
ATOM 4189 C CA . ALA A 1 537 ? -13.675 12.922 45.303 1.00 81.12 537 ALA A CA 1
ATOM 4190 C C . ALA A 1 537 ? -13.840 12.343 43.891 1.00 81.12 537 ALA A C 1
ATOM 4192 O O . ALA A 1 537 ? -14.333 13.045 43.008 1.00 81.12 537 ALA A O 1
ATOM 4193 N N . LEU A 1 538 ? -13.522 11.059 43.689 1.00 79.94 538 LEU A N 1
ATOM 4194 C CA . LEU A 1 538 ? -13.691 10.370 42.407 1.00 79.94 538 LEU A CA 1
ATOM 4195 C C . LEU A 1 538 ? -15.153 10.374 41.952 1.00 79.94 538 LEU A C 1
ATOM 4197 O O . LEU A 1 538 ? -15.435 10.763 40.820 1.00 79.94 538 LEU A O 1
ATOM 4201 N N . MET A 1 539 ? -16.093 10.026 42.835 1.00 86.88 539 MET A N 1
ATOM 4202 C CA . MET A 1 539 ? -17.524 10.042 42.512 1.00 86.88 539 MET A CA 1
ATOM 4203 C C . MET A 1 539 ? -18.020 11.438 42.128 1.00 86.88 539 MET A C 1
ATOM 4205 O O . MET A 1 539 ? -18.780 11.585 41.170 1.00 86.88 539 MET A O 1
ATOM 4209 N N . LYS A 1 540 ? -17.555 12.478 42.830 1.00 78.94 540 LYS A N 1
ATOM 4210 C CA . LYS A 1 540 ? -17.911 13.870 42.534 1.00 78.94 540 LYS A CA 1
ATOM 4211 C C . LYS A 1 540 ? -17.318 14.355 41.212 1.00 78.94 540 LYS A C 1
ATOM 4213 O O . LYS A 1 540 ? -18.035 14.972 40.431 1.00 78.94 540 LYS A O 1
ATOM 4218 N N . TRP A 1 541 ? -16.028 14.119 40.982 1.00 82.88 541 TRP A N 1
ATOM 4219 C CA . TRP A 1 541 ? -15.311 14.619 39.805 1.00 82.88 541 TRP A CA 1
ATOM 4220 C C . TRP A 1 541 ? -15.699 13.883 38.528 1.00 82.88 541 TRP A C 1
ATOM 4222 O O . TRP A 1 541 ? -15.829 14.512 37.485 1.00 82.88 541 TRP A O 1
ATOM 4232 N N . GLN A 1 542 ? -15.902 12.569 38.618 1.00 82.12 542 GLN A N 1
ATOM 4233 C CA . GLN A 1 542 ? -16.192 11.719 37.461 1.00 82.12 542 GLN A CA 1
ATOM 4234 C C . GLN A 1 542 ? -17.692 11.457 37.278 1.00 82.12 542 GLN A C 1
ATOM 4236 O O . GLN A 1 542 ? -18.093 10.798 36.323 1.00 82.12 542 GLN A O 1
ATOM 4241 N N . HIS A 1 543 ? -18.539 11.975 38.177 1.00 82.12 543 HIS A N 1
ATOM 4242 C CA . HIS A 1 543 ? -19.990 11.762 38.176 1.00 82.12 543 HIS A CA 1
ATOM 4243 C C . HIS A 1 543 ? -20.394 10.272 38.156 1.00 82.12 543 HIS A C 1
ATOM 4245 O O . HIS A 1 543 ? -21.387 9.890 37.527 1.00 82.12 543 HIS A O 1
ATOM 4251 N N . ILE A 1 544 ? -19.631 9.436 38.866 1.00 84.56 544 ILE A N 1
ATOM 4252 C CA . ILE A 1 544 ? -19.842 7.987 39.007 1.00 84.56 544 ILE A CA 1
ATOM 4253 C C . ILE A 1 544 ? -20.387 7.641 40.397 1.00 84.56 544 ILE A C 1
ATOM 4255 O O . ILE A 1 544 ? -20.240 8.413 41.340 1.00 84.56 544 ILE A O 1
ATOM 4259 N N . ARG A 1 545 ? -21.044 6.481 40.530 1.00 86.19 545 ARG A N 1
ATOM 4260 C CA . ARG A 1 545 ? -21.678 6.029 41.791 1.00 86.19 545 ARG A CA 1
ATOM 4261 C C . ARG A 1 545 ? -21.109 4.730 42.356 1.00 86.19 545 ARG A C 1
ATOM 4263 O O . ARG A 1 545 ? -21.424 4.388 43.494 1.00 86.19 545 ARG A O 1
ATOM 4270 N N . HIS A 1 546 ? -20.294 4.039 41.566 1.00 88.69 546 HIS A N 1
ATOM 4271 C CA . HIS A 1 546 ? -19.688 2.756 41.894 1.00 88.69 546 HIS A CA 1
ATOM 4272 C C . HIS A 1 546 ? -18.213 2.815 41.513 1.00 88.69 546 HIS A C 1
ATOM 4274 O O . HIS A 1 546 ? -17.885 3.240 40.405 1.00 88.69 546 HIS A O 1
ATOM 4280 N N . VAL A 1 547 ? -17.345 2.423 42.440 1.00 89.69 547 VAL A N 1
ATOM 4281 C CA . VAL A 1 547 ? -15.894 2.391 42.251 1.00 89.69 547 VAL A CA 1
ATOM 4282 C C . VAL A 1 547 ? -15.391 1.035 42.757 1.00 89.69 547 VAL A C 1
ATOM 4284 O O . VAL A 1 547 ? -15.413 0.806 43.970 1.00 89.69 547 VAL A O 1
ATOM 4287 N N . PRO A 1 548 ? -14.996 0.107 41.864 1.00 90.94 548 PRO A N 1
ATOM 4288 C CA . PRO A 1 548 ? -14.477 -1.197 42.265 1.00 90.94 548 PRO A CA 1
ATOM 4289 C C . PRO A 1 548 ? -13.202 -1.091 43.104 1.00 90.94 548 PRO A C 1
ATOM 4291 O O . PRO A 1 548 ? -12.319 -0.278 42.819 1.00 90.94 548 PRO A O 1
ATOM 4294 N N . VAL A 1 549 ? -13.097 -1.950 44.117 1.00 91.06 549 VAL A N 1
ATOM 4295 C CA . VAL A 1 549 ? -11.915 -2.084 44.975 1.00 91.06 549 VAL A CA 1
ATOM 4296 C C . VAL A 1 549 ? -11.142 -3.319 44.532 1.00 91.06 549 VAL A C 1
ATOM 4298 O O . VAL A 1 549 ? -11.697 -4.418 44.531 1.00 91.06 549 VAL A O 1
ATOM 4301 N N . ILE A 1 550 ? -9.882 -3.143 44.136 1.00 89.19 550 ILE A N 1
ATOM 4302 C CA . ILE A 1 550 ? -9.035 -4.194 43.562 1.00 89.19 550 ILE A CA 1
ATOM 4303 C C . ILE A 1 550 ? -7.734 -4.396 44.343 1.00 89.19 550 ILE A C 1
ATOM 4305 O O . ILE A 1 550 ? -7.152 -3.440 44.859 1.00 89.19 550 ILE A O 1
ATOM 4309 N N . ASP A 1 551 ? -7.217 -5.624 44.354 1.00 83.81 551 ASP A N 1
ATOM 4310 C CA . ASP A 1 551 ? -5.872 -5.937 44.860 1.00 83.81 551 ASP A CA 1
ATOM 4311 C C . ASP A 1 551 ? -4.776 -5.768 43.802 1.00 83.81 551 ASP A C 1
ATOM 4313 O O . ASP A 1 551 ? -5.046 -5.543 42.619 1.00 83.81 551 ASP A O 1
ATOM 4317 N N . ASP A 1 552 ? -3.514 -5.883 44.211 1.00 79.62 552 ASP A N 1
ATOM 4318 C CA . ASP A 1 552 ? -2.355 -5.723 43.325 1.00 79.62 552 ASP A CA 1
ATOM 4319 C C . ASP A 1 552 ? -2.343 -6.691 42.128 1.00 79.62 552 ASP A C 1
ATOM 4321 O O . ASP A 1 552 ? -1.723 -6.385 41.110 1.00 79.62 552 ASP A O 1
ATOM 4325 N N . ALA A 1 553 ? -3.066 -7.814 42.208 1.00 77.19 553 ALA A N 1
ATOM 4326 C CA . ALA A 1 553 ? -3.248 -8.761 41.109 1.00 77.19 553 ALA A CA 1
ATOM 4327 C C . ALA A 1 553 ? -4.407 -8.385 40.158 1.00 77.19 553 ALA A C 1
ATOM 4329 O O . ALA A 1 553 ? -4.584 -9.022 39.119 1.00 77.19 553 ALA A O 1
ATOM 4330 N N . GLY A 1 554 ? -5.179 -7.343 40.479 1.00 73.12 554 GLY A N 1
ATOM 4331 C CA . GLY A 1 554 ? -6.312 -6.851 39.693 1.00 73.12 554 GLY A CA 1
ATOM 4332 C C . GLY A 1 554 ? -7.624 -7.598 39.952 1.00 73.12 554 GLY A C 1
ATOM 4333 O O . GLY A 1 554 ? -8.563 -7.457 39.162 1.00 73.12 554 GLY A O 1
ATOM 4334 N N . ALA A 1 555 ? -7.703 -8.396 41.022 1.00 82.06 555 ALA A N 1
ATOM 4335 C CA . ALA A 1 555 ? -8.934 -9.052 41.446 1.00 82.06 555 ALA A CA 1
ATOM 4336 C C . ALA A 1 555 ? -9.810 -8.085 42.251 1.00 82.06 555 ALA A C 1
ATOM 4338 O O . ALA A 1 555 ? -9.302 -7.305 43.056 1.00 82.06 555 ALA A O 1
ATOM 4339 N N . VAL A 1 556 ? -11.128 -8.135 42.035 1.00 86.19 556 VAL A N 1
ATOM 4340 C CA . VAL A 1 556 ? -12.093 -7.273 42.731 1.00 86.19 556 VAL A CA 1
ATOM 4341 C C . VAL A 1 556 ? -12.446 -7.878 44.091 1.00 86.19 556 VAL A C 1
ATOM 4343 O O . VAL A 1 556 ? -12.978 -8.983 44.151 1.00 86.19 556 VAL A O 1
ATOM 4346 N N . HIS A 1 557 ? -12.180 -7.139 45.169 1.00 87.31 557 HIS A N 1
ATOM 4347 C CA . HIS A 1 557 ? -12.502 -7.522 46.554 1.00 87.31 557 HIS A CA 1
ATOM 4348 C C . HIS A 1 557 ? -13.786 -6.879 47.075 1.00 87.31 557 HIS A C 1
ATOM 4350 O O . HIS A 1 557 ? -14.452 -7.433 47.946 1.00 87.31 557 HIS A O 1
ATOM 4356 N N . GLY A 1 558 ? -14.161 -5.727 46.523 1.00 89.88 558 GLY A N 1
ATOM 4357 C CA . GLY A 1 558 ? -15.312 -4.967 46.990 1.00 89.88 558 GLY A CA 1
ATOM 4358 C C . GLY A 1 558 ? -15.720 -3.870 46.022 1.00 89.88 558 GLY A C 1
ATOM 4359 O O . GLY A 1 558 ? -15.187 -3.737 44.917 1.00 89.88 558 GLY A O 1
ATOM 4360 N N . THR A 1 559 ? -16.686 -3.056 46.424 1.00 91.56 559 THR A N 1
ATOM 4361 C CA . THR A 1 559 ? -17.044 -1.835 45.697 1.00 91.56 559 THR A CA 1
ATOM 4362 C C . THR A 1 559 ? -17.431 -0.729 46.660 1.00 91.56 559 THR A C 1
ATOM 4364 O O . THR A 1 559 ? -18.225 -0.916 47.579 1.00 91.56 559 THR A O 1
ATOM 4367 N N . MET A 1 560 ? -16.893 0.461 46.411 1.00 91.44 560 MET A N 1
ATOM 4368 C CA . MET A 1 560 ? -17.354 1.681 47.053 1.00 91.44 560 MET A CA 1
ATOM 4369 C C . MET A 1 560 ? -18.581 2.198 46.311 1.00 91.44 560 MET A C 1
ATOM 4371 O O . MET A 1 560 ? -18.530 2.456 45.105 1.00 91.44 560 MET A O 1
ATOM 4375 N N . THR A 1 561 ? -19.685 2.376 47.033 1.00 89.00 561 THR A N 1
ATOM 4376 C CA . THR A 1 561 ? -20.919 2.963 46.501 1.00 89.00 561 THR A CA 1
ATOM 4377 C C . THR A 1 561 ? -21.178 4.332 47.125 1.00 89.00 561 THR A C 1
ATOM 4379 O O . THR A 1 561 ? -20.751 4.618 48.247 1.00 89.00 561 THR A O 1
ATOM 4382 N N . ALA A 1 562 ? -21.928 5.188 46.427 1.00 83.81 562 ALA A N 1
ATOM 4383 C CA . ALA A 1 562 ? -22.393 6.453 47.004 1.00 83.81 562 ALA A CA 1
ATOM 4384 C C . ALA A 1 562 ? -23.186 6.239 48.314 1.00 83.81 562 ALA A C 1
ATOM 4386 O O . ALA A 1 562 ? -23.162 7.085 49.207 1.00 83.81 562 ALA A O 1
ATOM 4387 N N . ARG A 1 563 ? -23.860 5.086 48.450 1.00 84.25 563 ARG A N 1
ATOM 4388 C CA . ARG A 1 563 ? -24.581 4.687 49.664 1.00 84.25 563 ARG A CA 1
ATOM 4389 C C . ARG A 1 563 ? -23.625 4.351 50.811 1.00 84.25 563 ARG A C 1
ATOM 4391 O O . ARG A 1 563 ? -23.849 4.834 51.917 1.00 84.25 563 ARG A O 1
ATOM 4398 N N . ALA A 1 564 ? -22.576 3.573 50.551 1.00 85.50 564 ALA A N 1
ATOM 4399 C CA . ALA A 1 564 ? -21.551 3.234 51.536 1.00 85.50 564 ALA A CA 1
ATOM 4400 C C . ALA A 1 564 ? -20.837 4.492 52.059 1.00 85.50 564 ALA A C 1
ATOM 4402 O O . ALA A 1 564 ? -20.648 4.650 53.263 1.00 85.50 564 ALA A O 1
ATOM 4403 N N . LEU A 1 565 ? -20.549 5.444 51.165 1.00 84.56 565 LEU A N 1
ATOM 4404 C CA . LEU A 1 565 ? -20.012 6.764 51.511 1.00 84.56 565 LEU A CA 1
ATOM 4405 C C . LEU A 1 565 ? -20.922 7.545 52.466 1.00 84.56 565 LEU A C 1
ATOM 4407 O O . LEU A 1 565 ? -20.464 8.000 53.512 1.00 84.56 565 LEU A O 1
ATOM 4411 N N . LEU A 1 566 ? -22.214 7.656 52.143 1.00 80.88 566 LEU A N 1
ATOM 4412 C CA . LEU A 1 566 ? -23.197 8.330 53.000 1.00 80.88 566 LEU A CA 1
ATOM 4413 C C . LEU A 1 566 ? -23.330 7.649 54.369 1.00 80.88 566 LEU A C 1
ATOM 4415 O O . LEU A 1 566 ? -23.433 8.329 55.390 1.00 80.88 566 LEU A O 1
ATOM 4419 N N . ALA A 1 567 ? -23.311 6.314 54.403 1.00 79.25 567 ALA A N 1
ATOM 4420 C CA . ALA A 1 567 ? -23.367 5.552 55.646 1.00 79.25 567 ALA A CA 1
ATOM 4421 C C . ALA A 1 567 ? -22.124 5.794 56.519 1.00 79.25 567 ALA A C 1
ATOM 4423 O O . ALA A 1 567 ? -22.258 6.016 57.723 1.00 79.25 567 ALA A O 1
ATOM 4424 N N . ALA A 1 568 ? -20.930 5.819 55.921 1.00 80.25 568 ALA A N 1
ATOM 4425 C CA . ALA A 1 568 ? -19.682 6.109 56.625 1.00 80.25 568 ALA A CA 1
ATOM 4426 C C . ALA A 1 568 ? -19.626 7.546 57.163 1.00 80.25 568 ALA A C 1
ATOM 4428 O O . ALA A 1 568 ? -19.136 7.778 58.269 1.00 80.25 568 ALA A O 1
ATOM 4429 N N . GLU A 1 569 ? -20.168 8.510 56.417 1.00 75.56 569 GLU A N 1
ATOM 4430 C CA . GLU A 1 569 ? -20.242 9.910 56.841 1.00 75.56 569 GLU A CA 1
ATOM 4431 C C . GLU A 1 569 ? -21.223 10.100 58.011 1.00 75.56 569 GLU A C 1
ATOM 4433 O O . GLU A 1 569 ? -20.914 10.807 58.967 1.00 75.56 569 GLU A O 1
ATOM 4438 N N . GLN A 1 570 ? -22.359 9.394 58.007 1.00 71.75 570 GLN A N 1
ATOM 4439 C CA . GLN A 1 570 ? -23.321 9.397 59.121 1.00 71.75 570 GLN A CA 1
ATOM 4440 C C . GLN A 1 570 ? -22.818 8.643 60.362 1.00 71.75 570 GLN A C 1
ATOM 4442 O O . GLN A 1 570 ? -23.188 8.979 61.488 1.00 71.75 570 GLN A O 1
ATOM 4447 N N . ALA A 1 571 ? -21.987 7.615 60.172 1.00 70.25 571 ALA A N 1
ATOM 4448 C CA . ALA A 1 571 ? -21.399 6.835 61.258 1.00 70.25 571 ALA A CA 1
ATOM 4449 C C . ALA A 1 571 ? -20.212 7.542 61.939 1.00 70.25 571 ALA A C 1
ATOM 4451 O O . ALA A 1 571 ? -19.815 7.147 63.040 1.00 70.25 571 ALA A O 1
ATOM 4452 N N . ARG A 1 572 ? -19.660 8.600 61.328 1.00 69.00 572 ARG A N 1
ATOM 4453 C CA . ARG A 1 572 ? -18.570 9.409 61.889 1.00 69.00 572 ARG A CA 1
ATOM 4454 C C . ARG A 1 572 ? -19.066 10.214 63.097 1.00 69.00 572 ARG A C 1
ATOM 4456 O O . ARG A 1 572 ? -19.613 11.304 62.972 1.00 69.00 572 ARG A O 1
ATOM 4463 N N . ARG A 1 573 ? -18.870 9.651 64.293 1.00 59.91 573 ARG A N 1
ATOM 4464 C CA . ARG A 1 573 ? -19.258 10.262 65.580 1.00 59.91 573 ARG A CA 1
ATOM 4465 C C . ARG A 1 573 ? -18.225 11.244 66.145 1.00 59.91 573 ARG A C 1
ATOM 4467 O O . ARG A 1 573 ? -18.601 12.085 66.953 1.00 59.91 573 ARG A O 1
ATOM 4474 N N . ASP A 1 574 ? -16.963 11.136 65.729 1.00 70.19 574 ASP A N 1
ATOM 4475 C CA . ASP A 1 574 ? -15.844 11.952 66.212 1.00 70.19 574 ASP A CA 1
ATOM 4476 C C . ASP A 1 574 ? -15.053 12.535 65.019 1.00 70.19 574 ASP A C 1
ATOM 4478 O O . ASP A 1 574 ? -14.544 11.763 64.196 1.00 70.19 574 ASP A O 1
ATOM 4482 N N . PRO A 1 575 ? -14.967 13.871 64.874 1.00 65.75 575 PRO A N 1
ATOM 4483 C CA . PRO A 1 575 ? -14.173 14.523 63.833 1.00 65.75 575 PRO A CA 1
ATOM 4484 C C . PRO A 1 575 ? -12.670 14.214 63.912 1.00 65.75 575 PRO A C 1
ATOM 4486 O O . PRO A 1 575 ? -12.035 14.165 62.856 1.00 65.75 575 PRO A O 1
ATOM 4489 N N . ASP A 1 576 ? -12.132 13.970 65.117 1.00 66.12 576 ASP A N 1
ATOM 4490 C CA . ASP A 1 576 ? -10.697 13.783 65.390 1.00 66.12 576 ASP A CA 1
ATOM 4491 C C . ASP A 1 576 ? -10.240 12.316 65.249 1.00 66.12 576 ASP A C 1
ATOM 4493 O O . ASP A 1 576 ? -9.044 12.014 65.314 1.00 66.12 576 ASP A O 1
ATOM 4497 N N . ALA A 1 577 ? -11.171 11.386 65.005 1.00 69.38 577 ALA A N 1
ATOM 4498 C CA . ALA A 1 577 ? -10.849 9.991 64.726 1.00 69.38 577 ALA A CA 1
ATOM 4499 C C . ALA A 1 577 ? -10.148 9.822 63.364 1.00 69.38 577 ALA A C 1
ATOM 4501 O O . ALA A 1 577 ? -10.435 10.526 62.385 1.00 69.38 577 ALA A O 1
ATOM 4502 N N . ALA A 1 578 ? -9.253 8.829 63.293 1.00 68.69 578 ALA A N 1
ATOM 4503 C CA . ALA A 1 578 ? -8.566 8.463 62.060 1.00 68.69 578 ALA A CA 1
ATOM 4504 C C . ALA A 1 578 ? -9.582 8.221 60.922 1.00 68.69 578 ALA A C 1
ATOM 4506 O O . ALA A 1 578 ? -10.628 7.604 61.150 1.00 68.69 578 ALA A O 1
ATOM 4507 N N . PRO A 1 579 ? -9.329 8.734 59.703 1.00 70.50 579 PRO A N 1
ATOM 4508 C CA . PRO A 1 579 ? -10.249 8.547 58.596 1.00 70.50 579 PRO A CA 1
ATOM 4509 C C . PRO A 1 579 ? -10.406 7.069 58.238 1.00 70.50 579 PRO A C 1
ATOM 4511 O O . PRO A 1 579 ? -9.395 6.373 58.165 1.00 70.50 579 PRO A O 1
ATOM 4514 N N . PRO A 1 580 ? -11.653 6.599 58.024 1.00 80.62 580 PRO A N 1
ATOM 4515 C CA . PRO A 1 580 ? -11.892 5.212 57.661 1.00 80.62 580 PRO A CA 1
ATOM 4516 C C . PRO A 1 580 ? -11.203 4.901 56.334 1.00 80.62 580 PRO A C 1
ATOM 4518 O O . PRO A 1 580 ? -11.151 5.749 55.428 1.00 80.62 580 PRO A O 1
ATOM 4521 N N . SER A 1 581 ? -10.670 3.689 56.243 1.00 86.25 581 SER A N 1
ATOM 4522 C CA . SER A 1 581 ? -10.165 3.138 54.993 1.00 86.25 581 SER A CA 1
ATOM 4523 C C . SER A 1 581 ? -11.321 2.635 54.133 1.00 86.25 581 SER A C 1
ATOM 4525 O O . SER A 1 581 ? -12.454 2.484 54.599 1.00 86.25 581 SER A O 1
ATOM 4527 N N . VAL A 1 582 ? -11.047 2.396 52.855 1.00 87.56 582 VAL A N 1
ATOM 4528 C CA . VAL A 1 582 ? -12.000 1.747 51.953 1.00 87.56 582 VAL A CA 1
ATOM 4529 C C . VAL A 1 582 ? -12.409 0.371 52.485 1.00 87.56 582 VAL A C 1
ATOM 4531 O O . VAL A 1 582 ? -13.589 0.049 52.419 1.00 87.56 582 VAL A O 1
ATOM 4534 N N . ASP A 1 583 ? -11.489 -0.396 53.073 1.00 88.06 583 ASP A N 1
ATOM 4535 C CA . ASP A 1 583 ? -11.767 -1.726 53.639 1.00 88.06 583 ASP A CA 1
ATOM 4536 C C . ASP A 1 583 ? -12.846 -1.698 54.737 1.00 88.06 583 ASP A C 1
ATOM 4538 O O . ASP A 1 583 ? -13.701 -2.579 54.800 1.00 88.06 583 ASP A O 1
ATOM 4542 N N . ASP A 1 584 ? -12.865 -0.637 55.552 1.00 83.94 584 ASP A N 1
ATOM 4543 C CA . ASP A 1 584 ? -13.815 -0.472 56.662 1.00 83.94 584 ASP A CA 1
ATOM 4544 C C . ASP A 1 584 ? -15.257 -0.194 56.196 1.00 83.94 584 ASP A C 1
ATOM 4546 O O . ASP A 1 584 ? -16.204 -0.308 56.979 1.00 83.94 584 ASP A O 1
ATOM 4550 N N . VAL A 1 585 ? -15.425 0.250 54.946 1.00 87.88 585 VAL A N 1
ATOM 4551 C CA . VAL A 1 585 ? -16.675 0.839 54.434 1.00 87.88 585 VAL A CA 1
ATOM 4552 C C . VAL A 1 585 ? -17.201 0.128 53.191 1.00 87.88 585 VAL A C 1
ATOM 4554 O O . VAL A 1 585 ? -18.406 0.176 52.933 1.00 87.88 585 VAL A O 1
ATOM 4557 N N . MET A 1 586 ? -16.324 -0.489 52.400 1.00 89.50 586 MET A N 1
ATOM 4558 C CA . MET A 1 586 ? -16.682 -1.079 51.117 1.00 89.50 586 MET A CA 1
ATOM 4559 C C . MET A 1 586 ? -17.781 -2.131 51.256 1.00 89.50 586 MET A C 1
ATOM 4561 O O . MET A 1 586 ? -17.857 -2.887 52.225 1.00 89.50 586 MET A O 1
ATOM 4565 N N . GLU A 1 587 ? -18.632 -2.197 50.241 1.00 89.69 587 GLU A N 1
ATOM 4566 C CA . GLU A 1 587 ? -19.588 -3.285 50.105 1.00 89.69 587 GLU A CA 1
ATOM 4567 C C . GLU A 1 587 ? -18.894 -4.502 49.479 1.00 89.69 587 GLU A C 1
ATOM 4569 O O . GLU A 1 587 ? -17.840 -4.382 48.839 1.00 89.69 587 GLU A O 1
ATOM 4574 N N . ALA A 1 588 ? -19.502 -5.679 49.648 1.00 86.94 588 ALA A N 1
ATOM 4575 C CA . ALA A 1 588 ? -19.034 -6.902 49.008 1.00 86.94 588 ALA A CA 1
ATOM 4576 C C . ALA A 1 588 ? -18.925 -6.726 47.484 1.00 86.94 588 ALA A C 1
ATOM 4578 O O . ALA A 1 588 ? -19.643 -5.921 46.882 1.00 86.94 588 ALA A O 1
ATOM 4579 N N . ALA A 1 589 ? -18.018 -7.485 46.864 1.00 82.94 589 ALA A N 1
ATOM 4580 C CA . ALA A 1 589 ? -17.783 -7.406 45.429 1.00 82.94 589 ALA A CA 1
ATOM 4581 C C . ALA A 1 589 ? -19.102 -7.555 44.636 1.00 82.94 589 ALA A C 1
ATOM 4583 O O . ALA A 1 589 ? -19.893 -8.457 44.937 1.00 82.94 589 ALA A O 1
ATOM 4584 N N . PRO A 1 590 ? -19.346 -6.700 43.623 1.00 84.25 590 PRO A N 1
ATOM 4585 C CA . PRO A 1 590 ? -20.508 -6.837 42.760 1.00 84.25 590 PRO A CA 1
ATOM 4586 C C . PRO A 1 590 ? -20.476 -8.187 42.041 1.00 84.25 590 PRO A C 1
ATOM 4588 O O . PRO A 1 590 ? -19.391 -8.733 41.806 1.00 84.25 590 PRO A O 1
ATOM 4591 N N . PRO A 1 591 ? -21.633 -8.710 41.614 1.00 88.94 591 PRO A N 1
ATOM 4592 C CA . PRO A 1 591 ? -21.664 -9.923 40.820 1.00 88.94 591 PRO A CA 1
ATOM 4593 C C . PRO A 1 591 ? -20.846 -9.762 39.533 1.00 88.94 591 PRO A C 1
ATOM 4595 O O . PRO A 1 591 ? -20.893 -8.735 38.849 1.00 88.94 591 PRO A O 1
ATOM 4598 N N . GLU A 1 592 ? -20.104 -10.813 39.199 1.00 91.19 592 GLU A N 1
ATOM 4599 C CA . GLU A 1 592 ? -19.309 -10.872 37.975 1.00 91.19 592 GLU A CA 1
ATOM 4600 C C . GLU A 1 592 ? -20.174 -11.274 36.778 1.00 91.19 592 GLU A C 1
ATOM 4602 O O . GLU A 1 592 ? -21.090 -12.092 36.918 1.00 91.19 592 GLU A O 1
ATOM 4607 N N . ILE A 1 593 ? -19.833 -10.773 35.592 1.00 92.75 593 ILE A N 1
ATOM 4608 C CA . ILE A 1 593 ? -20.421 -11.188 34.320 1.00 92.75 593 ILE A CA 1
ATOM 4609 C C . ILE A 1 593 ? -19.361 -11.308 33.217 1.00 92.75 593 ILE A C 1
ATOM 4611 O O . ILE A 1 593 ? -18.375 -10.568 33.190 1.00 92.75 593 ILE A O 1
ATOM 4615 N N . SER A 1 594 ? -19.569 -12.254 32.298 1.00 92.00 594 SER A N 1
ATOM 4616 C CA . SER A 1 594 ? -18.707 -12.427 31.126 1.00 92.00 594 SER A CA 1
ATOM 4617 C C . SER A 1 594 ? -18.866 -11.252 30.152 1.00 92.00 594 SER A C 1
ATOM 4619 O O . SER A 1 594 ? -19.997 -10.819 29.924 1.00 92.00 594 SER A O 1
ATOM 4621 N N . PRO A 1 595 ? -17.785 -10.774 29.502 1.00 88.56 595 PRO A N 1
ATOM 4622 C CA . PRO A 1 595 ? -17.894 -9.805 28.406 1.00 88.56 595 PRO A CA 1
ATOM 4623 C C . PRO A 1 595 ? -18.764 -10.307 27.239 1.00 88.56 595 PRO A C 1
ATOM 4625 O O . PRO A 1 595 ? -19.347 -9.500 26.519 1.00 88.56 595 PRO A O 1
ATOM 4628 N N . ASP A 1 596 ? -18.877 -11.624 27.070 1.00 88.81 596 ASP A N 1
ATOM 4629 C CA . ASP A 1 596 ? -19.608 -12.257 25.966 1.00 88.81 596 ASP A CA 1
ATOM 4630 C C . ASP A 1 596 ? -21.068 -12.599 26.331 1.00 88.81 596 ASP A C 1
ATOM 4632 O O . ASP A 1 596 ? -21.799 -13.162 25.517 1.00 88.81 596 ASP A O 1
ATOM 4636 N N . ALA A 1 597 ? -21.507 -12.270 27.553 1.00 88.75 597 ALA A N 1
ATOM 4637 C CA . ALA A 1 597 ? -22.896 -12.434 27.984 1.00 88.75 597 ALA A CA 1
ATOM 4638 C C . ALA A 1 597 ? -23.832 -11.468 27.241 1.00 88.75 597 ALA A C 1
ATOM 4640 O O . ALA A 1 597 ? -23.408 -10.405 26.780 1.00 88.75 597 ALA A O 1
ATOM 4641 N N . SER A 1 598 ? -25.107 -11.839 27.111 1.00 87.44 598 SER A N 1
ATOM 4642 C CA . SER A 1 598 ? -26.119 -10.965 26.509 1.00 87.44 598 SER A CA 1
ATOM 4643 C C . SER A 1 598 ? -26.507 -9.820 27.453 1.00 87.44 598 SER A C 1
ATOM 4645 O O . SER A 1 598 ? -26.297 -9.891 28.667 1.00 87.44 598 SER A O 1
ATOM 4647 N N . LEU A 1 599 ? -27.116 -8.759 26.911 1.00 83.38 599 LEU A N 1
ATOM 4648 C CA . LEU A 1 599 ? -27.701 -7.705 27.751 1.00 83.38 599 LEU A CA 1
ATOM 4649 C C . LEU A 1 599 ? -28.847 -8.221 28.633 1.00 83.38 599 LEU A C 1
ATOM 4651 O O . LEU A 1 599 ? -29.054 -7.684 29.722 1.00 83.38 599 LEU A O 1
ATOM 4655 N N . LEU A 1 600 ? -29.565 -9.260 28.192 1.00 83.56 600 LEU A N 1
ATOM 4656 C CA . LEU A 1 600 ? -30.610 -9.899 28.990 1.00 83.56 600 LEU A CA 1
ATOM 4657 C C . LEU A 1 600 ? -30.004 -10.577 30.220 1.00 83.56 600 LEU A C 1
ATOM 4659 O O . LEU A 1 600 ? -30.423 -10.260 31.328 1.00 83.56 600 LEU A O 1
ATOM 4663 N N . ASP A 1 601 ? -28.954 -11.386 30.039 1.00 88.12 601 ASP A N 1
ATOM 4664 C CA . ASP A 1 601 ? -28.236 -12.030 31.152 1.00 88.12 601 ASP A CA 1
ATOM 4665 C C . ASP A 1 601 ? -27.739 -10.986 32.161 1.00 88.12 601 ASP A C 1
ATOM 4667 O O . ASP A 1 601 ? -27.806 -11.180 33.373 1.00 88.12 601 ASP A O 1
ATOM 4671 N N . ALA A 1 602 ? -27.235 -9.853 31.666 1.00 88.00 602 ALA A N 1
ATOM 4672 C CA . ALA A 1 602 ? -26.769 -8.763 32.513 1.00 88.00 602 ALA A CA 1
ATOM 4673 C C . ALA A 1 602 ? -27.910 -8.079 33.276 1.00 88.00 602 ALA A C 1
ATOM 4675 O O . ALA A 1 602 ? -27.764 -7.776 34.459 1.00 88.00 602 ALA A O 1
ATOM 4676 N N . THR A 1 603 ? -29.051 -7.869 32.620 1.00 84.88 603 THR A N 1
ATOM 4677 C CA . THR A 1 603 ? -30.243 -7.272 33.235 1.00 84.88 603 THR A CA 1
ATOM 4678 C C . THR A 1 603 ? -30.825 -8.189 34.305 1.00 84.88 603 THR A C 1
ATOM 4680 O O . THR A 1 603 ? -31.072 -7.738 35.421 1.00 84.88 603 THR A O 1
ATOM 4683 N N . GLU A 1 604 ? -30.990 -9.478 34.002 1.00 86.25 604 GLU A N 1
ATOM 4684 C CA . GLU A 1 604 ? -31.451 -10.490 34.958 1.00 86.25 604 GLU A CA 1
ATOM 4685 C C . GLU A 1 604 ? -30.528 -10.541 36.174 1.00 86.25 604 GLU A C 1
ATOM 4687 O O . GLU A 1 604 ? -30.986 -10.485 37.310 1.00 86.25 604 GLU A O 1
ATOM 4692 N N . ARG A 1 605 ? -29.213 -10.516 35.953 1.00 89.19 605 ARG A N 1
ATOM 4693 C CA . ARG A 1 605 ? -28.231 -10.586 37.038 1.00 89.19 605 ARG A CA 1
ATOM 4694 C C . ARG A 1 605 ? -28.200 -9.339 37.920 1.00 89.19 605 ARG A C 1
ATOM 4696 O O . ARG A 1 605 ? -27.981 -9.473 39.121 1.00 89.19 605 ARG A O 1
ATOM 4703 N N . LEU A 1 606 ? -28.435 -8.148 37.361 1.00 85.38 606 LEU A N 1
ATOM 4704 C CA . LEU A 1 606 ? -28.618 -6.915 38.141 1.00 85.38 606 LEU A CA 1
ATOM 4705 C C . LEU A 1 606 ? -29.884 -6.979 39.007 1.00 85.38 606 LEU A C 1
ATOM 4707 O O . LEU A 1 606 ? -29.844 -6.606 40.181 1.00 85.38 606 LEU A O 1
ATOM 4711 N N . LEU A 1 607 ? -30.990 -7.474 38.439 1.00 82.69 607 LEU A N 1
ATOM 4712 C CA . LEU A 1 607 ? -32.271 -7.612 39.135 1.00 82.69 607 LEU A CA 1
ATOM 4713 C C . LEU A 1 607 ? -32.199 -8.655 40.257 1.00 82.69 607 LEU A C 1
ATOM 4715 O O . LEU A 1 607 ? -32.582 -8.355 41.387 1.00 82.69 607 LEU A O 1
ATOM 4719 N N . ASP A 1 608 ? -31.659 -9.839 39.968 1.00 87.19 608 ASP A N 1
ATOM 4720 C CA . ASP A 1 608 ? -31.544 -10.952 40.916 1.00 87.19 608 ASP A CA 1
ATOM 4721 C C . ASP A 1 608 ? -30.634 -10.609 42.099 1.00 87.19 608 ASP A C 1
ATOM 4723 O O . ASP A 1 608 ? -30.926 -10.957 43.245 1.00 87.19 608 ASP A O 1
ATOM 4727 N N . ALA A 1 609 ? -29.531 -9.905 41.836 1.00 84.25 609 ALA A N 1
ATOM 4728 C CA . ALA A 1 609 ? -28.595 -9.482 42.871 1.00 84.25 609 ALA A CA 1
ATOM 4729 C C . ALA A 1 609 ? -29.002 -8.173 43.571 1.00 84.25 609 ALA A C 1
ATOM 4731 O O . ALA A 1 609 ? -28.340 -7.776 44.532 1.00 84.25 609 ALA A O 1
ATOM 4732 N N . ALA A 1 610 ? -30.062 -7.503 43.101 1.00 82.19 610 ALA A N 1
ATOM 4733 C CA . ALA A 1 610 ? -30.509 -6.193 43.572 1.00 82.19 610 ALA A CA 1
ATOM 4734 C C . ALA A 1 610 ? -29.357 -5.168 43.683 1.00 82.19 610 ALA A C 1
ATOM 4736 O O . ALA A 1 610 ? -29.254 -4.425 44.665 1.00 82.19 610 ALA A O 1
ATOM 4737 N N . CYS A 1 611 ? -28.467 -5.148 42.685 1.00 81.75 611 CYS A N 1
ATOM 4738 C CA . CYS A 1 611 ? -27.269 -4.312 42.665 1.00 81.75 611 CYS A CA 1
ATOM 4739 C C . CYS A 1 611 ? -27.270 -3.360 41.462 1.00 81.75 611 CYS A C 1
ATOM 4741 O O . CYS A 1 611 ? -27.774 -3.690 40.398 1.00 81.75 611 CYS A O 1
ATOM 4743 N N . GLY A 1 612 ? -26.668 -2.176 41.616 1.00 79.81 612 GLY A N 1
ATOM 4744 C CA . GLY A 1 612 ? -26.657 -1.145 40.564 1.00 79.81 612 GLY A CA 1
ATOM 4745 C C . GLY A 1 612 ? -25.555 -1.302 39.507 1.00 79.81 612 GLY A C 1
ATOM 4746 O O . GLY A 1 612 ? -25.479 -0.503 38.567 1.00 79.81 612 GLY A O 1
ATOM 4747 N N . CYS A 1 613 ? -24.665 -2.288 39.668 1.00 89.50 613 CYS A N 1
ATOM 4748 C CA . CYS A 1 613 ? -23.565 -2.550 38.742 1.00 89.50 613 CYS A CA 1
ATOM 4749 C C . CYS A 1 613 ? -23.120 -4.018 38.738 1.00 89.50 613 CYS A C 1
ATOM 4751 O O . CYS A 1 613 ? -23.285 -4.720 39.736 1.00 89.50 613 CYS A O 1
ATOM 4753 N N . LEU A 1 614 ? -22.520 -4.443 37.625 1.00 91.38 614 LEU A N 1
ATOM 4754 C CA . LEU A 1 614 ? -21.812 -5.710 37.468 1.00 91.38 614 LEU A CA 1
ATOM 4755 C C . LEU A 1 614 ? -20.364 -5.452 37.068 1.00 91.38 614 LEU A C 1
ATOM 4757 O O . LEU A 1 614 ? -20.059 -4.555 36.276 1.00 91.38 614 LEU A O 1
ATOM 4761 N N . VAL A 1 615 ? -19.480 -6.299 37.577 1.00 91.12 615 VAL A N 1
ATOM 4762 C CA . VAL A 1 615 ? -18.071 -6.331 37.193 1.00 91.12 615 VAL A CA 1
ATOM 4763 C C . VAL A 1 615 ? -17.907 -7.236 35.978 1.00 91.12 615 VAL A C 1
ATOM 4765 O O . VAL A 1 615 ? -18.289 -8.404 36.013 1.00 91.12 615 VAL A O 1
ATOM 4768 N N . VAL A 1 616 ? -17.309 -6.720 34.905 1.00 91.06 616 VAL A N 1
ATOM 4769 C CA . VAL A 1 616 ? -17.084 -7.490 33.681 1.00 91.06 616 VAL A CA 1
ATOM 4770 C C . VAL A 1 616 ? -15.697 -8.107 33.710 1.00 91.06 616 VAL A C 1
ATOM 4772 O O . VAL A 1 616 ? -14.691 -7.397 33.748 1.00 91.06 616 VAL A O 1
ATOM 4775 N N . ARG A 1 617 ? -15.631 -9.438 33.670 1.00 86.88 617 ARG A N 1
ATOM 4776 C CA . ARG A 1 617 ? -14.376 -10.190 33.567 1.00 86.88 617 ARG A CA 1
ATOM 4777 C C . ARG A 1 617 ? -14.609 -11.582 33.004 1.00 86.88 617 ARG A C 1
ATOM 4779 O O . ARG A 1 617 ? -15.712 -12.119 33.042 1.00 86.88 617 ARG A O 1
ATOM 4786 N N . ARG A 1 618 ? -13.542 -12.188 32.491 1.00 85.25 618 ARG A N 1
ATOM 4787 C CA . ARG A 1 618 ? -13.544 -13.628 32.204 1.00 85.25 618 ARG A CA 1
ATOM 4788 C C . ARG A 1 618 ? -13.330 -14.407 33.510 1.00 85.25 618 ARG A C 1
ATOM 4790 O O . ARG A 1 618 ? -12.696 -13.861 34.415 1.00 85.25 618 ARG A O 1
ATOM 4797 N N . PRO A 1 619 ? -13.811 -15.658 33.623 1.00 77.75 619 PRO A N 1
ATOM 4798 C CA . PRO A 1 619 ? -13.601 -16.475 34.818 1.00 77.75 619 PRO A CA 1
ATOM 4799 C C . PRO A 1 619 ? -12.120 -16.515 35.226 1.00 77.75 619 PRO A C 1
ATOM 4801 O O . PRO A 1 619 ? -11.269 -16.900 34.428 1.00 77.75 619 PRO A O 1
ATOM 4804 N N . GLY A 1 620 ? -11.805 -16.069 36.447 1.00 69.06 620 GLY A N 1
ATOM 4805 C CA . GLY A 1 620 ? -10.431 -16.007 36.968 1.00 69.06 620 GLY A CA 1
ATOM 4806 C C . GLY A 1 620 ? -9.517 -14.939 36.342 1.00 69.06 620 GLY A C 1
ATOM 4807 O O . GLY A 1 620 ? -8.337 -14.898 36.673 1.00 69.06 620 GLY A O 1
ATOM 4808 N N . GLY A 1 621 ? -10.030 -14.086 35.449 1.00 71.62 621 GLY A N 1
ATOM 4809 C CA . GLY A 1 621 ? -9.278 -13.016 34.785 1.00 71.62 621 GLY A CA 1
ATOM 4810 C C . GLY A 1 621 ? -9.350 -11.660 35.508 1.00 71.62 621 GLY A C 1
ATOM 4811 O O . GLY A 1 621 ? -10.157 -11.488 36.424 1.00 71.62 621 GLY A O 1
ATOM 4812 N N . PRO A 1 622 ? -8.532 -10.671 35.102 1.00 79.19 622 PRO A N 1
ATOM 4813 C CA . PRO A 1 622 ? -8.576 -9.327 35.679 1.00 79.19 622 PRO A CA 1
ATOM 4814 C C . PRO A 1 622 ? -9.888 -8.600 35.332 1.00 79.19 622 PRO A C 1
ATOM 4816 O O . PRO A 1 622 ? -10.614 -9.003 34.419 1.00 79.19 622 PRO A O 1
ATOM 4819 N N . LEU A 1 623 ? -10.174 -7.506 36.044 1.00 84.56 623 LEU A N 1
ATOM 4820 C CA . LEU A 1 623 ? -11.263 -6.575 35.722 1.00 84.56 623 LEU A CA 1
ATOM 4821 C C . LEU A 1 623 ? -11.117 -6.042 34.281 1.00 84.56 623 LEU A C 1
ATOM 4823 O O . LEU A 1 623 ? -10.113 -5.413 33.954 1.00 84.56 623 LEU A O 1
ATOM 4827 N N . LEU A 1 624 ? -12.113 -6.284 33.422 1.00 85.38 624 LEU A N 1
ATOM 4828 C CA . LEU A 1 624 ? -12.150 -5.796 32.032 1.00 85.38 624 LEU A CA 1
ATOM 4829 C C . LEU A 1 624 ? -13.011 -4.537 31.863 1.00 85.38 624 LEU A C 1
ATOM 4831 O O . LEU A 1 624 ? -12.809 -3.778 30.915 1.00 85.38 624 LEU A O 1
ATOM 4835 N N . GLY A 1 625 ? -13.986 -4.342 32.748 1.00 87.81 625 GLY A N 1
ATOM 4836 C CA . GLY A 1 625 ? -14.902 -3.211 32.712 1.00 87.81 625 GLY A CA 1
ATOM 4837 C C . GLY A 1 625 ? -15.962 -3.278 33.808 1.00 87.81 625 GLY A C 1
ATOM 4838 O O . GLY A 1 625 ? -16.022 -4.234 34.581 1.00 87.81 625 GLY A O 1
ATOM 4839 N N . ILE A 1 626 ? -16.820 -2.266 33.856 1.00 88.44 626 ILE A N 1
ATOM 4840 C CA . ILE A 1 626 ? -18.020 -2.223 34.699 1.00 88.44 626 ILE A CA 1
ATOM 4841 C C . ILE A 1 626 ? -19.228 -1.918 33.815 1.00 88.44 626 ILE A C 1
ATOM 4843 O O . ILE A 1 626 ? -19.124 -1.142 32.864 1.00 88.44 626 ILE A O 1
ATOM 4847 N N . VAL A 1 627 ? -20.372 -2.520 34.119 1.00 87.94 627 VAL A N 1
ATOM 4848 C CA . VAL A 1 627 ? -21.651 -2.147 33.508 1.00 87.94 627 VAL A CA 1
ATOM 4849 C C . VAL A 1 627 ? -22.636 -1.782 34.612 1.00 87.94 627 VAL A C 1
ATOM 4851 O O . VAL A 1 627 ? -22.761 -2.493 35.607 1.00 87.94 627 VAL A O 1
ATOM 4854 N N . THR A 1 628 ? -23.297 -0.639 34.479 1.00 85.25 628 THR A N 1
ATOM 4855 C CA . THR A 1 628 ? -24.271 -0.117 35.443 1.00 85.25 628 THR A CA 1
ATOM 4856 C C . THR A 1 628 ? -25.649 -0.022 34.812 1.00 85.25 628 THR A C 1
ATOM 4858 O O . THR A 1 628 ? -25.769 0.059 33.594 1.00 85.25 628 THR A O 1
ATOM 4861 N N . GLU A 1 629 ? -26.701 0.063 35.629 1.00 78.38 629 GLU A N 1
ATOM 4862 C CA . GLU A 1 629 ? -28.080 0.286 35.154 1.00 78.38 629 GLU A CA 1
ATOM 4863 C C . GLU A 1 629 ? -28.194 1.460 34.161 1.00 78.38 629 GLU A C 1
ATOM 4865 O O . GLU A 1 629 ? -28.977 1.428 33.213 1.00 78.38 629 GLU A O 1
ATOM 4870 N N . ARG A 1 630 ? -27.384 2.511 34.355 1.00 74.94 630 ARG A N 1
ATOM 4871 C CA . ARG A 1 630 ? -27.384 3.697 33.490 1.00 74.94 630 ARG A CA 1
ATOM 4872 C C . ARG A 1 630 ? -26.809 3.404 32.105 1.00 74.94 630 ARG A C 1
ATOM 4874 O O . ARG A 1 630 ? -27.245 4.033 31.142 1.00 74.94 630 ARG A O 1
ATOM 4881 N N . ASP A 1 631 ? -25.873 2.467 32.009 1.00 73.56 631 ASP A N 1
ATOM 4882 C CA . ASP A 1 631 ? -25.223 2.087 30.753 1.00 73.56 631 ASP A CA 1
ATOM 4883 C C . ASP A 1 631 ? -26.175 1.286 29.849 1.00 73.56 631 ASP A C 1
ATOM 4885 O O . ASP A 1 631 ? -26.011 1.284 28.632 1.00 73.56 631 ASP A O 1
ATOM 4889 N N . PHE A 1 632 ? -27.246 0.709 30.414 1.00 71.44 632 PHE A N 1
ATOM 4890 C CA . PHE A 1 632 ? -28.324 0.077 29.647 1.00 71.44 632 PHE A CA 1
ATOM 4891 C C . PHE A 1 632 ? -29.331 1.072 29.065 1.00 71.44 632 PHE A C 1
ATOM 4893 O O . PHE A 1 632 ? -30.030 0.722 28.120 1.00 71.44 632 PHE A O 1
ATOM 4900 N N . LEU A 1 633 ? -29.440 2.307 29.576 1.00 66.44 633 LEU A N 1
ATOM 4901 C CA . LEU A 1 633 ? -30.454 3.265 29.101 1.00 66.44 633 LEU A CA 1
ATOM 4902 C C . LEU A 1 633 ? -30.314 3.628 27.609 1.00 66.44 633 LEU A C 1
ATOM 4904 O O . LEU A 1 633 ? -31.340 3.691 26.929 1.00 66.44 633 LEU A O 1
ATOM 4908 N N . PRO A 1 634 ? -29.101 3.848 27.061 1.00 63.09 634 PRO A N 1
ATOM 4909 C CA . PRO A 1 634 ? -28.921 4.017 25.621 1.00 63.09 634 PRO A CA 1
ATOM 4910 C C . PRO A 1 634 ? -29.346 2.776 24.820 1.00 63.09 634 PRO A C 1
ATOM 4912 O O . PRO A 1 634 ? -30.038 2.922 23.815 1.00 63.09 634 PRO A O 1
ATOM 4915 N N . ALA A 1 635 ? -29.010 1.571 25.298 1.00 60.47 635 ALA A N 1
ATOM 4916 C CA . ALA A 1 635 ? -29.365 0.307 24.647 1.00 60.47 635 ALA A CA 1
ATOM 4917 C C . ALA A 1 635 ? -30.885 0.031 24.682 1.00 60.47 635 ALA A C 1
ATOM 4919 O O . ALA A 1 635 ? -31.478 -0.343 23.675 1.00 60.47 635 ALA A O 1
ATOM 4920 N N . LEU A 1 636 ? -31.549 0.307 25.809 1.00 59.16 636 LEU A N 1
ATOM 4921 C CA . LEU A 1 636 ? -33.007 0.217 25.969 1.00 59.16 636 LEU A CA 1
ATOM 4922 C C . LEU A 1 636 ? -33.755 1.215 25.082 1.00 59.16 636 LEU A C 1
ATOM 4924 O O . LEU A 1 636 ? -34.822 0.895 24.562 1.00 59.16 636 LEU A O 1
ATOM 4928 N N . ARG A 1 637 ? -33.207 2.420 24.888 1.00 57.94 637 ARG A N 1
ATOM 4929 C CA . ARG A 1 637 ? -33.784 3.406 23.965 1.00 57.94 637 ARG A CA 1
ATOM 4930 C C . ARG A 1 637 ? -33.727 2.921 22.517 1.00 57.94 637 ARG A C 1
ATOM 4932 O O . ARG A 1 637 ? -34.676 3.164 21.781 1.00 57.94 637 ARG A O 1
ATOM 4939 N N . ALA A 1 638 ? -32.656 2.230 22.129 1.00 53.12 638 ALA A N 1
ATOM 4940 C CA . ALA A 1 638 ? -32.565 1.602 20.816 1.00 53.12 638 ALA A CA 1
ATOM 4941 C C . ALA A 1 638 ? -33.625 0.492 20.652 1.00 53.12 638 ALA A C 1
ATOM 4943 O O . ALA A 1 638 ? -34.370 0.518 19.681 1.00 53.12 638 ALA A O 1
ATOM 4944 N N . LEU A 1 639 ? -33.793 -0.379 21.658 1.00 52.59 639 LEU A N 1
ATOM 4945 C CA . LEU A 1 639 ? -34.777 -1.478 21.657 1.00 52.59 639 LEU A CA 1
ATOM 4946 C C . LEU A 1 639 ? -36.249 -1.021 21.659 1.00 52.59 639 LEU A C 1
ATOM 4948 O O . LEU A 1 639 ? -37.109 -1.661 21.058 1.00 52.59 639 LEU A O 1
ATOM 4952 N N . LEU A 1 640 ? -36.581 0.062 22.371 1.00 51.44 640 LEU A N 1
ATOM 4953 C CA . LEU A 1 640 ? -37.960 0.567 22.453 1.00 51.44 640 LEU A CA 1
ATOM 4954 C C . LEU A 1 640 ? -38.408 1.266 21.168 1.00 51.44 640 LEU A C 1
ATOM 4956 O O . LEU A 1 640 ? -39.583 1.185 20.822 1.00 51.44 640 LEU A O 1
ATOM 4960 N N . ASN A 1 641 ? -37.476 1.899 20.455 1.00 51.06 641 ASN A N 1
ATOM 4961 C CA . ASN A 1 641 ? -37.752 2.537 19.173 1.00 51.06 641 ASN A CA 1
ATOM 4962 C C . ASN A 1 641 ? -38.021 1.515 18.045 1.00 51.06 641 ASN A C 1
ATOM 4964 O O . ASN A 1 641 ? -38.575 1.895 17.024 1.00 51.06 641 ASN A O 1
ATOM 4968 N N . GLU A 1 642 ? -37.676 0.232 18.218 1.00 46.28 642 GLU A N 1
ATOM 4969 C CA . GLU A 1 642 ? -37.961 -0.845 17.248 1.00 46.28 642 GLU A CA 1
ATOM 4970 C C . GLU A 1 642 ? -39.397 -1.396 17.332 1.00 46.28 642 GLU A C 1
ATOM 4972 O O . GLU A 1 642 ? -39.851 -2.085 16.419 1.00 46.28 642 GLU A O 1
ATOM 4977 N N . ARG A 1 643 ? -40.120 -1.142 18.435 1.00 39.84 643 ARG A N 1
ATOM 4978 C CA . ARG A 1 643 ? -41.463 -1.707 18.692 1.00 39.84 643 ARG A CA 1
ATOM 4979 C C . ARG A 1 643 ? -42.621 -0.728 18.477 1.00 39.84 643 ARG A C 1
ATOM 4981 O O . ARG A 1 643 ? -43.774 -1.117 18.672 1.00 39.84 643 ARG A O 1
ATOM 4988 N N . SER A 1 644 ? -42.322 0.517 18.125 1.00 38.38 644 SER A N 1
ATOM 4989 C CA . SER A 1 644 ? -43.274 1.606 17.877 1.00 38.38 644 SER A CA 1
ATOM 4990 C C . SER A 1 644 ? -43.174 2.059 16.435 1.00 38.38 644 SER A C 1
ATOM 4992 O O . SER A 1 644 ? -44.241 2.210 15.803 1.00 38.38 644 SER A O 1
#

Secondary structure (DSSP, 8-state):
---SS-EE--SHHHHHHHHHHHHHHHHHHHHHHHTT-S--S--EEEEEEEEEEEETTS-B---HHHHHTT---TTEEE-SBTTEEEEEPPPEESSTTHHHHHHHHHHHHHHHHHHHHHHTTEEEE--SS-TT--GGGGSGGGB-S-HHHHHHHHHHHHHH-S-EEEEEESSSEEEEEESSSGGGGG--EEEEEEEE-GGGHHHHHHHHHHHHHHHHHHH--B-EETTEE--TBHHHHHHHHHT----HHHHHTTPPPSSBS-SS---S-HHHHHHHHHHHS---EE-S----HHHHHHTT-----HHHHHHHTT--BSEEEEEE--SSS-EEEEEEEEEEP-S-HHHHHHHHHHHHHHHHHHHHS---TTSS--HHHHHHHHHHHHHHGGG-EEEEE-STTS--EEEEEHHHIIIIIIHHHHHHHHHHTT--HHHHHHHHHHHHHHHHTT--HHHHHHHHHHHSSS-THHHHHHHHHHHHHHHHHT--GGGS--S------TT----SSGGG-BHHHH-B-S---B-TTSBHHHHHHHHHHHT-SEEEEE-TT--EEEEEEHHHHHHHHHH---TTSPPPBSTTTPEEPPPEE-TTSBHHHHHHHHHHTT-SEEEE--TTPPP-EEEETTTHHHHHHHHHHT--

Foldseek 3Di:
DADLPWAFQDDPVQLVVLLVLLVLLLVLVVVCVVVVQADAPWKKKWKKWKWFKAALLLEGDLCQVVLVVVDPDPQWDDDFFSGMIMGTADIGTLFACVLVSVLVRVVVVQVSSQVSSVVVNIGIAWFFFRQLDAPVCLDPVRTDPRVVSVLLFVLLCVLAVDWQWAWAAAPFTDTDTDRTLSLLVRGIFMKMKIFHGQQCALQLLLLLLLCLLLLLLLFQGHQHDNLDGGASACSLRSNQRSRFSHYPVCVVVVQDGLEEQDAFRRDHGPSVVLVVLSVRDRQGIDDDDADSQVVCVVVVAGGQSNSSQNRQVSRHHQWGWDWARPDPGITIITMHTSHGTDLASLSSSLSVLLSQLQSLLSSVLPAGQPQADGSVLSRVSNVQCRHPRQQGWHWDQDDSRSNDIDTHRSLCCCQVPRLVSSLVSVVVSVHDPVSSCSSSVLSNLSSVLVFHNSNLLVQQLVQDPAPGNSSSSVSSSLSSVVNVVRDRRSPRDGHDPPDPPPPDAPQPDQPQDFQLRLFAQPAAAAEQQAFLVVVVVCCVVVVDFWHFYADPQQDTAFIHGPVLSVVQVVVCPDPPDDGDGCNRRTHGAAAEDERNHHVVVVVVSCVVRVHQKYFYDDVVGHGRGMDGPVSCPVSVVSVVVNVD